Protein AF-0000000065981636 (afdb_homodimer)

pLDDT: mean 86.45, std 11.28, range [46.12, 98.5]

Foldseek 3Di:
DPDDDPVLVVLLVQQQVCCVVVVFGDFLVVSCVVVVHDSVVSVVSLVVCVVVPQWDADPPDRGRTGGGDPDPPDDGDDDFDKAFEFEDQDPPDASPDPVRTDDIDGDDVVLVPDPFHKHWYQDADCQAPQVPDDHRKIFIWGFDFDDDAQFWFFKDDNRDTDTFGWDDDDQWIWGHTNDPVDDIDTGRDITTGGTGDDIDDDD/DPDDDPVLVVLLVQQQVCCVVVVFGDFLVVSCVVVVHDSVVSVVSLVVCVVVPQWDADPPDRGRTGGGDPDPPDDGDDDFDKAFEFEDQDPPDASPDPVRTDDIDGDDVVLVPDPFHKHWYQDADCQAPQVPDDHRKIFIWGFDFDDDAQFWFFKDDNRDTDTFGWDDDDQWIWGHTNDPVDDIDTGRDITTGGTGDDIDDDD

Organism: Leptospira interrogans serogroup Icterohaemorrhagiae serovar copenhageni (strain Fiocruz L1-130) (NCBI:txid267671)

InterPro domains:
  IPR006197 Peptidase S24, LexA-like [PR00726] (119-129)
  IPR006197 Peptidase S24, LexA-like [PR00726] (130-141)
  IPR006197 Peptidase S24, LexA-like [PR00726] (158-170)
  IPR006199 LexA repressor, DNA-binding domain [PF01726] (1-64)
  IPR006200 Transcription regulator LexA [MF_00015] (3-203)
  IPR006200 Transcription regulator LexA [TIGR00498] (1-201)
  IPR015927 Peptidase S24/S26A/S26B/S26C [PF00717] (84-197)
  IPR036286 LexA/Signal peptidase-like superfamily [SSF51306] (81-201)
  IPR036388 Winged helix-like DNA-binding domain superfamily [G3DSA:1.10.10.10] (1-68)
  IPR036390 Winged helix DNA-binding domain superfamily [SSF46785] (3-69)
  IPR039418 LexA-like [cd06529] (119-186)
  IPR050077 LexA repressor [PTHR33516] (1-203)

Sequence (406 aa):
MKDLTDKQQAVLAFITAIIKERGFPPTIREIGDEFGITAKGAYDHLKAIEKKGYLKTAKNQSRAIELIRQSPMESLPVQATSIPVIGQVAAGLPIFAEENIESYIPVPDEMAKGNVPMYALRVQGDSMIEVGINDGDIAIIEKRDIARNGEIVVALIEDEATLKVYYKEQDQIRLEARNPKYKPIKTKKATVMGKLIGLYRIYMKDLTDKQQAVLAFITAIIKERGFPPTIREIGDEFGITAKGAYDHLKAIEKKGYLKTAKNQSRAIELIRQSPMESLPVQATSIPVIGQVAAGLPIFAEENIESYIPVPDEMAKGNVPMYALRVQGDSMIEVGINDGDIAIIEKRDIARNGEIVVALIEDEATLKVYYKEQDQIRLEARNPKYKPIKTKKATVMGKLIGLYRIY

GO terms:
  GO:0045892 negative regulation of DNA-templated transcription (P, EXP)
  GO:0009432 SOS response (P, EXP)

Structure (mmCIF, N/CA/C/O backbone):
data_AF-0000000065981636-model_v1
#
loop_
_entity.id
_entity.type
_entity.pdbx_description
1 polymer 'LexA repressor'
#
loop_
_atom_site.group_PDB
_atom_site.id
_atom_site.type_symbol
_atom_site.label_atom_id
_atom_site.label_alt_id
_atom_site.label_comp_id
_atom_site.label_asym_id
_atom_site.label_entity_id
_atom_site.label_seq_id
_atom_site.pdbx_PDB_ins_code
_atom_site.Cartn_x
_atom_site.Cartn_y
_atom_site.Cartn_z
_atom_site.occupancy
_atom_site.B_iso_or_equiv
_atom_site.auth_seq_id
_atom_site.auth_comp_id
_atom_site.auth_asym_id
_atom_site.auth_atom_id
_atom_site.pdbx_PDB_model_num
ATOM 1 N N . MET A 1 1 ? -22.328 7.379 19.312 1 46.12 1 MET A N 1
ATOM 2 C CA . MET A 1 1 ? -21.672 8.633 18.969 1 46.12 1 MET A CA 1
ATOM 3 C C . MET A 1 1 ? -22.688 9.75 18.766 1 46.12 1 MET A C 1
ATOM 5 O O . MET A 1 1 ? -23.766 9.523 18.203 1 46.12 1 MET A O 1
ATOM 9 N N . LYS A 1 2 ? -22.688 10.641 19.578 1 59.34 2 LYS A N 1
ATOM 10 C CA . LYS A 1 2 ? -23.703 11.688 19.516 1 59.34 2 LYS A CA 1
ATOM 11 C C . LYS A 1 2 ? -23.688 12.391 18.172 1 59.34 2 LYS A C 1
ATOM 13 O O . LYS A 1 2 ? -22.625 12.531 17.547 1 59.34 2 LYS A O 1
ATOM 18 N N . ASP A 1 3 ? -24.734 12.617 17.547 1 76.38 3 ASP A N 1
ATOM 19 C CA . ASP A 1 3 ? -24.984 13.141 16.203 1 76.38 3 ASP A CA 1
ATOM 20 C C . ASP A 1 3 ? -24.391 14.531 16.031 1 76.38 3 ASP A C 1
ATOM 22 O O . ASP A 1 3 ? -24.5 15.375 16.938 1 76.38 3 ASP A O 1
ATOM 26 N N . LEU A 1 4 ? -23.469 14.664 15.164 1 82.62 4 LEU A N 1
ATOM 27 C CA . LEU A 1 4 ? -22.938 15.977 14.812 1 82.62 4 LEU A CA 1
ATOM 28 C C . LEU A 1 4 ? -24.031 16.891 14.289 1 82.62 4 LEU A C 1
ATOM 30 O O . LEU A 1 4 ? -24.969 16.438 13.625 1 82.62 4 LEU A O 1
ATOM 34 N N . THR A 1 5 ? -24.031 18.141 14.836 1 88.44 5 THR A N 1
ATOM 35 C CA . THR A 1 5 ? -24.906 19.125 14.211 1 88.44 5 THR A CA 1
ATOM 36 C C . THR A 1 5 ? -24.531 19.328 12.75 1 88.44 5 THR A C 1
ATOM 38 O O . THR A 1 5 ? -23.469 18.875 12.305 1 88.44 5 THR A O 1
ATOM 41 N N . ASP A 1 6 ? -25.328 20 12.062 1 90.25 6 ASP A N 1
ATOM 42 C CA . ASP A 1 6 ? -25.047 20.281 10.656 1 90.25 6 ASP A CA 1
ATOM 43 C C . ASP A 1 6 ? -23.734 21.062 10.508 1 90.25 6 ASP A C 1
ATOM 45 O O . ASP A 1 6 ? -22.938 20.766 9.625 1 90.25 6 ASP A O 1
ATOM 49 N N . LYS A 1 7 ? -23.625 22 11.352 1 90.19 7 LYS A N 1
ATOM 50 C CA . LYS A 1 7 ? -22.422 22.828 11.281 1 90.19 7 LYS A CA 1
ATOM 51 C C . LYS A 1 7 ? -21.188 22.031 11.633 1 90.19 7 LYS A C 1
ATOM 53 O O . LYS A 1 7 ? -20.141 22.172 10.984 1 90.19 7 LYS A O 1
ATOM 58 N N . GLN A 1 8 ? -21.281 21.188 12.602 1 89.94 8 GLN A N 1
ATOM 59 C CA . GLN A 1 8 ? -20.156 20.344 13.008 1 89.94 8 GLN A CA 1
ATOM 60 C C . GLN A 1 8 ? -19.781 19.359 11.898 1 89.94 8 GLN A C 1
ATOM 62 O O . GLN A 1 8 ? -18.594 19.125 11.648 1 89.94 8 GLN A O 1
ATOM 67 N N . GLN A 1 9 ? -20.797 18.938 11.305 1 90.75 9 GLN A N 1
ATOM 68 C CA . GLN A 1 9 ? -20.562 18.016 10.188 1 90.75 9 GLN A CA 1
ATOM 69 C C . GLN A 1 9 ? -19.828 18.734 9.047 1 90.75 9 GLN A C 1
ATOM 71 O O . GLN A 1 9 ? -18.938 18.156 8.422 1 90.75 9 GLN A O 1
ATOM 76 N N . ALA A 1 10 ? -20.281 19.891 8.852 1 92.12 10 ALA A N 1
ATOM 77 C CA . ALA A 1 10 ? -19.641 20.672 7.797 1 92.12 10 ALA A CA 1
ATOM 78 C C . ALA A 1 10 ? -18.172 20.953 8.125 1 92.12 10 ALA A C 1
ATOM 80 O O . ALA A 1 10 ? -17.312 20.859 7.25 1 92.12 10 ALA A O 1
ATOM 81 N N . VAL A 1 11 ? -17.938 21.234 9.359 1 91.12 11 VAL A N 1
ATOM 82 C CA . VAL A 1 11 ? -16.578 21.516 9.797 1 91.12 11 VAL A CA 1
ATOM 83 C C . VAL A 1 11 ? -15.727 20.25 9.641 1 91.12 11 VAL A C 1
ATOM 85 O O . VAL A 1 11 ? -14.617 20.312 9.102 1 91.12 11 VAL A O 1
ATOM 88 N N . LEU A 1 12 ? -16.25 19.188 10.023 1 88.75 12 LEU A N 1
ATOM 89 C CA . LEU A 1 12 ? -15.547 17.922 9.922 1 88.75 12 LEU A CA 1
ATOM 90 C C . LEU A 1 12 ? -15.25 17.578 8.469 1 88.75 12 LEU A C 1
ATOM 92 O O . LEU A 1 12 ? -14.141 17.125 8.141 1 88.75 12 LEU A O 1
ATOM 96 N N . ALA A 1 13 ? -16.219 17.797 7.66 1 87.06 13 ALA A N 1
ATOM 97 C CA . ALA A 1 13 ? -16.047 17.547 6.23 1 87.06 13 ALA A CA 1
ATOM 98 C C . ALA A 1 13 ? -14.945 18.422 5.645 1 87.06 13 ALA A C 1
ATOM 100 O O . ALA A 1 13 ? -14.148 17.969 4.816 1 87.06 13 ALA A O 1
ATOM 101 N N . PHE A 1 14 ? -14.961 19.625 6.105 1 88.12 14 PHE A N 1
ATOM 102 C CA . PHE A 1 14 ? -13.938 20.562 5.645 1 88.12 14 PHE A CA 1
ATOM 103 C C . PHE A 1 14 ? -12.547 20.094 6.059 1 88.12 14 PHE A C 1
ATOM 105 O O . PHE A 1 14 ? -11.633 20.047 5.234 1 88.12 14 PHE A O 1
ATOM 112 N N . ILE A 1 15 ? -12.391 19.656 7.293 1 85.38 15 ILE A N 1
ATOM 113 C CA . ILE A 1 15 ? -11.117 19.188 7.82 1 85.38 15 ILE A CA 1
ATOM 114 C C . ILE A 1 15 ? -10.656 17.953 7.031 1 85.38 15 ILE A C 1
ATOM 116 O O . ILE A 1 15 ? -9.5 17.891 6.605 1 85.38 15 ILE A O 1
ATOM 120 N N . THR A 1 16 ? -11.586 17.109 6.77 1 81.62 16 THR A N 1
ATOM 121 C CA . THR A 1 16 ? -11.289 15.883 6.043 1 81.62 16 THR A CA 1
ATOM 122 C C . THR A 1 16 ? -10.828 16.188 4.625 1 81.62 16 THR A C 1
ATOM 124 O O . THR A 1 16 ? -9.852 15.609 4.145 1 81.62 16 THR A O 1
ATOM 127 N N . ALA A 1 17 ? -11.5 17.094 4.035 1 81.81 17 ALA A N 1
ATOM 128 C CA . ALA A 1 17 ? -11.164 17.469 2.666 1 81.81 17 ALA A CA 1
ATOM 129 C C . ALA A 1 17 ? -9.773 18.094 2.592 1 81.81 17 ALA A C 1
ATOM 131 O O . ALA A 1 17 ? -9.016 17.812 1.665 1 81.81 17 ALA A O 1
ATOM 132 N N . ILE A 1 18 ? -9.484 18.953 3.529 1 78.38 18 ILE A N 1
ATOM 133 C CA . ILE A 1 18 ? -8.195 19.641 3.555 1 78.38 18 ILE A CA 1
ATOM 134 C C . ILE A 1 18 ? -7.074 18.625 3.758 1 78.38 18 ILE A C 1
ATOM 136 O O . ILE A 1 18 ? -6.051 18.672 3.07 1 78.38 18 ILE A O 1
ATOM 140 N N . ILE A 1 19 ? -7.266 17.719 4.672 1 76.12 19 ILE A N 1
ATOM 141 C CA . ILE A 1 19 ? -6.258 16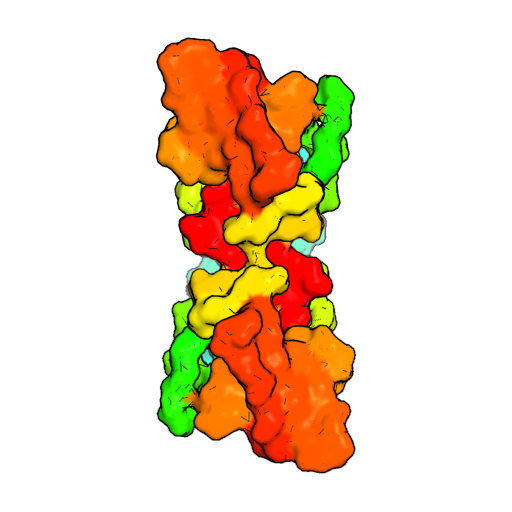.703 4.941 1 76.12 19 ILE A CA 1
ATOM 142 C C . ILE A 1 19 ? -6.02 15.867 3.688 1 76.12 19 ILE A C 1
ATOM 144 O O . ILE A 1 19 ? -4.875 15.562 3.35 1 76.12 19 ILE A O 1
ATOM 148 N N . LYS A 1 20 ? -7.062 15.547 3.033 1 72.75 20 LYS A N 1
ATOM 149 C CA . LYS A 1 20 ? -6.953 14.75 1.813 1 72.75 20 LYS A CA 1
ATOM 150 C C . LYS A 1 20 ? -6.203 15.516 0.725 1 72.75 20 LYS A C 1
ATOM 152 O O . LYS A 1 20 ? -5.398 14.93 -0.007 1 72.75 20 LYS A O 1
ATOM 157 N N . GLU A 1 21 ? -6.539 16.75 0.702 1 71.25 21 GLU A N 1
ATOM 158 C CA . GLU A 1 21 ? -5.992 17.578 -0.367 1 71.25 21 GLU A CA 1
ATOM 159 C C . GLU A 1 21 ? -4.543 17.953 -0.083 1 71.25 21 GLU A C 1
ATOM 161 O O . GLU A 1 21 ? -3.68 17.828 -0.955 1 71.25 21 GLU A O 1
ATOM 166 N N . ARG A 1 22 ? -4.402 18.359 1.178 1 66.06 22 ARG A N 1
ATOM 167 C CA . ARG A 1 22 ? -3.115 18.969 1.49 1 66.06 22 ARG A CA 1
ATOM 168 C C . ARG A 1 22 ? -2.213 18 2.234 1 66.06 22 ARG A C 1
ATOM 170 O O . ARG A 1 22 ? -0.999 18.188 2.307 1 66.06 22 ARG A O 1
ATOM 177 N N . GLY A 1 23 ? -2.881 17 2.801 1 66.94 23 GLY A N 1
ATOM 178 C CA . GLY A 1 23 ? -2.117 16.047 3.59 1 66.94 23 GLY A CA 1
ATOM 179 C C . GLY A 1 23 ? -1.969 16.453 5.043 1 66.94 23 GLY A C 1
ATOM 180 O O . GLY A 1 23 ? -1.303 15.766 5.82 1 66.94 23 GLY A O 1
ATOM 181 N N . PHE A 1 24 ? -2.533 17.672 5.297 1 68.81 24 PHE A N 1
ATOM 182 C CA . PHE A 1 24 ? -2.492 18.125 6.688 1 68.81 24 PHE A CA 1
ATOM 183 C C . PHE A 1 24 ? -3.752 18.906 7.043 1 68.81 24 PHE A C 1
ATOM 185 O O . PHE A 1 24 ? -4.434 19.438 6.164 1 68.81 24 PHE A O 1
ATOM 192 N N . PRO A 1 25 ? -3.965 18.844 8.328 1 77.06 25 PRO A N 1
ATOM 193 C CA . PRO A 1 25 ? -5.211 19.484 8.742 1 77.06 25 PRO A CA 1
ATOM 194 C C . PRO A 1 25 ? -5.148 21.016 8.641 1 77.06 25 PRO A C 1
ATOM 196 O O . PRO A 1 25 ? -4.059 21.594 8.648 1 77.06 25 PRO A O 1
ATOM 199 N N . PRO A 1 26 ? -6.309 21.656 8.508 1 79.38 26 PRO A N 1
ATOM 200 C CA . PRO A 1 26 ? -6.375 23.109 8.547 1 79.38 26 PRO A CA 1
ATOM 201 C C . PRO A 1 26 ? -6.109 23.672 9.945 1 79.38 26 PRO A C 1
ATOM 203 O O . PRO A 1 26 ? -6.223 22.953 10.938 1 79.38 26 PRO A O 1
ATOM 206 N N . THR A 1 27 ? -5.672 24.953 9.961 1 76 27 THR A N 1
ATOM 207 C CA . THR A 1 27 ? -5.555 25.656 11.234 1 76 27 THR A CA 1
ATOM 208 C C . THR A 1 27 ? -6.93 26.094 11.727 1 76 27 THR A C 1
ATOM 210 O O . THR A 1 27 ? -7.902 26.094 10.977 1 76 27 THR A O 1
ATOM 213 N N . ILE A 1 28 ? -6.895 26.438 13.023 1 81.5 28 ILE A N 1
ATOM 214 C CA . ILE A 1 28 ? -8.125 26.953 13.602 1 81.5 28 ILE A CA 1
ATOM 215 C C . ILE A 1 28 ? -8.562 28.219 12.852 1 81.5 28 ILE A C 1
ATOM 217 O O . ILE A 1 28 ? -9.758 28.406 12.586 1 81.5 28 ILE A O 1
ATOM 221 N N . ARG A 1 29 ? -7.602 28.984 12.469 1 79.88 29 ARG A N 1
ATOM 222 C CA . ARG A 1 29 ? -7.887 30.219 11.75 1 79.88 29 ARG A CA 1
ATOM 223 C C . ARG A 1 29 ? -8.5 29.938 10.383 1 79.88 29 ARG A C 1
ATOM 225 O O . ARG A 1 29 ? -9.453 30.594 9.977 1 79.88 29 ARG A O 1
ATOM 232 N N . GLU A 1 30 ? -7.992 28.953 9.672 1 84.44 30 GLU A N 1
ATOM 233 C CA . GLU A 1 30 ? -8.523 28.578 8.367 1 84.44 30 GLU A CA 1
ATOM 234 C C . GLU A 1 30 ? -9.969 28.094 8.477 1 84.44 30 GLU A C 1
ATOM 236 O O . GLU A 1 30 ? -10.789 28.375 7.602 1 84.44 30 GLU A O 1
ATOM 241 N N . ILE A 1 31 ? -10.148 27.344 9.508 1 88.56 31 ILE A N 1
ATOM 242 C CA . ILE A 1 31 ? -11.508 26.859 9.742 1 88.56 31 ILE A CA 1
ATOM 243 C C . ILE A 1 31 ? -12.438 28.047 9.977 1 88.56 31 ILE A C 1
ATOM 245 O O . ILE A 1 31 ? -13.523 28.109 9.391 1 88.56 31 ILE A O 1
ATOM 249 N N . GLY A 1 32 ? -12.031 28.953 10.812 1 90.5 32 GLY A N 1
ATOM 250 C CA . GLY A 1 32 ? -12.82 30.141 11.047 1 90.5 32 GLY A CA 1
ATOM 251 C C . GLY A 1 32 ? -13.117 30.922 9.781 1 90.5 32 GLY A C 1
ATOM 252 O O . GLY A 1 32 ? -14.258 31.328 9.547 1 90.5 32 GLY A O 1
ATOM 253 N N . ASP A 1 33 ? -12.133 31.094 8.922 1 91 33 ASP A N 1
ATOM 254 C CA . ASP A 1 33 ? -12.273 31.828 7.668 1 91 33 ASP A CA 1
ATOM 255 C C . ASP A 1 33 ? -13.266 31.141 6.734 1 91 33 ASP A C 1
ATOM 257 O O . ASP A 1 33 ? -14.094 31.797 6.105 1 91 33 ASP A O 1
ATOM 261 N N . GLU A 1 34 ? -13.188 29.859 6.672 1 91.5 34 GLU A N 1
ATOM 262 C CA . GLU A 1 34 ? -14.031 29.078 5.762 1 91.5 34 GLU A CA 1
ATOM 263 C C . GLU A 1 34 ? -15.508 29.219 6.125 1 91.5 34 GLU A C 1
ATOM 265 O O . GLU A 1 34 ? -16.359 29.328 5.242 1 91.5 34 GLU A O 1
ATOM 270 N N . PHE A 1 35 ? -15.781 29.312 7.336 1 93.44 35 PHE A N 1
ATOM 271 C CA . PHE A 1 35 ? -17.172 29.266 7.758 1 93.44 35 PHE A CA 1
ATOM 272 C C . PHE A 1 35 ? -17.641 30.625 8.273 1 93.44 35 PHE A C 1
ATOM 274 O O . PHE A 1 35 ? -18.766 30.766 8.734 1 93.44 35 PHE A O 1
ATOM 281 N N . GLY A 1 36 ? -16.781 31.594 8.219 1 93.31 36 GLY A N 1
ATOM 282 C CA . GLY A 1 36 ? -17.141 32.938 8.617 1 93.31 36 GLY A CA 1
ATOM 283 C C . GLY A 1 36 ? -17.359 33.094 10.109 1 93.31 36 GLY A C 1
ATOM 284 O O . GLY A 1 36 ? -18.297 33.781 10.539 1 93.31 36 GLY A O 1
ATOM 285 N N . ILE A 1 37 ? -16.625 32.344 10.891 1 92.31 37 ILE A N 1
ATOM 286 C CA . ILE A 1 37 ? -16.719 32.406 12.344 1 92.31 37 ILE A CA 1
ATOM 287 C C . ILE A 1 37 ? -15.367 32.781 12.938 1 92.31 37 ILE A C 1
ATOM 289 O O . ILE A 1 37 ? -14.352 32.75 12.242 1 92.31 37 ILE A O 1
ATOM 293 N N . THR A 1 38 ? -15.352 33.219 14.211 1 89.94 38 THR A N 1
ATOM 294 C CA . THR A 1 38 ? -14.125 33.594 14.906 1 89.94 38 THR A CA 1
ATOM 295 C C . THR A 1 38 ? -13.273 32.375 15.195 1 89.94 38 THR A C 1
ATOM 297 O O . THR A 1 38 ? -13.758 31.234 15.125 1 89.94 38 THR A O 1
ATOM 300 N N . ALA A 1 39 ? -11.977 32.594 15.523 1 86.88 39 ALA A N 1
ATOM 301 C CA . ALA A 1 39 ? -11.086 31.5 15.922 1 86.88 39 ALA A CA 1
ATOM 302 C C . ALA A 1 39 ? -11.641 30.75 17.125 1 86.88 39 ALA A C 1
ATOM 304 O O . ALA A 1 39 ? -11.531 29.531 17.219 1 86.88 39 ALA A O 1
ATOM 305 N N . LYS A 1 40 ? -12.133 31.562 18 1 87.94 40 LYS A N 1
ATOM 306 C CA . LYS A 1 40 ? -12.742 30.938 19.188 1 87.94 40 LYS A CA 1
ATOM 307 C C . LYS A 1 40 ? -13.914 30.047 18.797 1 87.94 40 LYS A C 1
ATOM 309 O O . LYS A 1 40 ? -14.055 28.938 19.328 1 87.94 40 LYS A O 1
ATOM 314 N N . GLY A 1 41 ? -14.766 30.531 17.969 1 91 41 GLY A N 1
ATOM 315 C CA . GLY A 1 41 ? -15.875 29.734 17.469 1 91 41 GLY A CA 1
ATOM 316 C C . GLY A 1 41 ? -15.43 28.438 16.812 1 91 41 GLY A C 1
ATOM 317 O O . GLY A 1 41 ? -16.016 27.375 17.062 1 91 41 GLY A O 1
ATOM 318 N N . ALA A 1 42 ? -14.477 28.531 15.961 1 91 42 ALA A N 1
ATOM 319 C CA . ALA A 1 42 ? -13.914 27.344 15.297 1 91 42 ALA A CA 1
ATOM 320 C C . ALA A 1 42 ? -13.375 26.359 16.328 1 91 42 ALA A C 1
ATOM 322 O O . ALA A 1 42 ? -13.609 25.141 16.203 1 91 42 ALA A O 1
ATOM 323 N N . TYR A 1 43 ? -12.656 26.906 17.234 1 87.19 43 TYR A N 1
ATOM 324 C CA . TYR A 1 43 ? -12.109 26.078 18.297 1 87.19 43 TYR A CA 1
ATOM 325 C C . TYR A 1 43 ? -13.219 25.344 19.047 1 87.19 43 TYR A C 1
ATOM 327 O O . TYR A 1 43 ? -13.102 24.141 19.328 1 87.19 43 TYR A O 1
ATOM 335 N N . ASP A 1 44 ? -14.25 26.016 19.359 1 90.56 44 ASP A N 1
ATOM 336 C CA . ASP A 1 44 ? -15.383 25.422 20.047 1 90.56 44 ASP A CA 1
ATOM 337 C C . ASP A 1 44 ? -15.984 24.266 19.25 1 90.56 44 ASP A C 1
ATOM 339 O O . ASP A 1 44 ? -16.344 23.234 19.812 1 90.56 44 ASP A O 1
ATOM 343 N N . HIS A 1 45 ? -16.125 24.484 18.016 1 91.38 45 HIS A N 1
ATOM 344 C CA . HIS A 1 45 ? -16.625 23.406 17.156 1 91.38 45 HIS A CA 1
ATOM 345 C C . HIS A 1 45 ? -15.688 22.203 17.188 1 91.38 45 HIS A C 1
ATOM 347 O O . HIS A 1 45 ? -16.141 21.062 17.266 1 91.38 45 HIS A O 1
ATOM 353 N N . LEU A 1 46 ? -14.438 22.469 17.094 1 88.69 46 LEU A N 1
ATOM 354 C CA . LEU A 1 46 ? -13.445 21.391 17.125 1 88.69 46 LEU A CA 1
ATOM 355 C C . LEU A 1 46 ? -13.547 20.594 18.422 1 88.69 46 LEU A C 1
ATOM 357 O O . LEU A 1 46 ? -13.523 19.375 18.406 1 88.69 46 LEU A O 1
ATOM 361 N N . LYS A 1 47 ? -13.641 21.297 19.5 1 88.44 47 LYS A N 1
ATOM 362 C CA . LYS A 1 47 ? -13.734 20.641 20.797 1 88.44 47 LYS A CA 1
ATOM 363 C C . LYS A 1 47 ? -15.023 19.828 20.906 1 88.44 47 LYS A C 1
ATOM 365 O O . LYS A 1 47 ? -15.031 18.734 21.484 1 88.44 47 LYS A O 1
ATOM 370 N N . ALA A 1 48 ? -16.062 20.359 20.391 1 89.94 48 ALA A N 1
ATOM 371 C CA . ALA A 1 48 ? -17.328 19.625 20.375 1 89.94 48 ALA A CA 1
ATOM 372 C C . ALA A 1 48 ? -17.234 18.344 19.562 1 89.94 48 ALA A C 1
ATOM 374 O O . ALA A 1 48 ? -17.703 17.297 19.984 1 89.94 48 ALA A O 1
ATOM 375 N N . ILE A 1 49 ? -16.625 18.5 18.422 1 89.44 49 ILE A N 1
ATOM 376 C CA . ILE A 1 49 ? -16.438 17.344 17.531 1 89.44 49 ILE A CA 1
ATOM 377 C C . ILE A 1 49 ? -15.531 16.312 18.188 1 89.44 49 ILE A C 1
ATOM 379 O O . ILE A 1 49 ? -15.773 15.109 18.094 1 89.44 49 ILE A O 1
ATOM 383 N N . GLU A 1 50 ? -14.539 16.797 18.844 1 87.56 50 GLU A N 1
ATOM 384 C CA . GLU A 1 50 ? -13.633 15.93 19.578 1 87.56 50 GLU A CA 1
ATOM 385 C C . GLU A 1 50 ? -14.359 15.188 20.703 1 87.56 50 GLU A C 1
ATOM 387 O O . GLU A 1 50 ? -14.18 13.984 20.875 1 87.56 50 GLU A O 1
ATOM 392 N N . LYS A 1 51 ? -15.125 15.914 21.391 1 86.56 51 LYS A N 1
ATOM 393 C CA . LYS A 1 51 ? -15.898 15.32 22.469 1 86.56 51 LYS A CA 1
ATOM 394 C C . LYS A 1 51 ? -16.812 14.219 21.953 1 86.56 51 LYS A C 1
ATOM 396 O O . LYS A 1 51 ? -17.062 13.227 22.641 1 86.56 51 LYS A O 1
ATOM 401 N N . LYS A 1 52 ? -17.188 14.438 20.766 1 86.81 52 LYS A N 1
ATOM 402 C CA . LYS A 1 52 ? -18.094 13.461 20.156 1 86.81 52 LYS A CA 1
ATOM 403 C C . LYS A 1 52 ? -17.312 12.328 19.5 1 86.81 52 LYS A C 1
ATOM 405 O O . LYS A 1 52 ? -17.906 11.414 18.922 1 86.81 52 LYS A O 1
ATOM 410 N N . GLY A 1 53 ? -15.969 12.469 19.406 1 81.44 53 GLY A N 1
ATOM 411 C CA . GLY A 1 53 ? -15.117 11.336 19.078 1 81.44 53 GLY A CA 1
ATOM 412 C C . GLY A 1 53 ? -14.711 11.289 17.625 1 81.44 53 GLY A C 1
ATOM 413 O O . GLY A 1 53 ? -14.266 10.258 17.125 1 81.44 53 GLY A O 1
ATOM 414 N N . TYR A 1 54 ? -14.906 12.367 16.891 1 80.62 54 TYR A N 1
ATOM 415 C CA . TYR A 1 54 ? -14.641 12.344 15.461 1 80.62 54 TYR A CA 1
ATOM 416 C C . TYR A 1 54 ? -13.219 12.797 15.156 1 80.62 54 TYR A C 1
ATOM 418 O O . TYR A 1 54 ? -12.695 12.531 14.07 1 80.62 54 TYR A O 1
ATOM 426 N N . LEU A 1 55 ? -12.648 13.555 16.062 1 82.69 55 LEU A N 1
ATOM 427 C CA . LEU A 1 55 ? -11.273 14.008 15.867 1 82.69 55 LEU A CA 1
ATOM 428 C C . LEU A 1 55 ? -10.594 14.273 17.203 1 82.69 55 LEU A C 1
ATOM 430 O O . LEU A 1 55 ? -11.25 14.273 18.25 1 82.69 55 LEU A O 1
ATOM 434 N N . LYS A 1 56 ? -9.328 14.227 17.188 1 80.69 56 LYS A N 1
ATOM 435 C CA . LYS A 1 56 ? -8.516 14.57 18.359 1 80.69 56 LYS A CA 1
ATOM 436 C C . LYS A 1 56 ? -7.652 15.797 18.078 1 80.69 56 LYS A C 1
ATOM 438 O O . LYS A 1 56 ? -7.098 15.938 16.984 1 80.69 56 LYS A O 1
ATOM 443 N N . THR A 1 57 ? -7.832 16.703 18.969 1 75.75 57 THR A N 1
ATOM 444 C CA . THR A 1 57 ? -7.012 17.906 18.844 1 75.75 57 THR A CA 1
ATOM 445 C C . THR A 1 57 ? -5.91 17.922 19.906 1 75.75 57 THR A C 1
ATOM 447 O O . THR A 1 57 ? -6.09 17.375 21 1 75.75 57 THR A O 1
ATOM 450 N N . ALA A 1 58 ? -4.676 17.891 19.547 1 61.53 58 ALA A N 1
ATOM 451 C CA . ALA A 1 58 ? -3.607 18.031 20.531 1 61.53 58 ALA A CA 1
ATOM 452 C C . ALA A 1 58 ? -3.506 19.469 21.031 1 61.53 58 ALA A C 1
ATOM 454 O O . ALA A 1 58 ? -3.697 20.406 20.25 1 61.53 58 ALA A O 1
ATOM 455 N N . LYS A 1 59 ? -3.551 19.562 22.344 1 57.53 59 LYS A N 1
ATOM 456 C CA . LYS A 1 59 ? -3.408 20.859 23 1 57.53 59 LYS A CA 1
ATOM 457 C C . LYS A 1 59 ? -2.135 21.562 22.531 1 57.53 59 LYS A C 1
ATOM 459 O O . LYS A 1 59 ? -1.077 20.938 22.422 1 57.53 59 LYS A O 1
ATOM 464 N N . ASN A 1 60 ? -2.266 22.859 22.109 1 51.53 60 ASN A N 1
ATOM 465 C CA . ASN A 1 60 ? -1.147 23.766 21.875 1 51.53 60 ASN A CA 1
ATOM 466 C C . ASN A 1 60 ? -0.468 23.469 20.531 1 51.53 60 ASN A C 1
ATOM 468 O O . ASN A 1 60 ? 0.653 23.922 20.297 1 51.53 60 ASN A O 1
ATOM 472 N N . GLN A 1 61 ? -1.16 22.578 19.734 1 49.25 61 GLN A N 1
ATOM 473 C CA . GLN A 1 61 ? -0.566 22.391 18.422 1 49.25 61 GLN A CA 1
ATOM 474 C C . GLN A 1 61 ? -1.579 22.672 17.312 1 49.25 61 GLN A C 1
ATOM 476 O O . GLN A 1 61 ? -2.652 22.062 17.281 1 49.25 61 GLN A O 1
ATOM 481 N N . SER A 1 62 ? -1.622 23.828 16.75 1 46.97 62 SER A N 1
ATOM 482 C CA . SER A 1 62 ? -2.545 24.328 15.742 1 46.97 62 SER A CA 1
ATOM 483 C C . SER A 1 62 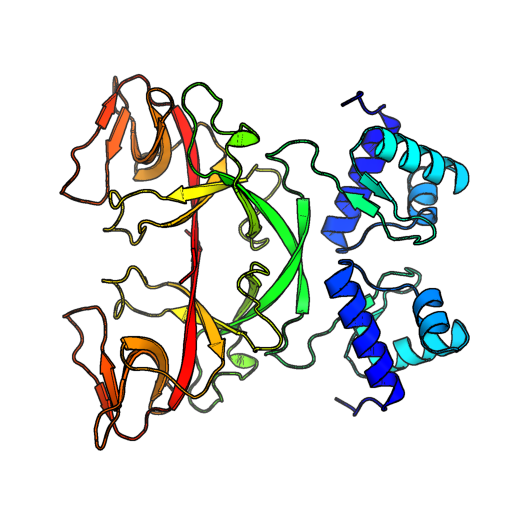? -2.918 23.234 14.742 1 46.97 62 SER A C 1
ATOM 485 O O . SER A 1 62 ? -4.055 23.188 14.273 1 46.97 62 SER A O 1
ATOM 487 N N . ARG A 1 63 ? -2.057 22.344 14.297 1 52.09 63 ARG A N 1
ATOM 488 C CA . ARG A 1 63 ? -2.322 21.391 13.227 1 52.09 63 ARG A CA 1
ATOM 489 C C . ARG A 1 63 ? -2.402 19.969 13.781 1 52.09 63 ARG A C 1
ATOM 491 O O . ARG A 1 63 ? -2.16 19 13.055 1 52.09 63 ARG A O 1
ATOM 498 N N . ALA A 1 64 ? -2.881 20.062 14.945 1 63.28 64 ALA A N 1
ATOM 499 C CA . ALA A 1 64 ? -2.85 18.734 15.555 1 63.28 64 ALA A CA 1
ATOM 500 C C . ALA A 1 64 ? -4.23 18.094 15.531 1 63.28 64 ALA A C 1
ATOM 502 O O . ALA A 1 64 ? -4.773 17.734 16.578 1 63.28 64 ALA A O 1
ATOM 503 N N . ILE A 1 65 ? -4.898 18.281 14.312 1 69.12 65 ILE A N 1
ATOM 504 C CA . ILE A 1 65 ? -6.184 17.609 14.234 1 69.12 65 ILE A CA 1
ATOM 505 C C . ILE A 1 65 ? -5.996 16.219 13.641 1 69.12 65 ILE A C 1
ATOM 507 O O . ILE A 1 65 ? -5.422 16.062 12.555 1 69.12 65 ILE A O 1
ATOM 511 N N . GLU A 1 66 ? -6.285 15.289 14.375 1 73.19 66 GLU A N 1
ATOM 512 C CA . GLU A 1 66 ? -6.289 13.906 13.898 1 73.19 66 GLU A CA 1
ATOM 513 C C . GLU A 1 66 ? -7.715 13.375 13.758 1 73.19 66 GLU A C 1
ATOM 515 O O . GLU A 1 66 ? -8.516 13.469 14.688 1 73.19 66 GLU A O 1
ATOM 520 N N . LEU A 1 67 ? -7.996 12.938 12.617 1 75 67 LEU A N 1
ATOM 521 C CA . LEU A 1 67 ? -9.32 12.367 12.414 1 75 67 LEU A CA 1
ATOM 522 C C . LEU A 1 67 ? -9.445 11.016 13.109 1 75 67 LEU A C 1
ATOM 524 O O . LEU A 1 67 ? -8.508 10.219 13.094 1 75 67 LEU A O 1
ATOM 528 N N . ILE A 1 68 ? -10.578 10.938 13.781 1 72.56 68 ILE A N 1
ATOM 529 C CA . ILE A 1 68 ? -10.867 9.656 14.406 1 72.56 68 ILE A CA 1
ATOM 530 C C . ILE A 1 68 ? -11.906 8.898 13.57 1 72.56 68 ILE A C 1
ATOM 532 O O . ILE A 1 68 ? -12.922 9.469 13.172 1 72.56 68 ILE A O 1
ATOM 536 N N . ARG A 1 69 ? -11.633 7.668 13.398 1 69.12 69 ARG A N 1
ATOM 537 C CA . ARG A 1 69 ? -12.523 6.828 12.602 1 69.12 69 ARG A CA 1
ATOM 538 C C . ARG A 1 69 ? -13.875 6.676 13.289 1 69.12 69 ARG A C 1
ATOM 540 O O . ARG A 1 69 ? -13.945 6.367 14.477 1 69.12 69 ARG A O 1
ATOM 547 N N . GLN A 1 70 ? -14.977 7.055 12.539 1 69.69 70 GLN A N 1
ATOM 548 C CA . GLN A 1 70 ? -16.328 6.961 13.078 1 69.69 70 GLN A CA 1
ATOM 549 C C . GLN A 1 70 ? -16.922 5.574 12.852 1 69.69 70 GLN A C 1
ATOM 551 O O . GLN A 1 70 ? -17.844 5.164 13.547 1 69.69 70 GLN A O 1
ATOM 556 N N . SER A 1 71 ? -16.438 5.012 11.859 1 75.5 71 SER A N 1
ATOM 557 C CA . SER A 1 71 ? -16.844 3.648 11.523 1 75.5 71 SER A CA 1
ATOM 558 C C . SER A 1 71 ? -15.648 2.809 11.086 1 75.5 71 SER A C 1
ATOM 560 O O . SER A 1 71 ? -14.695 3.33 10.508 1 75.5 71 SER A O 1
ATOM 562 N N . PRO A 1 72 ? -15.75 1.601 11.406 1 74.5 72 PRO A N 1
ATOM 563 C CA . PRO A 1 72 ? -14.625 0.733 11.039 1 74.5 72 PRO A CA 1
ATOM 564 C C . PRO A 1 72 ? -14.352 0.736 9.539 1 74.5 72 PRO A C 1
ATOM 566 O O . PRO A 1 72 ? -13.211 0.501 9.117 1 74.5 72 PRO A O 1
ATOM 569 N N . MET A 1 73 ? -15.297 1.085 8.812 1 77.44 73 MET A N 1
ATOM 570 C CA . MET A 1 73 ? -15.156 0.989 7.367 1 77.44 73 MET A CA 1
ATOM 571 C C . MET A 1 73 ? -14.766 2.334 6.766 1 77.44 73 MET A C 1
ATOM 573 O O . MET A 1 73 ? -14.57 2.445 5.555 1 77.44 73 MET A O 1
ATOM 577 N N . GLU A 1 74 ? -14.609 3.262 7.645 1 76.5 74 GLU A N 1
ATOM 578 C CA . GLU A 1 74 ? -14.289 4.59 7.141 1 76.5 74 GLU A CA 1
ATOM 579 C C . GLU A 1 74 ? -12.836 4.656 6.66 1 76.5 74 GLU A C 1
ATOM 581 O O . GLU A 1 74 ? -11.922 4.223 7.363 1 76.5 74 GLU A O 1
ATOM 586 N N . SER A 1 75 ? -12.695 5.137 5.441 1 75.19 75 SER A N 1
ATOM 587 C CA . SER A 1 75 ? -11.352 5.402 4.922 1 75.19 75 SER A CA 1
ATOM 588 C C . SER A 1 75 ? -10.828 6.75 5.402 1 75.19 75 SER A C 1
ATOM 590 O O . SER A 1 75 ? -11.508 7.77 5.27 1 75.19 75 SER A O 1
ATOM 592 N N . LEU A 1 76 ? -9.734 6.746 6.105 1 75.31 76 LEU A N 1
ATOM 593 C CA . LEU A 1 76 ? -9.141 7.988 6.594 1 75.31 76 LEU A CA 1
ATOM 594 C C . LEU A 1 76 ? -7.793 8.242 5.934 1 75.31 76 LEU A C 1
ATOM 596 O O . LEU A 1 76 ? -7.066 7.293 5.613 1 75.31 76 LEU A O 1
ATOM 600 N N . PRO A 1 77 ? -7.551 9.484 5.734 1 73.62 77 PRO A N 1
ATOM 601 C CA . PRO A 1 77 ? -6.188 9.805 5.305 1 73.62 77 PRO A CA 1
ATOM 602 C C . PRO A 1 77 ? -5.148 9.531 6.387 1 73.62 77 PRO A C 1
ATOM 604 O O . PRO A 1 77 ? -5.375 9.844 7.559 1 73.62 77 PRO A O 1
ATOM 607 N N . VAL A 1 78 ? -4.098 8.789 5.957 1 74.12 78 VAL A N 1
ATOM 608 C CA . VAL A 1 78 ? -3.021 8.492 6.895 1 74.12 78 VAL A CA 1
ATOM 609 C C . VAL A 1 78 ? -1.674 8.828 6.258 1 74.12 78 VAL A C 1
ATOM 611 O O . VAL A 1 78 ? -1.562 8.914 5.035 1 74.12 78 VAL A O 1
ATOM 614 N N . GLN A 1 79 ? -0.754 9.055 7.184 1 73 79 GLN A N 1
ATOM 615 C CA . GLN A 1 79 ? 0.615 9.188 6.699 1 73 79 GLN A CA 1
ATOM 616 C C . GLN A 1 79 ? 1.235 7.824 6.41 1 73 79 GLN A C 1
ATOM 618 O O . GLN A 1 79 ? 1.045 6.875 7.172 1 73 79 GLN A O 1
ATOM 623 N N . ALA A 1 80 ? 1.79 7.77 5.195 1 80.06 80 ALA A N 1
ATOM 624 C CA . ALA A 1 80 ? 2.5 6.555 4.809 1 80.06 80 ALA A CA 1
ATOM 625 C C . ALA A 1 80 ? 3.828 6.887 4.133 1 80.06 80 ALA A C 1
ATOM 627 O O . ALA A 1 80 ? 4.059 8.031 3.736 1 80.06 80 ALA A O 1
ATOM 628 N N . THR A 1 81 ? 4.684 5.867 4.164 1 82.25 81 THR A N 1
ATOM 629 C CA . THR A 1 81 ? 5.949 6.023 3.453 1 82.25 81 THR A CA 1
ATOM 630 C C . THR A 1 81 ? 5.781 5.703 1.971 1 82.25 81 THR A C 1
ATOM 632 O O . THR A 1 81 ? 5.152 4.707 1.613 1 82.25 81 THR A O 1
ATOM 635 N N . SER A 1 82 ? 6.258 6.613 1.153 1 87.44 82 SER A N 1
ATOM 636 C CA . SER A 1 82 ? 6.184 6.387 -0.287 1 87.44 82 SER A CA 1
ATOM 637 C C . SER A 1 82 ? 7.527 5.93 -0.846 1 87.44 82 SER A C 1
ATOM 639 O O . SER A 1 82 ? 8.57 6.469 -0.48 1 87.44 82 SER A O 1
ATOM 641 N N . ILE A 1 83 ? 7.461 4.926 -1.74 1 90.06 83 ILE A N 1
ATOM 642 C CA . ILE A 1 83 ? 8.688 4.414 -2.342 1 90.06 83 ILE A CA 1
ATOM 643 C C . ILE A 1 83 ? 8.578 4.477 -3.863 1 90.06 83 ILE A C 1
ATOM 645 O O . ILE A 1 83 ? 7.48 4.418 -4.418 1 90.06 83 ILE A O 1
ATOM 649 N N . PRO A 1 84 ? 9.711 4.602 -4.512 1 91.75 84 PRO A N 1
ATOM 650 C CA . PRO A 1 84 ? 9.688 4.66 -5.973 1 91.75 84 PRO A CA 1
ATOM 651 C C . PRO A 1 84 ? 9.461 3.297 -6.617 1 91.75 84 PRO A C 1
ATOM 653 O O . PRO A 1 84 ? 9.953 2.283 -6.117 1 91.75 84 PRO A O 1
ATOM 656 N N . VAL A 1 85 ? 8.727 3.295 -7.684 1 92.94 85 VAL A N 1
ATOM 657 C CA . VAL A 1 85 ? 8.531 2.111 -8.516 1 92.94 85 VAL A CA 1
ATOM 658 C C . VAL A 1 85 ? 9.398 2.211 -9.766 1 92.94 85 VAL A C 1
ATOM 660 O O . VAL A 1 85 ? 9.211 3.104 -10.594 1 92.94 85 VAL A O 1
ATOM 663 N N . ILE A 1 86 ? 10.305 1.303 -9.766 1 92.69 86 ILE A N 1
ATOM 664 C CA . ILE A 1 86 ? 11.18 1.244 -10.938 1 92.69 86 ILE A CA 1
ATOM 665 C C . ILE A 1 86 ? 10.531 0.388 -12.023 1 92.69 86 ILE A C 1
ATOM 667 O O . ILE A 1 86 ? 10.164 -0.761 -11.773 1 92.69 86 ILE A O 1
ATOM 671 N N . GLY A 1 87 ? 10.375 0.892 -13.125 1 88.19 87 GLY A N 1
ATOM 672 C CA . GLY A 1 87 ? 9.828 0.166 -14.266 1 88.19 87 GLY A CA 1
ATOM 673 C C . GLY A 1 87 ? 10.898 -0.46 -15.141 1 88.19 87 GLY A C 1
ATOM 674 O O . GLY A 1 87 ? 11.766 -1.188 -14.648 1 88.19 87 GLY A O 1
ATOM 675 N N . GLN A 1 88 ? 10.797 -0.165 -16.422 1 79.31 88 GLN A N 1
ATOM 676 C CA . GLN A 1 88 ? 11.773 -0.683 -17.375 1 79.31 88 GLN A CA 1
ATOM 677 C C . GLN A 1 88 ? 13.141 -0.032 -17.172 1 79.31 88 GLN A C 1
ATOM 679 O O . GLN A 1 88 ? 13.25 1.195 -17.156 1 79.31 88 GLN A O 1
ATOM 684 N N . VAL A 1 89 ? 14.062 -0.876 -16.875 1 77.81 89 VAL A N 1
ATOM 685 C CA . VAL A 1 89 ? 15.422 -0.382 -16.672 1 77.81 89 VAL A CA 1
ATOM 686 C C . VAL A 1 89 ? 16.094 -0.164 -18.031 1 77.81 89 VAL A C 1
ATOM 688 O O . VAL A 1 89 ? 16.266 -1.107 -18.797 1 77.81 89 VAL A O 1
ATOM 691 N N . ALA A 1 90 ? 16.328 1.059 -18.344 1 71.38 90 ALA A N 1
ATOM 692 C CA . ALA A 1 90 ? 17.016 1.41 -19.594 1 71.38 90 ALA A CA 1
ATOM 693 C C . ALA A 1 90 ? 18.484 1.004 -19.547 1 71.38 90 ALA A C 1
ATOM 695 O O . ALA A 1 90 ? 19.141 1.127 -18.516 1 71.38 90 ALA A O 1
ATOM 696 N N . ALA A 1 91 ? 18.875 0.391 -20.703 1 75.44 91 ALA A N 1
ATOM 697 C CA . ALA A 1 91 ? 20.281 -0.007 -20.797 1 75.44 91 ALA A CA 1
ATOM 698 C C . ALA A 1 91 ? 21.203 1.194 -20.641 1 75.44 91 ALA A C 1
ATOM 700 O O . ALA A 1 91 ? 20.906 2.285 -21.125 1 75.44 91 ALA A O 1
ATOM 701 N N . GLY A 1 92 ? 22.188 0.995 -19.859 1 77 92 GLY A N 1
ATOM 702 C CA . GLY A 1 92 ? 23.219 2.006 -19.75 1 77 92 GLY A CA 1
ATOM 703 C C . GLY A 1 92 ? 23.016 2.947 -18.578 1 77 92 GLY A C 1
ATOM 704 O O . GLY A 1 92 ? 23.875 3.771 -18.281 1 77 92 GLY A O 1
ATOM 705 N N . LEU A 1 93 ? 21.891 2.867 -18.016 1 80.19 93 LEU A N 1
ATOM 706 C CA . LEU A 1 93 ? 21.641 3.717 -16.859 1 80.19 93 LEU A CA 1
ATOM 707 C C . LEU A 1 93 ? 21.609 2.893 -15.578 1 80.19 93 LEU A C 1
ATOM 709 O O . LEU A 1 93 ? 21.234 1.718 -15.602 1 80.19 93 LEU A O 1
ATOM 713 N N . PRO A 1 94 ? 21.984 3.576 -14.547 1 85.75 94 PRO A N 1
ATOM 714 C CA . PRO A 1 94 ? 21.844 2.881 -13.266 1 85.75 94 PRO A CA 1
ATOM 715 C C . PRO A 1 94 ? 20.406 2.508 -12.953 1 85.75 94 PRO A C 1
ATOM 717 O O . PRO A 1 94 ? 19.484 3.221 -13.352 1 85.75 94 PRO A O 1
ATOM 720 N N . ILE A 1 95 ? 20.188 1.479 -12.336 1 86.69 95 ILE A N 1
ATOM 721 C CA . ILE A 1 95 ? 18.844 0.954 -12.055 1 86.69 95 ILE A CA 1
ATOM 722 C C . ILE A 1 95 ? 18.031 1.998 -11.289 1 86.69 95 ILE A C 1
ATOM 724 O O . ILE A 1 95 ? 16.812 2.094 -11.469 1 86.69 95 ILE A O 1
ATOM 728 N N . PHE A 1 96 ? 18.719 2.832 -10.492 1 88 96 PHE A N 1
ATOM 729 C CA . PHE A 1 96 ? 18 3.771 -9.641 1 88 96 PHE A CA 1
ATOM 730 C C . PHE A 1 96 ? 17.969 5.156 -10.273 1 88 96 PHE A C 1
ATOM 732 O O . PHE A 1 96 ? 17.688 6.148 -9.594 1 88 96 PHE A O 1
ATOM 739 N N . ALA A 1 97 ? 18.266 5.195 -11.516 1 86.5 97 ALA A N 1
ATOM 740 C CA . ALA A 1 97 ? 18.156 6.461 -12.234 1 86.5 97 ALA A CA 1
ATOM 741 C C . ALA A 1 97 ? 16.719 6.977 -12.242 1 86.5 97 ALA A C 1
ATOM 743 O O . ALA A 1 97 ? 15.781 6.191 -12.336 1 86.5 97 ALA A O 1
ATOM 744 N N . GLU A 1 98 ? 16.547 8.266 -12.227 1 85.69 98 GLU A N 1
ATOM 745 C CA . GLU A 1 98 ? 15.227 8.906 -12.219 1 85.69 98 GLU A CA 1
ATOM 746 C C . GLU A 1 98 ? 14.414 8.5 -13.445 1 85.69 98 GLU A C 1
ATOM 748 O O . GLU A 1 98 ? 13.188 8.359 -13.359 1 85.69 98 GLU A O 1
ATOM 753 N N . GLU A 1 99 ? 15.109 8.312 -14.5 1 84.94 99 GLU A N 1
ATOM 754 C CA . GLU A 1 99 ? 14.453 7.965 -15.75 1 84.94 99 GLU A CA 1
ATOM 755 C C . GLU A 1 99 ? 13.734 6.621 -15.648 1 84.94 99 GLU A C 1
ATOM 757 O O . GLU A 1 99 ? 12.789 6.359 -16.391 1 84.94 99 GLU A O 1
ATOM 762 N N . ASN A 1 100 ? 14.18 5.801 -14.695 1 88.94 100 ASN A N 1
ATOM 763 C CA . ASN A 1 100 ? 13.617 4.461 -14.562 1 88.94 100 ASN A CA 1
ATOM 764 C C . ASN A 1 100 ? 12.43 4.441 -13.602 1 88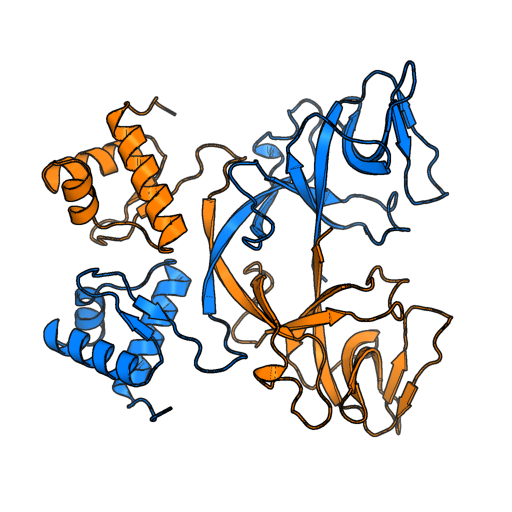.94 100 ASN A C 1
ATOM 766 O O . ASN A 1 100 ? 11.75 3.426 -13.461 1 88.94 100 ASN A O 1
ATOM 770 N N . ILE A 1 101 ? 12.148 5.582 -12.93 1 88.44 101 ILE A N 1
ATOM 771 C CA . ILE A 1 101 ? 11.078 5.633 -11.938 1 88.44 101 ILE A CA 1
ATOM 772 C C . ILE A 1 101 ? 9.75 5.922 -12.633 1 88.44 101 ILE A C 1
ATOM 774 O O . ILE A 1 101 ? 9.602 6.934 -13.32 1 88.44 101 ILE A O 1
ATOM 778 N N . GLU A 1 102 ? 8.781 5.078 -12.414 1 88.38 102 GLU A N 1
ATOM 779 C CA . GLU A 1 102 ? 7.48 5.211 -13.07 1 88.38 102 GLU A CA 1
ATOM 780 C C . GLU A 1 102 ? 6.465 5.887 -12.148 1 88.38 102 GLU A C 1
ATOM 782 O O . GLU A 1 102 ? 5.562 6.582 -12.617 1 88.38 102 GLU A O 1
ATOM 787 N N . SER A 1 103 ? 6.551 5.617 -10.891 1 86.75 103 SER A N 1
ATOM 788 C CA . SER A 1 103 ? 5.598 6.133 -9.914 1 86.75 103 SER A CA 1
ATOM 789 C C . SER A 1 103 ? 6.109 5.945 -8.492 1 86.75 103 SER A C 1
ATOM 791 O O . SER A 1 103 ? 7.25 5.523 -8.289 1 86.75 103 SER A O 1
ATOM 793 N N . TYR A 1 104 ? 5.34 6.465 -7.586 1 88.06 104 TYR A N 1
ATOM 794 C CA . TYR A 1 104 ? 5.57 6.223 -6.164 1 88.06 104 TYR A CA 1
ATOM 795 C C . TYR A 1 104 ? 4.348 5.59 -5.512 1 88.06 104 TYR A C 1
ATOM 797 O O . TYR A 1 104 ? 3.211 5.918 -5.863 1 88.06 104 TYR A O 1
ATOM 805 N N . ILE A 1 105 ? 4.598 4.672 -4.586 1 88.69 105 ILE A N 1
ATOM 806 C CA . ILE A 1 105 ? 3.469 4.027 -3.93 1 88.69 105 ILE A CA 1
ATOM 807 C C . ILE A 1 105 ? 3.67 4.055 -2.416 1 88.69 105 ILE A C 1
ATOM 809 O O . ILE A 1 105 ? 4.801 3.969 -1.932 1 88.69 105 ILE A O 1
ATOM 813 N N . PRO A 1 106 ? 2.547 4.16 -1.695 1 88 106 PRO A N 1
ATOM 814 C CA . PRO A 1 106 ? 2.646 4.07 -0.237 1 88 106 PRO A CA 1
ATOM 815 C C . PRO A 1 106 ? 2.787 2.631 0.256 1 88 106 PRO A C 1
ATOM 817 O O . PRO A 1 106 ? 2.203 1.715 -0.329 1 88 106 PRO A O 1
ATOM 820 N N . VAL A 1 107 ? 3.525 2.48 1.285 1 88.75 107 VAL A N 1
ATOM 821 C CA . VAL A 1 107 ? 3.664 1.168 1.905 1 88.75 107 VAL A CA 1
ATOM 822 C C . VAL A 1 107 ? 3.35 1.265 3.396 1 88.75 107 VAL A C 1
ATOM 824 O O . VAL A 1 107 ? 3.537 2.318 4.008 1 88.75 107 VAL A O 1
ATOM 827 N N . PRO A 1 108 ? 2.811 0.1 3.916 1 80.5 108 PRO A N 1
ATOM 828 C CA . PRO A 1 108 ? 2.576 0.108 5.363 1 80.5 108 PRO A CA 1
ATOM 829 C C . PRO A 1 108 ? 3.852 0.346 6.164 1 80.5 108 PRO A C 1
ATOM 831 O O . PRO A 1 108 ? 4.934 -0.087 5.758 1 80.5 108 PRO A O 1
ATOM 834 N N . ASP A 1 109 ? 3.664 0.969 7.273 1 72.81 109 ASP A N 1
ATOM 835 C CA . ASP A 1 109 ? 4.793 1.285 8.148 1 72.81 109 ASP A CA 1
ATOM 836 C C . ASP A 1 109 ? 5.492 0.014 8.617 1 72.81 109 ASP A C 1
ATOM 838 O O . ASP A 1 109 ? 6.699 0.023 8.875 1 72.81 109 ASP A O 1
ATOM 842 N N . GLU A 1 110 ? 4.699 -1.011 8.68 1 73.75 110 GLU A N 1
ATOM 843 C CA . GLU A 1 110 ? 5.262 -2.273 9.141 1 73.75 110 GLU A CA 1
ATOM 844 C C . GLU A 1 110 ? 6.336 -2.785 8.188 1 73.75 110 GLU A C 1
ATOM 846 O O . GLU A 1 110 ? 7.227 -3.535 8.594 1 73.75 110 GLU A O 1
ATOM 851 N N . MET A 1 111 ? 6.215 -2.406 7.016 1 77 111 MET A N 1
ATOM 852 C CA . MET A 1 111 ? 7.203 -2.822 6.023 1 77 111 MET A CA 1
ATOM 853 C C . MET A 1 111 ? 8.422 -1.899 6.047 1 77 111 MET A C 1
ATOM 855 O O . MET A 1 111 ? 9.539 -2.338 5.793 1 77 111 MET A O 1
ATOM 859 N N . ALA A 1 112 ? 8.102 -0.647 6.281 1 70.38 112 ALA A N 1
ATOM 860 C CA . ALA A 1 112 ? 9.156 0.359 6.277 1 70.38 112 ALA A CA 1
ATOM 861 C C . ALA A 1 112 ? 9.938 0.342 7.59 1 70.38 112 ALA A C 1
ATOM 863 O O . ALA A 1 112 ? 9.57 1.025 8.547 1 70.38 112 ALA A O 1
ATOM 864 N N . LYS A 1 113 ? 10.625 -0.779 7.844 1 62.59 113 LYS A N 1
ATOM 865 C CA . LYS A 1 113 ? 11.398 -0.921 9.078 1 62.59 113 LYS A CA 1
ATOM 866 C C . LYS A 1 113 ? 12.664 -0.075 9.031 1 62.59 113 LYS A C 1
ATOM 868 O O . LYS A 1 113 ? 13.578 -0.354 8.25 1 62.59 113 LYS A O 1
ATOM 873 N N . GLY A 1 114 ? 12.594 0.916 9.922 1 61.25 114 GLY A N 1
ATOM 874 C CA . GLY A 1 114 ? 13.836 1.639 10.148 1 61.25 114 GLY A CA 1
ATOM 875 C C . GLY A 1 114 ? 14.211 2.562 9 1 61.25 114 GLY A C 1
ATOM 876 O O . GLY A 1 114 ? 13.328 3.162 8.375 1 61.25 114 GLY A O 1
ATOM 877 N N . ASN A 1 115 ? 15.539 2.803 8.766 1 66.5 115 ASN A N 1
ATOM 878 C CA . ASN A 1 115 ? 16.156 3.689 7.781 1 66.5 115 ASN A CA 1
ATOM 879 C C . ASN A 1 115 ? 16.688 2.91 6.582 1 66.5 115 ASN A C 1
ATOM 881 O O . ASN A 1 115 ? 17.609 3.363 5.906 1 66.5 115 ASN A O 1
ATOM 885 N N . VAL A 1 116 ? 16.047 1.658 6.398 1 78.69 116 VAL A N 1
ATOM 886 C CA . VAL A 1 116 ? 16.531 0.908 5.246 1 78.69 116 VAL A CA 1
ATOM 887 C C . VAL A 1 116 ? 15.805 1.354 3.984 1 78.69 116 VAL A C 1
ATOM 889 O O . VAL A 1 116 ? 14.57 1.353 3.939 1 78.69 116 VAL A O 1
ATOM 892 N N . PRO A 1 117 ? 16.562 1.729 3.016 1 87.44 117 PRO A N 1
ATOM 893 C CA . PRO A 1 117 ? 15.93 2.174 1.775 1 87.44 117 PRO A CA 1
ATOM 894 C C . PRO A 1 117 ? 15.141 1.062 1.088 1 87.44 117 PRO A C 1
ATOM 896 O O . PRO A 1 117 ? 15.562 -0.098 1.101 1 87.44 117 PRO A O 1
ATOM 899 N N . MET A 1 118 ? 14.016 1.473 0.591 1 92.06 118 MET A N 1
ATOM 900 C CA . MET A 1 118 ? 13.133 0.55 -0.126 1 92.06 118 MET A CA 1
ATOM 901 C C . MET A 1 118 ? 12.773 1.103 -1.501 1 92.06 118 MET A C 1
ATOM 903 O O . MET A 1 118 ? 12.789 2.316 -1.71 1 92.06 118 MET A O 1
ATOM 907 N N . TYR A 1 119 ? 12.562 0.234 -2.379 1 93.94 119 TYR A N 1
ATOM 908 C CA . TYR A 1 119 ? 12.008 0.564 -3.688 1 93.94 119 TYR A CA 1
ATOM 909 C C . TYR A 1 119 ? 11.148 -0.574 -4.219 1 93.94 119 TYR A C 1
ATOM 911 O O . TYR A 1 119 ? 11.031 -1.624 -3.584 1 93.94 119 TYR A O 1
ATOM 919 N N . ALA A 1 120 ? 10.453 -0.282 -5.266 1 95.44 120 ALA A N 1
ATOM 920 C CA . ALA A 1 120 ? 9.633 -1.316 -5.891 1 95.44 120 ALA A CA 1
ATOM 921 C C . ALA A 1 120 ? 10.008 -1.499 -7.359 1 95.44 120 ALA A C 1
ATOM 923 O O . ALA A 1 120 ? 10.578 -0.595 -7.977 1 95.44 120 ALA A O 1
ATOM 924 N N . LEU A 1 121 ? 9.781 -2.682 -7.816 1 95.56 121 LEU A N 1
ATOM 925 C CA . LEU A 1 121 ? 10.055 -3.021 -9.211 1 95.56 121 LEU A CA 1
ATOM 926 C C . LEU A 1 121 ? 8.797 -3.557 -9.891 1 95.56 121 LEU A C 1
ATOM 928 O O . LEU A 1 121 ? 8.086 -4.391 -9.328 1 95.56 121 LEU A O 1
ATOM 932 N N . ARG A 1 122 ? 8.539 -3.016 -11.031 1 95 122 ARG A N 1
ATOM 933 C CA . ARG A 1 122 ? 7.5 -3.627 -11.852 1 95 122 ARG A CA 1
ATOM 934 C C . ARG A 1 122 ? 7.98 -4.941 -12.453 1 95 122 ARG A C 1
ATOM 936 O O . ARG A 1 122 ? 8.93 -4.957 -13.25 1 95 122 ARG A O 1
ATOM 943 N N . VAL A 1 123 ? 7.324 -5.996 -12.133 1 95.75 123 VAL A N 1
ATOM 944 C CA . VAL A 1 123 ? 7.719 -7.324 -12.586 1 95.75 123 VAL A CA 1
ATOM 945 C C . VAL A 1 123 ? 7.375 -7.488 -14.07 1 95.75 123 VAL A C 1
ATOM 947 O O . VAL A 1 123 ? 6.293 -7.094 -14.508 1 95.75 123 VAL A O 1
ATOM 950 N N . GLN A 1 124 ? 8.305 -8.016 -14.734 1 93.62 124 GLN A N 1
ATOM 951 C CA . GLN A 1 124 ? 8.094 -8.344 -16.141 1 93.62 124 GLN A CA 1
ATOM 952 C C . GLN A 1 124 ? 8.328 -9.836 -16.391 1 93.62 124 GLN A C 1
ATOM 954 O O . GLN A 1 124 ? 9.375 -10.367 -16.047 1 93.62 124 GLN A O 1
ATOM 959 N N . GLY A 1 125 ? 7.238 -10.461 -16.906 1 94.44 125 GLY A N 1
ATOM 960 C CA . GLY A 1 125 ? 7.379 -11.867 -17.266 1 94.44 125 GLY A CA 1
ATOM 961 C C . GLY A 1 125 ? 6.773 -12.805 -16.219 1 94.44 125 GLY A C 1
ATOM 962 O O . GLY A 1 125 ? 6.121 -12.352 -15.281 1 94.44 125 GLY A O 1
ATOM 963 N N . ASP A 1 126 ? 7.066 -14.18 -16.469 1 96.06 126 ASP A N 1
ATOM 964 C CA . ASP A 1 126 ? 6.395 -15.172 -15.633 1 96.06 126 ASP A CA 1
ATOM 965 C C . ASP A 1 126 ? 7.41 -16.094 -14.953 1 96.06 126 ASP A C 1
ATOM 967 O O . ASP A 1 126 ? 7.074 -17.203 -14.555 1 96.06 126 ASP A O 1
ATOM 971 N N . SER A 1 127 ? 8.609 -15.562 -14.82 1 96.81 127 SER A N 1
ATOM 972 C CA . SER A 1 127 ? 9.672 -16.438 -14.328 1 96.81 127 SER A CA 1
ATOM 973 C C . SER A 1 127 ? 9.406 -16.875 -12.891 1 96.81 127 SER A C 1
ATOM 975 O O . SER A 1 127 ? 9.891 -17.906 -12.453 1 96.81 127 SER A O 1
ATOM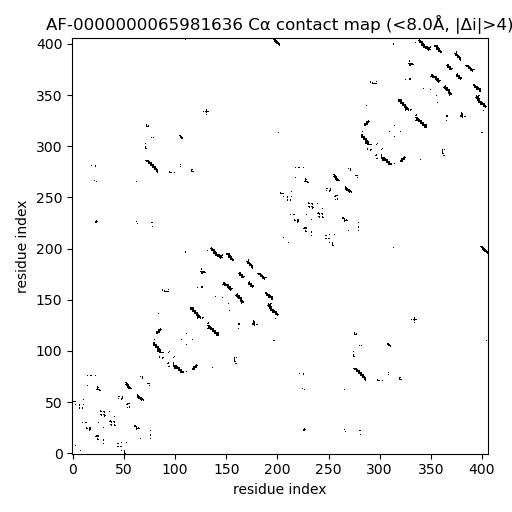 977 N N . MET A 1 128 ? 8.617 -16.141 -12.195 1 97.31 128 MET A N 1
ATOM 978 C CA . MET A 1 128 ? 8.422 -16.422 -10.773 1 97.31 128 MET A CA 1
ATOM 979 C C . MET A 1 128 ? 6.977 -16.797 -10.484 1 97.31 128 MET A C 1
ATOM 981 O O . MET A 1 128 ? 6.527 -16.734 -9.344 1 97.31 128 MET A O 1
ATOM 985 N N . ILE A 1 129 ? 6.227 -17.359 -11.406 1 95.94 129 ILE A N 1
ATOM 986 C CA . ILE A 1 129 ? 4.781 -17.547 -11.367 1 95.94 129 ILE A CA 1
ATOM 987 C C . ILE A 1 129 ? 4.426 -18.594 -10.312 1 95.94 129 ILE A C 1
ATOM 989 O O . ILE A 1 129 ? 3.363 -18.531 -9.695 1 95.94 129 ILE A O 1
ATOM 993 N N . GLU A 1 130 ? 5.262 -19.547 -10.039 1 94.94 130 GLU A N 1
ATOM 994 C CA . GLU A 1 130 ? 4.938 -20.641 -9.125 1 94.94 130 GLU A CA 1
ATOM 995 C C . GLU A 1 130 ? 4.879 -20.156 -7.684 1 94.94 130 GLU A C 1
ATOM 997 O O . GLU A 1 130 ? 4.328 -20.844 -6.812 1 94.94 130 GLU A O 1
ATOM 1002 N N . VAL A 1 131 ? 5.457 -19 -7.43 1 94.12 131 VAL A N 1
ATOM 1003 C CA . VAL A 1 131 ? 5.395 -18.469 -6.074 1 94.12 131 VAL A CA 1
ATOM 1004 C C . VAL A 1 131 ? 4.422 -17.281 -6.031 1 94.12 131 VAL A C 1
ATOM 1006 O O . VAL A 1 131 ? 4.461 -16.469 -5.105 1 94.12 131 VAL A O 1
ATOM 1009 N N . GLY A 1 132 ? 3.635 -17.125 -7.059 1 94.31 132 GLY A N 1
ATOM 1010 C CA . GLY A 1 132 ? 2.539 -16.156 -7.051 1 94.31 132 GLY A CA 1
ATOM 1011 C C . GLY A 1 132 ? 2.951 -14.773 -7.512 1 94.31 132 GLY A C 1
ATOM 1012 O O . GLY A 1 132 ? 2.252 -13.797 -7.25 1 94.31 132 GLY A O 1
ATOM 1013 N N . ILE A 1 133 ? 4.102 -14.633 -8.086 1 96.56 133 ILE A N 1
ATOM 1014 C CA . ILE A 1 133 ? 4.543 -13.359 -8.648 1 96.56 133 ILE A CA 1
ATOM 1015 C C . ILE A 1 133 ? 4.25 -13.336 -10.148 1 96.56 133 ILE A C 1
ATOM 1017 O O . ILE A 1 133 ? 4.832 -14.109 -10.914 1 96.56 133 ILE A O 1
ATOM 1021 N N . ASN A 1 134 ? 3.348 -12.453 -10.57 1 95.81 134 ASN A N 1
ATOM 1022 C CA . ASN A 1 134 ? 2.848 -12.422 -11.938 1 95.81 134 ASN A CA 1
ATOM 1023 C C . ASN A 1 134 ? 3.385 -11.211 -12.703 1 95.81 134 ASN A C 1
ATOM 1025 O O . ASN A 1 134 ? 3.895 -10.266 -12.094 1 95.81 134 ASN A O 1
ATOM 1029 N N . ASP A 1 135 ? 3.26 -11.336 -13.984 1 96 135 ASP A N 1
ATOM 1030 C CA . ASP A 1 135 ? 3.592 -10.203 -14.836 1 96 135 ASP A CA 1
ATOM 1031 C C . ASP A 1 135 ? 2.771 -8.969 -14.453 1 96 135 ASP A C 1
ATOM 1033 O O . ASP A 1 135 ? 1.56 -9.062 -14.25 1 96 135 ASP A O 1
ATOM 1037 N N . GLY A 1 136 ? 3.479 -7.809 -14.273 1 94.19 136 GLY A N 1
ATOM 1038 C CA . GLY A 1 136 ? 2.787 -6.566 -13.961 1 94.19 136 GLY A CA 1
ATOM 1039 C C . GLY A 1 136 ? 2.715 -6.281 -12.469 1 94.19 136 GLY A C 1
ATOM 1040 O O . GLY A 1 136 ? 2.396 -5.16 -12.062 1 94.19 136 GLY A O 1
ATOM 1041 N N . ASP A 1 137 ? 3.061 -7.305 -11.664 1 96 137 ASP A N 1
ATOM 1042 C CA . ASP A 1 137 ? 3.09 -7.094 -10.219 1 96 137 ASP A CA 1
ATOM 1043 C C . ASP A 1 137 ? 4.113 -6.027 -9.836 1 96 137 ASP A C 1
ATOM 1045 O O . ASP A 1 137 ? 5.008 -5.711 -10.625 1 96 137 ASP A O 1
ATOM 1049 N N . ILE A 1 138 ? 3.881 -5.457 -8.703 1 95.44 138 ILE A N 1
ATOM 1050 C CA . ILE A 1 138 ? 4.852 -4.547 -8.109 1 95.44 138 ILE A CA 1
ATOM 1051 C C . ILE A 1 138 ? 5.555 -5.238 -6.938 1 95.44 138 ILE A C 1
ATOM 1053 O O . ILE A 1 138 ? 4.93 -5.52 -5.91 1 95.44 138 ILE A O 1
ATOM 1057 N N . ALA A 1 139 ? 6.793 -5.543 -7.082 1 97.06 139 ALA A N 1
ATOM 1058 C CA . ALA A 1 139 ? 7.59 -6.184 -6.039 1 97.06 139 ALA A CA 1
ATOM 1059 C C . ALA A 1 139 ? 8.227 -5.145 -5.125 1 97.06 139 ALA A C 1
ATOM 1061 O O . ALA A 1 139 ? 8.953 -4.262 -5.586 1 97.06 139 ALA A O 1
ATOM 1062 N N . ILE A 1 140 ? 7.961 -5.199 -3.895 1 95.25 140 ILE A N 1
ATOM 1063 C CA . ILE A 1 140 ? 8.547 -4.289 -2.912 1 95.25 140 ILE A CA 1
ATOM 1064 C C . ILE A 1 140 ? 9.867 -4.863 -2.398 1 95.25 140 ILE A C 1
ATOM 1066 O O . ILE A 1 140 ? 9.914 -5.992 -1.911 1 95.25 140 ILE A O 1
ATOM 1070 N N . ILE A 1 141 ? 10.898 -4.031 -2.445 1 96.38 141 ILE A N 1
ATOM 1071 C CA . ILE A 1 141 ? 12.258 -4.527 -2.25 1 96.38 141 ILE A CA 1
ATOM 1072 C C . ILE A 1 141 ? 12.938 -3.742 -1.129 1 96.38 141 ILE A C 1
ATOM 1074 O O . ILE A 1 141 ? 12.883 -2.51 -1.102 1 96.38 141 ILE A O 1
ATOM 1078 N N . GLU A 1 142 ? 13.477 -4.469 -0.254 1 94.38 142 GLU A N 1
ATOM 1079 C CA . GLU A 1 142 ? 14.438 -3.887 0.679 1 94.38 142 GLU A CA 1
ATOM 1080 C C . GLU A 1 142 ? 15.828 -3.797 0.055 1 94.38 142 GLU A C 1
ATOM 1082 O O . GLU A 1 142 ? 16.406 -4.816 -0.325 1 94.38 142 GLU A O 1
ATOM 1087 N N . LYS A 1 143 ? 16.297 -2.588 -0.064 1 94.06 143 LYS A N 1
ATOM 1088 C CA . LYS A 1 143 ? 17.594 -2.41 -0.704 1 94.06 143 LYS A CA 1
ATOM 1089 C C . LYS A 1 143 ? 18.719 -2.971 0.166 1 94.06 143 LYS A C 1
ATOM 1091 O O . LYS A 1 143 ? 18.859 -2.588 1.329 1 94.06 143 LYS A O 1
ATOM 1096 N N . ARG A 1 144 ? 19.469 -3.855 -0.444 1 93.5 144 ARG A N 1
ATOM 1097 C CA . ARG A 1 144 ? 20.656 -4.43 0.184 1 93.5 144 ARG A CA 1
ATOM 1098 C C . ARG A 1 144 ? 21.547 -5.094 -0.853 1 93.5 144 ARG A C 1
ATOM 1100 O O . ARG A 1 144 ? 21.125 -5.363 -1.976 1 93.5 144 ARG A O 1
ATOM 1107 N N . ASP A 1 145 ? 22.812 -5.395 -0.389 1 94.69 145 ASP A N 1
ATOM 1108 C CA . ASP A 1 145 ? 23.766 -5.938 -1.349 1 94.69 145 ASP A CA 1
ATOM 1109 C C . ASP A 1 145 ? 24.172 -7.363 -0.976 1 94.69 145 ASP A C 1
ATOM 1111 O O . ASP A 1 145 ? 25.062 -7.949 -1.597 1 94.69 145 ASP A O 1
ATOM 1115 N N . ILE A 1 146 ? 23.469 -7.91 0.045 1 94.75 146 ILE A N 1
ATOM 1116 C CA . ILE A 1 146 ? 23.734 -9.281 0.464 1 94.75 146 ILE A CA 1
ATOM 1117 C C . ILE A 1 146 ? 22.422 -10.078 0.496 1 94.75 146 ILE A C 1
ATOM 1119 O O . ILE A 1 146 ? 21.344 -9.5 0.639 1 94.75 146 ILE A O 1
ATOM 1123 N N . ALA A 1 147 ? 22.562 -11.367 0.294 1 96.69 147 ALA A N 1
ATOM 1124 C CA . ALA A 1 147 ? 21.406 -12.25 0.346 1 96.69 147 ALA A CA 1
ATOM 1125 C C . ALA A 1 147 ? 21.781 -13.625 0.885 1 96.69 147 ALA A C 1
ATOM 1127 O O . ALA A 1 147 ? 22.953 -14.023 0.817 1 96.69 147 ALA A O 1
ATOM 1128 N N . ARG A 1 148 ? 20.906 -14.281 1.453 1 96.69 148 ARG A N 1
ATOM 1129 C CA . ARG A 1 148 ? 21.047 -15.656 1.905 1 96.69 148 ARG A CA 1
ATOM 1130 C C . ARG A 1 148 ? 20.484 -16.641 0.881 1 96.69 148 ARG A C 1
ATOM 1132 O O . ARG A 1 148 ? 19.578 -16.297 0.12 1 96.69 148 ARG A O 1
ATOM 1139 N N . ASN A 1 149 ? 20.953 -17.828 0.971 1 97.94 149 ASN A N 1
ATOM 1140 C CA . ASN A 1 149 ? 20.438 -18.875 0.078 1 97.94 149 ASN A CA 1
ATOM 1141 C C . ASN A 1 149 ? 18.953 -19.094 0.277 1 97.94 149 ASN A C 1
ATOM 1143 O O . ASN A 1 149 ? 18.484 -19.203 1.411 1 97.94 149 ASN A O 1
ATOM 1147 N N . GLY A 1 150 ? 18.234 -19.031 -0.846 1 97.56 150 GLY A N 1
ATOM 1148 C CA . GLY A 1 150 ? 16.797 -19.312 -0.773 1 97.56 150 GLY A CA 1
ATOM 1149 C C . GLY A 1 150 ? 15.953 -18.047 -0.789 1 97.56 150 GLY A C 1
ATOM 1150 O O . GLY A 1 150 ? 14.734 -18.109 -0.96 1 97.56 150 GLY A O 1
ATOM 1151 N N . GLU A 1 151 ? 16.562 -16.906 -0.629 1 98 151 GLU A N 1
ATOM 1152 C CA . GLU A 1 151 ? 15.812 -15.648 -0.644 1 98 151 GLU A CA 1
ATOM 1153 C C . GLU A 1 151 ? 15.492 -15.211 -2.07 1 98 151 GLU A C 1
ATOM 1155 O O . GLU A 1 151 ? 16.266 -15.469 -2.992 1 98 151 GLU A O 1
ATOM 1160 N N . ILE A 1 152 ? 14.367 -14.656 -2.225 1 98.19 152 ILE A N 1
ATOM 1161 C CA . ILE A 1 152 ? 14.039 -14.039 -3.506 1 98.19 152 ILE A CA 1
ATOM 1162 C C . ILE A 1 152 ? 14.633 -12.633 -3.568 1 98.19 152 ILE A C 1
ATOM 1164 O O . ILE A 1 152 ? 14.344 -11.797 -2.713 1 98.19 152 ILE A O 1
ATOM 1168 N N . VAL A 1 153 ? 15.438 -12.359 -4.637 1 98.31 153 VAL A N 1
ATOM 1169 C CA . VAL A 1 153 ? 16.188 -11.102 -4.688 1 98.31 153 VAL A CA 1
ATOM 1170 C C . VAL A 1 153 ? 16.031 -10.469 -6.07 1 98.31 153 VAL A C 1
ATOM 1172 O O . VAL A 1 153 ? 15.648 -11.141 -7.027 1 98.31 153 VAL A O 1
ATOM 1175 N N . VAL A 1 154 ? 16.234 -9.172 -6.094 1 97 154 VAL A N 1
ATOM 1176 C CA . VAL A 1 154 ? 16.562 -8.492 -7.344 1 97 154 VAL A CA 1
ATOM 1177 C C . VAL A 1 154 ? 18.062 -8.586 -7.617 1 97 154 VAL A C 1
ATOM 1179 O O . VAL A 1 154 ? 18.875 -8.148 -6.801 1 97 154 VAL A O 1
ATOM 1182 N N . ALA A 1 155 ? 18.391 -9.164 -8.711 1 95.56 155 ALA A N 1
ATOM 1183 C CA . ALA A 1 155 ? 19.781 -9.281 -9.133 1 95.56 155 ALA A CA 1
ATOM 1184 C C . ALA A 1 155 ? 20.016 -8.531 -10.445 1 95.56 155 ALA A C 1
ATOM 1186 O O . ALA A 1 155 ? 19.172 -8.57 -11.352 1 95.56 155 ALA A O 1
ATOM 1187 N N . LEU A 1 156 ? 21.078 -7.859 -10.461 1 93.06 156 LEU A N 1
ATOM 1188 C CA . LEU A 1 156 ? 21.516 -7.191 -11.68 1 93.06 156 LEU A CA 1
ATOM 1189 C C . LEU A 1 156 ? 22.531 -8.039 -12.438 1 93.06 156 LEU A C 1
ATOM 1191 O O . LEU A 1 156 ? 23.578 -8.414 -11.875 1 93.06 156 LEU A O 1
ATOM 1195 N N . ILE A 1 157 ? 22.109 -8.398 -13.664 1 90.19 157 ILE A N 1
ATOM 1196 C CA . ILE A 1 157 ? 23 -9.117 -14.57 1 90.19 157 ILE A CA 1
ATOM 1197 C C . ILE A 1 157 ? 23.203 -8.32 -15.859 1 90.19 157 ILE A C 1
ATOM 1199 O O . ILE A 1 157 ? 22.234 -8.047 -16.578 1 90.19 157 ILE A O 1
ATOM 1203 N N . GLU A 1 158 ? 24.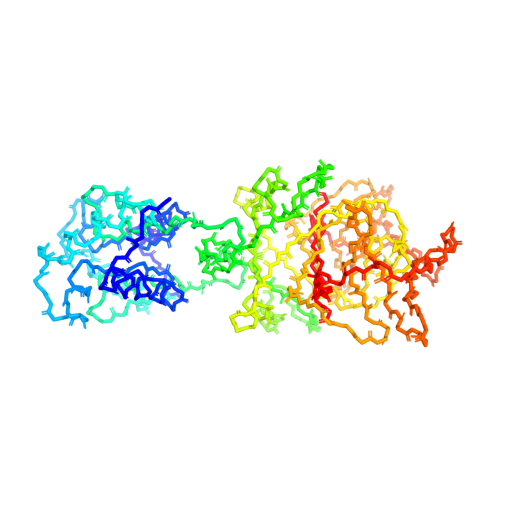375 -8.07 -16.219 1 82.75 158 GLU A N 1
ATOM 1204 C CA . GLU A 1 158 ? 24.672 -7.312 -17.422 1 82.75 158 GLU A CA 1
ATOM 1205 C C . GLU A 1 158 ? 23.719 -6.125 -17.578 1 82.75 158 GLU A C 1
ATOM 1207 O O . GLU A 1 158 ? 23.094 -5.949 -18.609 1 82.75 158 GLU A O 1
ATOM 1212 N N . ASP A 1 159 ? 23.266 -5.406 -16.656 1 79.94 159 ASP A N 1
ATOM 1213 C CA . ASP A 1 159 ? 22.5 -4.168 -16.609 1 79.94 159 ASP A CA 1
ATOM 1214 C C . ASP A 1 159 ? 21 -4.449 -16.609 1 79.94 159 ASP A C 1
ATOM 1216 O O . ASP A 1 159 ? 20.188 -3.564 -16.891 1 79.94 159 ASP A O 1
ATOM 1220 N N . GLU A 1 160 ? 20.703 -5.715 -16.484 1 85.19 160 GLU A N 1
ATOM 1221 C CA . GLU A 1 160 ? 19.281 -6.062 -16.406 1 85.19 160 GLU A CA 1
ATOM 1222 C C . GLU A 1 160 ? 18.922 -6.574 -15.016 1 85.19 160 GLU A C 1
ATOM 1224 O O . GLU A 1 160 ? 19.625 -7.406 -14.445 1 85.19 160 GLU A O 1
ATOM 1229 N N . ALA A 1 161 ? 17.844 -6.059 -14.531 1 92.06 161 ALA A N 1
ATOM 1230 C CA . ALA A 1 161 ? 17.359 -6.496 -13.227 1 92.06 161 ALA A CA 1
ATOM 1231 C C . ALA A 1 161 ? 16.391 -7.668 -13.367 1 92.06 161 ALA A C 1
ATOM 1233 O O . ALA A 1 161 ? 15.562 -7.691 -14.273 1 92.06 161 ALA A O 1
ATOM 1234 N N . THR A 1 162 ? 16.594 -8.672 -12.508 1 93.44 162 THR A N 1
ATOM 1235 C CA . THR A 1 162 ? 15.711 -9.828 -12.531 1 93.44 162 THR A CA 1
ATOM 1236 C C . THR A 1 162 ? 15.383 -10.289 -11.117 1 93.44 162 THR A C 1
ATOM 1238 O O . THR A 1 162 ? 16.172 -10.102 -10.195 1 93.44 162 THR A O 1
ATOM 1241 N N . LEU A 1 163 ? 14.227 -10.781 -10.977 1 96.94 163 LEU A N 1
ATOM 1242 C CA . LEU A 1 163 ? 13.797 -11.391 -9.727 1 96.94 163 LEU A CA 1
ATOM 1243 C C . LEU A 1 163 ? 14 -12.898 -9.75 1 96.94 163 LEU A C 1
ATOM 1245 O O . LEU A 1 163 ? 13.492 -13.586 -10.641 1 96.94 163 LEU A O 1
ATOM 1249 N N . LYS A 1 164 ? 14.805 -13.383 -8.812 1 98.12 164 LYS A N 1
ATOM 1250 C CA . LYS A 1 164 ? 15.133 -14.805 -8.766 1 98.12 164 LYS A CA 1
ATOM 1251 C C . LYS A 1 164 ? 15.414 -15.258 -7.332 1 98.12 164 LYS A C 1
ATOM 1253 O O . LYS A 1 164 ? 15.586 -14.422 -6.438 1 98.12 164 LYS A O 1
ATOM 1258 N N . VAL A 1 165 ? 15.469 -16.516 -7.18 1 98.44 165 VAL A N 1
ATOM 1259 C CA . VAL A 1 165 ? 15.953 -17.094 -5.926 1 98.44 165 VAL A CA 1
ATOM 1260 C C . VAL A 1 165 ? 17.484 -17.172 -5.957 1 98.44 165 VAL A C 1
ATOM 1262 O O . VAL A 1 165 ? 18.062 -17.656 -6.926 1 98.44 165 VAL A O 1
ATOM 1265 N N . TYR A 1 166 ? 18.094 -16.719 -4.883 1 98.38 166 TYR A N 1
ATOM 1266 C CA . TYR A 1 166 ? 19.547 -16.547 -4.812 1 98.38 166 TYR A CA 1
ATOM 1267 C C . TYR A 1 166 ? 20.203 -17.75 -4.137 1 98.38 166 TYR A C 1
ATOM 1269 O O . TYR A 1 166 ? 19.75 -18.188 -3.072 1 98.38 166 TYR A O 1
ATOM 1277 N N . TYR A 1 167 ? 21.219 -18.25 -4.789 1 98.19 167 TYR A N 1
ATOM 1278 C CA . TYR A 1 167 ? 22.094 -19.25 -4.184 1 98.19 167 TYR A CA 1
ATOM 1279 C C . TYR A 1 167 ? 23.562 -18.906 -4.438 1 98.19 167 TYR A C 1
ATOM 1281 O O . TYR A 1 167 ? 23.984 -18.781 -5.586 1 98.19 167 TYR A O 1
ATOM 1289 N N . LYS A 1 168 ? 24.266 -18.75 -3.383 1 96.56 168 LYS A N 1
ATOM 1290 C CA . LYS A 1 168 ? 25.719 -18.594 -3.512 1 96.56 168 LYS A CA 1
ATOM 1291 C C . LYS A 1 168 ? 26.406 -19.969 -3.545 1 96.56 168 LYS A C 1
ATOM 1293 O O . LYS A 1 168 ? 26.25 -20.766 -2.625 1 96.56 168 LYS A O 1
ATOM 1298 N N . GLU A 1 169 ? 27.031 -20.219 -4.555 1 95.62 169 GLU A N 1
ATOM 1299 C CA . GLU A 1 169 ? 27.828 -21.422 -4.691 1 95.62 169 GLU A CA 1
ATOM 1300 C C . GLU A 1 169 ? 29.312 -21.109 -4.562 1 95.62 169 GLU A C 1
ATOM 1302 O O . GLU A 1 169 ? 29.703 -19.984 -4.25 1 95.62 169 GLU A O 1
ATOM 1307 N N . GLN A 1 170 ? 30.172 -22.062 -4.602 1 92.06 170 GLN A N 1
ATOM 1308 C CA . GLN A 1 170 ? 31.594 -21.922 -4.328 1 92.06 170 GLN A CA 1
ATOM 1309 C C . GLN A 1 170 ? 32.219 -20.859 -5.215 1 92.06 170 GLN A C 1
ATOM 1311 O O . GLN A 1 170 ? 32.906 -19.953 -4.723 1 92.06 170 GLN A O 1
ATOM 1316 N N . ASP A 1 171 ? 31.969 -20.891 -6.543 1 93.31 171 ASP A N 1
ATOM 1317 C CA . ASP A 1 171 ? 32.688 -19.984 -7.434 1 93.31 171 ASP A CA 1
ATOM 1318 C C . ASP A 1 171 ? 31.734 -19.141 -8.258 1 93.31 171 ASP A C 1
ATOM 1320 O O . ASP A 1 171 ? 32.156 -18.453 -9.195 1 93.31 171 ASP A O 1
ATOM 1324 N N . GLN A 1 172 ? 30.438 -19.297 -7.82 1 96.75 172 GLN A N 1
ATOM 1325 C CA . GLN A 1 172 ? 29.469 -18.562 -8.648 1 96.75 172 GLN A CA 1
ATOM 1326 C C . GLN A 1 172 ? 28.172 -18.344 -7.898 1 96.75 172 GLN A C 1
ATOM 1328 O O . GLN A 1 172 ? 27.984 -18.844 -6.785 1 96.75 172 GLN A O 1
ATOM 1333 N N . ILE A 1 173 ? 27.375 -17.578 -8.523 1 96.94 173 ILE A N 1
ATOM 1334 C CA . ILE A 1 173 ? 26.016 -17.344 -8.055 1 96.94 173 ILE A CA 1
ATOM 1335 C C . ILE A 1 173 ? 25.016 -18.062 -8.961 1 96.94 173 ILE A C 1
ATOM 1337 O O . ILE A 1 173 ? 25.156 -18.031 -10.188 1 96.94 173 ILE A O 1
ATOM 1341 N N . ARG A 1 174 ? 24.141 -18.766 -8.367 1 98.12 174 ARG A N 1
ATOM 1342 C CA . ARG A 1 174 ? 23.047 -19.406 -9.086 1 98.12 174 ARG A CA 1
ATOM 1343 C C . ARG A 1 174 ? 21.719 -18.703 -8.789 1 98.12 174 ARG A C 1
ATOM 1345 O O . ARG A 1 174 ? 21.344 -18.547 -7.629 1 98.12 174 ARG A O 1
ATOM 1352 N N . LEU A 1 175 ? 21.062 -18.266 -9.836 1 98 175 LEU A N 1
ATOM 1353 C CA . LEU A 1 175 ? 19.75 -17.641 -9.758 1 98 175 LEU A CA 1
ATOM 1354 C C . LEU A 1 175 ? 18.672 -18.547 -10.344 1 98 175 LEU A C 1
ATOM 1356 O O . LEU A 1 175 ? 18.75 -18.938 -11.516 1 98 175 LEU A O 1
ATOM 1360 N N . GLU A 1 176 ? 17.672 -18.797 -9.531 1 98.38 176 GLU A N 1
ATOM 1361 C CA . GLU A 1 176 ? 16.656 -19.766 -9.945 1 98.38 176 GLU A CA 1
ATOM 1362 C C . GLU A 1 176 ? 15.297 -19.094 -10.094 1 98.38 176 GLU A C 1
ATOM 1364 O O . GLU A 1 176 ? 14.867 -18.344 -9.211 1 98.38 176 GLU A O 1
ATOM 1369 N N . ALA A 1 177 ? 14.672 -19.391 -11.195 1 97.94 177 ALA A N 1
ATOM 1370 C CA . ALA A 1 177 ? 13.273 -19 -11.359 1 97.94 177 ALA A CA 1
ATOM 1371 C C . ALA A 1 177 ? 12.352 -19.969 -10.617 1 97.94 177 ALA A C 1
ATOM 1373 O O . ALA A 1 177 ? 12.797 -21.016 -10.133 1 97.94 177 ALA A O 1
ATOM 1374 N N . ARG A 1 178 ? 11.18 -19.547 -10.367 1 97 178 ARG A N 1
ATOM 1375 C CA . ARG A 1 178 ? 10.125 -20.438 -9.906 1 97 178 ARG A CA 1
ATOM 1376 C C . ARG A 1 178 ? 9.102 -20.688 -11.016 1 97 178 ARG A C 1
ATOM 1378 O O . ARG A 1 178 ? 7.918 -20.391 -10.852 1 97 178 ARG A O 1
ATOM 1385 N N . ASN A 1 179 ? 9.586 -21.188 -12.078 1 96.94 179 ASN A N 1
ATOM 1386 C CA . ASN A 1 179 ? 8.938 -21.594 -13.312 1 96.94 179 ASN A CA 1
ATOM 1387 C C . ASN A 1 179 ? 9.805 -22.578 -14.102 1 96.94 179 ASN A C 1
ATOM 1389 O O . ASN A 1 179 ? 10.93 -22.25 -14.484 1 96.94 179 ASN A O 1
ATOM 1393 N N . PRO A 1 180 ? 9.352 -23.719 -14.305 1 96.06 180 PRO A N 1
ATOM 1394 C CA . PRO A 1 180 ? 10.164 -24.75 -14.953 1 96.06 180 PRO A CA 1
ATOM 1395 C C . PRO A 1 180 ? 10.562 -24.375 -16.375 1 96.06 180 PRO A C 1
ATOM 1397 O O . PRO A 1 180 ? 11.492 -24.953 -16.938 1 96.06 180 PRO A O 1
ATOM 1400 N N . LYS A 1 181 ? 9.883 -23.453 -16.906 1 96.81 181 LYS A N 1
ATOM 1401 C CA . LYS A 1 181 ? 10.188 -23.016 -18.266 1 96.81 181 LYS A CA 1
ATOM 1402 C C . LYS A 1 181 ? 11.539 -22.312 -18.312 1 96.81 181 LYS A C 1
ATOM 1404 O O . LYS A 1 181 ? 12.094 -22.094 -19.391 1 96.81 181 LYS A O 1
ATOM 1409 N N . TYR A 1 182 ? 12.086 -21.906 -17.203 1 97.19 182 TYR A N 1
ATOM 1410 C CA . TYR A 1 182 ? 13.32 -21.125 -17.156 1 97.19 182 TYR A CA 1
ATOM 1411 C C . TYR A 1 182 ? 14.438 -21.922 -16.484 1 97.19 182 TYR A C 1
ATOM 1413 O O . TYR A 1 182 ? 14.289 -22.406 -15.367 1 97.19 182 TYR A O 1
ATOM 1421 N N . LYS A 1 183 ? 15.531 -21.969 -17.109 1 96.94 183 LYS A N 1
ATOM 1422 C CA . LYS A 1 183 ? 16.703 -22.609 -16.531 1 96.94 183 LYS A CA 1
ATOM 1423 C C . LYS A 1 183 ? 17.422 -21.672 -15.57 1 96.94 183 LYS A C 1
ATOM 1425 O O . LYS A 1 183 ? 17.375 -20.453 -15.734 1 96.94 183 LYS A O 1
ATOM 1430 N N . PRO A 1 184 ? 18.078 -22.297 -14.648 1 97.31 184 PRO A N 1
ATOM 1431 C CA . PRO A 1 184 ? 18.859 -21.453 -13.734 1 97.31 184 PRO A CA 1
ATOM 1432 C C . PRO A 1 184 ? 19.969 -20.688 -14.453 1 97.31 184 PRO A C 1
ATOM 1434 O O . PRO A 1 184 ? 20.516 -21.156 -15.453 1 97.31 184 PRO A O 1
ATOM 1437 N N . ILE A 1 185 ? 20.219 -19.484 -13.953 1 96.12 185 ILE A N 1
ATOM 1438 C CA . ILE A 1 185 ? 21.328 -18.672 -14.43 1 96.12 185 ILE A CA 1
ATOM 1439 C C . ILE A 1 185 ? 22.531 -18.844 -13.508 1 96.12 185 ILE A C 1
ATOM 1441 O O . ILE A 1 185 ? 22.438 -18.609 -12.297 1 96.12 185 ILE A O 1
ATOM 1445 N N . LYS A 1 186 ? 23.625 -19.266 -14.031 1 96.56 186 LYS A N 1
ATOM 1446 C CA . LYS A 1 186 ? 24.875 -19.359 -13.297 1 96.56 186 LYS A CA 1
ATOM 1447 C C . LYS A 1 186 ? 25.875 -18.312 -13.781 1 96.56 186 LYS A C 1
ATOM 1449 O O . LYS A 1 186 ? 26.172 -18.234 -14.977 1 96.56 186 LYS A O 1
ATOM 1454 N N . THR A 1 187 ? 26.297 -17.5 -12.852 1 96.44 187 THR A N 1
ATOM 1455 C CA . THR A 1 187 ? 27.156 -16.406 -13.266 1 96.44 187 THR A CA 1
ATOM 1456 C C . THR A 1 187 ? 28.047 -15.953 -12.102 1 96.44 187 THR A C 1
ATOM 1458 O O . THR A 1 187 ? 27.703 -16.172 -10.938 1 96.44 187 THR A O 1
ATOM 1461 N N . LYS A 1 188 ? 29.156 -15.328 -12.406 1 95 188 LYS A N 1
ATOM 1462 C CA . LYS A 1 188 ? 30.031 -14.719 -11.414 1 95 188 LYS A CA 1
ATOM 1463 C C . LYS A 1 188 ? 29.844 -13.211 -11.352 1 95 188 LYS A C 1
ATOM 1465 O O . LYS A 1 188 ? 30.469 -12.531 -10.531 1 95 188 LYS A O 1
ATOM 1470 N N . LYS A 1 189 ? 28.891 -12.688 -12.078 1 93.5 189 LYS A N 1
ATOM 1471 C CA . LYS A 1 189 ? 28.797 -11.242 -12.273 1 93.5 189 LYS A CA 1
ATOM 1472 C C . LYS A 1 189 ? 27.469 -10.695 -11.766 1 93.5 189 LYS A C 1
ATOM 1474 O O . LYS A 1 189 ? 27.156 -9.523 -11.969 1 93.5 189 LYS A O 1
ATOM 1479 N N . ALA A 1 190 ? 26.75 -11.43 -11.102 1 94.12 190 ALA A N 1
ATOM 1480 C CA . ALA A 1 190 ? 25.469 -10.93 -10.602 1 94.12 190 ALA A CA 1
ATOM 1481 C C . ALA A 1 190 ? 25.656 -10.109 -9.328 1 94.12 190 ALA A C 1
ATOM 1483 O O . ALA A 1 190 ? 26.469 -10.477 -8.461 1 94.12 190 ALA A O 1
ATOM 1484 N N . THR A 1 191 ? 24.953 -8.992 -9.266 1 94.19 191 THR A N 1
ATOM 1485 C CA . THR A 1 191 ? 24.953 -8.164 -8.07 1 94.19 191 THR A CA 1
ATOM 1486 C C . THR A 1 191 ? 23.578 -8.133 -7.43 1 94.19 191 THR A C 1
ATOM 1488 O O . THR A 1 191 ? 22.562 -7.902 -8.109 1 94.19 191 THR A O 1
ATOM 1491 N N . VAL A 1 192 ? 23.531 -8.383 -6.148 1 96.56 192 VAL A N 1
ATOM 1492 C CA . VAL A 1 192 ? 22.281 -8.312 -5.41 1 96.56 192 VAL A CA 1
ATOM 1493 C C . VAL A 1 192 ? 21.891 -6.855 -5.16 1 96.56 192 VAL A C 1
ATOM 1495 O O . VAL A 1 192 ? 22.703 -6.082 -4.633 1 96.56 192 VAL A O 1
ATOM 1498 N N . MET A 1 193 ? 20.656 -6.531 -5.508 1 95.12 193 MET A N 1
ATOM 1499 C CA . MET A 1 193 ? 20.219 -5.148 -5.371 1 95.12 193 MET A CA 1
ATOM 1500 C C . MET A 1 193 ? 19.172 -5.023 -4.262 1 95.12 193 MET A C 1
ATOM 1502 O O . MET A 1 193 ? 18.766 -3.916 -3.9 1 95.12 193 MET A O 1
ATOM 1506 N N . GLY A 1 194 ? 18.703 -6.125 -3.717 1 96.88 194 GLY A N 1
ATOM 1507 C CA . GLY A 1 194 ? 17.719 -6.082 -2.639 1 96.88 194 GLY A CA 1
ATOM 1508 C C . GLY A 1 194 ? 16.969 -7.383 -2.471 1 96.88 194 GLY A C 1
ATOM 1509 O O . GLY A 1 194 ? 17.094 -8.289 -3.295 1 96.88 194 GLY A O 1
ATOM 1510 N N . LYS A 1 195 ? 16.203 -7.43 -1.42 1 97.19 195 LYS A N 1
ATOM 1511 C CA . LYS A 1 195 ? 15.398 -8.594 -1.077 1 97.19 195 LYS A CA 1
ATOM 1512 C C . LYS A 1 195 ? 13.914 -8.289 -1.194 1 97.19 195 LYS A C 1
ATOM 1514 O O . LYS A 1 195 ? 13.461 -7.215 -0.777 1 97.19 195 LYS A O 1
ATOM 1519 N N . LEU A 1 196 ? 13.227 -9.234 -1.768 1 97.62 196 LEU A N 1
ATOM 1520 C CA . LEU A 1 196 ? 11.773 -9.102 -1.843 1 97.62 196 LEU A CA 1
ATOM 1521 C C . LEU A 1 196 ? 11.148 -9.141 -0.45 1 97.62 196 LEU A C 1
ATOM 1523 O O . LEU A 1 196 ? 11.391 -10.078 0.315 1 97.62 196 LEU A O 1
ATOM 1527 N N . ILE A 1 197 ? 10.32 -8.102 -0.121 1 95.38 197 ILE A N 1
ATOM 1528 C CA . ILE A 1 197 ? 9.719 -8.102 1.206 1 95.38 197 ILE A CA 1
ATOM 1529 C C . ILE A 1 197 ? 8.203 -7.934 1.082 1 95.38 197 ILE A C 1
ATOM 1531 O O . ILE A 1 197 ? 7.477 -8.055 2.07 1 95.38 197 ILE A O 1
ATOM 1535 N N . GLY A 1 198 ? 7.742 -7.676 -0.148 1 95.06 198 GLY A N 1
ATOM 1536 C CA . GLY A 1 198 ? 6.309 -7.527 -0.346 1 95.06 198 GLY A CA 1
ATOM 1537 C C . GLY A 1 198 ? 5.906 -7.504 -1.81 1 95.06 198 GLY A C 1
ATOM 1538 O O . GLY A 1 198 ? 6.766 -7.477 -2.693 1 95.06 198 GLY A O 1
ATOM 1539 N N . LEU A 1 199 ? 4.676 -7.57 -2.072 1 95.31 199 LEU A N 1
ATOM 1540 C CA . LEU A 1 199 ? 4.117 -7.582 -3.42 1 95.31 199 LEU A CA 1
ATOM 1541 C C . LEU A 1 199 ? 2.785 -6.844 -3.461 1 95.31 199 LEU A C 1
ATOM 1543 O O . LEU A 1 199 ? 1.956 -7 -2.562 1 95.31 199 LEU A O 1
ATOM 1547 N N . TYR A 1 200 ? 2.74 -6.027 -4.398 1 93.81 200 TYR A N 1
ATOM 1548 C CA . TYR A 1 200 ? 1.504 -5.305 -4.676 1 93.81 200 TYR A CA 1
ATOM 1549 C C . TYR A 1 200 ? 0.987 -5.633 -6.074 1 93.81 200 TYR A C 1
ATOM 1551 O O . TYR A 1 200 ? 1.756 -5.656 -7.035 1 93.81 200 TYR A O 1
ATOM 1559 N N . ARG A 1 201 ? -0.269 -6.043 -6.223 1 94.69 201 ARG A N 1
ATOM 1560 C CA . ARG A 1 201 ? -0.912 -6.312 -7.504 1 94.69 201 ARG A CA 1
ATOM 1561 C C . ARG A 1 201 ? -2.164 -5.461 -7.68 1 94.69 201 ARG A C 1
ATOM 1563 O O . ARG A 1 201 ? -2.994 -5.375 -6.773 1 94.69 201 ARG A O 1
ATOM 1570 N N . ILE A 1 202 ? -2.246 -4.785 -8.773 1 89.06 202 ILE A N 1
ATOM 1571 C CA . ILE A 1 202 ? -3.426 -4.004 -9.125 1 89.06 202 ILE A CA 1
ATOM 1572 C C . ILE A 1 202 ? -4.176 -4.684 -10.266 1 89.06 202 ILE A C 1
ATOM 1574 O O . ILE A 1 202 ? -3.594 -4.973 -11.312 1 89.06 202 ILE A O 1
ATOM 1578 N N . TYR A 1 203 ? -5.398 -4.957 -10 1 88.12 203 TYR A N 1
ATOM 1579 C CA . TYR A 1 203 ? -6.199 -5.652 -11 1 88.12 203 TYR A CA 1
ATOM 1580 C C . TYR A 1 203 ? -6.898 -4.664 -11.922 1 88.12 203 TYR A C 1
ATOM 1582 O O . TYR A 1 203 ? -7.254 -3.559 -11.508 1 88.12 203 TYR A O 1
ATOM 1590 N N . MET B 1 1 ? 21.891 20.297 -6.84 1 46.41 1 MET B N 1
ATOM 1591 C CA . MET B 1 1 ? 21.203 20.797 -5.648 1 46.41 1 MET B CA 1
ATOM 1592 C C . MET B 1 1 ? 22.219 21.391 -4.668 1 46.41 1 MET B C 1
ATOM 1594 O O . MET B 1 1 ? 23.297 20.859 -4.48 1 46.41 1 MET B O 1
ATOM 1598 N N . LYS B 1 2 ? 22.156 22.609 -4.523 1 59.72 2 LYS B N 1
ATOM 1599 C CA . LYS B 1 2 ? 23.156 23.266 -3.684 1 59.72 2 LYS B CA 1
ATOM 1600 C C . LYS B 1 2 ? 23.156 22.688 -2.27 1 59.72 2 LYS B C 1
ATOM 1602 O O . LYS B 1 2 ? 22.109 22.281 -1.763 1 59.72 2 LYS B O 1
ATOM 1607 N N . ASP B 1 3 ? 24.234 22.422 -1.702 1 76.69 3 ASP B N 1
ATOM 1608 C CA . ASP B 1 3 ? 24.5 21.766 -0.428 1 76.69 3 ASP B CA 1
ATOM 1609 C C . ASP B 1 3 ? 23.859 22.516 0.729 1 76.69 3 ASP B C 1
ATOM 1611 O O . ASP B 1 3 ? 23.922 23.75 0.784 1 76.69 3 ASP B O 1
ATOM 1615 N N . LEU B 1 4 ? 22.953 21.922 1.375 1 82.62 4 LEU B N 1
ATOM 1616 C CA . LEU B 1 4 ? 22.391 22.5 2.596 1 82.62 4 LEU B CA 1
ATOM 1617 C C . LEU B 1 4 ? 23.469 22.734 3.635 1 82.62 4 LEU B C 1
ATOM 1619 O O . LEU B 1 4 ? 24.438 21.969 3.73 1 82.62 4 LEU B O 1
ATOM 1623 N N . THR B 1 5 ? 23.422 23.969 4.219 1 88.38 5 THR B N 1
ATOM 1624 C CA . THR B 1 5 ? 24.281 24.156 5.379 1 88.38 5 THR B CA 1
ATOM 1625 C C . THR B 1 5 ? 23.922 23.188 6.492 1 88.38 5 THR B C 1
ATOM 1627 O O . THR B 1 5 ? 22.891 22.516 6.434 1 88.38 5 THR B O 1
ATOM 1630 N N . ASP B 1 6 ? 24.719 23.125 7.453 1 90.25 6 ASP B N 1
ATOM 1631 C CA . ASP B 1 6 ? 24.453 22.25 8.578 1 90.25 6 ASP B CA 1
ATOM 1632 C C . ASP B 1 6 ? 23.141 22.594 9.258 1 90.25 6 ASP B C 1
ATOM 1634 O O . ASP B 1 6 ? 22.344 21.719 9.602 1 90.25 6 ASP B O 1
ATOM 1638 N N . LYS B 1 7 ? 22.984 23.844 9.43 1 90.12 7 LYS B N 1
ATOM 1639 C CA . LYS B 1 7 ? 21.75 24.297 10.086 1 90.12 7 LYS B CA 1
ATOM 1640 C C . LYS B 1 7 ? 20.531 24 9.234 1 90.12 7 LYS B C 1
ATOM 1642 O O . LYS B 1 7 ? 19.5 23.562 9.75 1 90.12 7 LYS B O 1
ATOM 1647 N N . GLN B 1 8 ? 20.625 24.188 7.957 1 89.94 8 GLN B N 1
ATOM 1648 C CA . GLN B 1 8 ? 19.531 23.891 7.039 1 89.94 8 GLN B CA 1
ATOM 1649 C C . GLN B 1 8 ? 19.188 22.406 7.023 1 89.94 8 GLN B C 1
ATOM 1651 O O . GLN B 1 8 ? 18.016 22.031 6.996 1 89.94 8 GLN B O 1
ATOM 1656 N N . GLN B 1 9 ? 20.234 21.703 7.098 1 90.62 9 GLN B N 1
ATOM 1657 C CA . GLN B 1 9 ? 20.047 20.266 7.141 1 90.62 9 GLN B CA 1
ATOM 1658 C C . GLN B 1 9 ? 19.312 19.844 8.414 1 90.62 9 GLN B C 1
ATOM 1660 O O . GLN B 1 9 ? 18.438 18.969 8.375 1 90.62 9 GLN B O 1
ATOM 1665 N N . ALA B 1 10 ? 19.734 20.453 9.422 1 92.06 10 ALA B N 1
ATOM 1666 C CA . ALA B 1 10 ? 19.094 20.156 10.703 1 92.06 10 ALA B CA 1
ATOM 1667 C C . ALA B 1 10 ? 17.609 20.547 10.68 1 92.06 10 ALA B C 1
ATOM 1669 O O . ALA B 1 10 ? 16.766 19.797 11.172 1 92.06 10 ALA B O 1
ATOM 1670 N N . VAL B 1 11 ? 17.344 21.641 10.086 1 91.06 11 VAL B N 1
ATOM 1671 C CA . VAL B 1 11 ? 15.961 22.109 9.984 1 91.06 11 VAL B CA 1
ATOM 1672 C C . VAL B 1 11 ? 15.148 21.141 9.125 1 91.06 11 VAL B C 1
ATOM 1674 O O . VAL B 1 11 ? 14.047 20.75 9.508 1 91.06 11 VAL B O 1
ATOM 1677 N N . LEU B 1 12 ? 15.695 20.766 8.07 1 88.56 12 LEU B N 1
ATOM 1678 C CA . LEU B 1 12 ? 15.031 19.828 7.168 1 88.56 12 LEU B CA 1
ATOM 1679 C C . LEU B 1 12 ? 14.766 18.5 7.859 1 88.56 12 LEU B C 1
ATOM 1681 O O . LEU B 1 12 ? 13.68 17.922 7.727 1 88.56 12 LEU B O 1
ATOM 1685 N N . ALA B 1 13 ? 15.75 18.062 8.57 1 86.94 13 ALA B N 1
ATOM 1686 C CA . ALA B 1 13 ? 15.609 16.812 9.305 1 86.94 13 ALA B CA 1
ATOM 1687 C C . ALA B 1 13 ? 14.484 16.906 10.336 1 86.94 13 ALA B C 1
ATOM 1689 O O . ALA B 1 13 ? 13.719 15.953 10.523 1 86.94 13 ALA B O 1
ATOM 1690 N N . PHE B 1 14 ? 14.453 18.031 10.953 1 87.88 14 PHE B N 1
ATOM 1691 C CA . PHE B 1 14 ? 13.414 18.266 11.953 1 87.88 14 PHE B CA 1
ATOM 1692 C C . PHE B 1 14 ? 12.031 18.219 11.312 1 87.88 14 PHE B C 1
ATOM 1694 O O . PHE B 1 14 ? 11.125 17.547 11.805 1 87.88 14 PHE B O 1
ATOM 1701 N N . ILE B 1 15 ? 11.859 18.859 10.164 1 85.31 15 ILE B N 1
ATOM 1702 C CA . ILE B 1 15 ? 10.594 18.922 9.445 1 85.31 15 ILE B CA 1
ATOM 1703 C C . ILE B 1 15 ? 10.18 17.5 9.031 1 85.31 15 ILE B C 1
ATOM 1705 O O . ILE B 1 15 ? 9.039 17.094 9.234 1 85.31 15 ILE B O 1
ATOM 1709 N N . THR B 1 16 ? 11.148 16.797 8.57 1 81.44 16 THR B N 1
ATOM 1710 C CA . THR B 1 16 ? 10.898 15.43 8.109 1 81.44 16 THR B CA 1
ATOM 1711 C C . THR B 1 16 ? 10.445 14.539 9.266 1 81.44 16 THR B C 1
ATOM 1713 O O . THR B 1 16 ? 9.5 13.766 9.125 1 81.44 16 THR B O 1
ATOM 1716 N N . ALA B 1 17 ? 11.102 14.695 10.336 1 81.69 17 ALA B N 1
ATOM 1717 C CA . ALA B 1 17 ? 10.789 13.898 11.516 1 81.69 17 ALA B CA 1
ATOM 1718 C C . ALA B 1 17 ? 9.383 14.203 12.023 1 81.69 17 ALA B C 1
ATOM 1720 O O . ALA B 1 17 ? 8.641 13.289 12.406 1 81.69 17 ALA B O 1
ATOM 1721 N N . ILE B 1 18 ? 9.047 15.453 12.055 1 78.25 18 ILE B N 1
ATOM 1722 C CA . ILE B 1 18 ? 7.738 15.883 12.547 1 78.25 18 ILE B CA 1
ATOM 1723 C C . ILE B 1 18 ? 6.641 15.336 11.633 1 78.25 18 ILE B C 1
ATOM 1725 O O . ILE B 1 18 ? 5.629 14.82 12.109 1 78.25 18 ILE B O 1
ATOM 1729 N N . ILE B 1 19 ? 6.844 15.461 10.359 1 75.88 19 ILE B N 1
ATOM 1730 C CA . ILE B 1 19 ? 5.863 14.969 9.398 1 75.88 19 ILE B CA 1
ATOM 1731 C C . ILE B 1 19 ? 5.668 13.469 9.586 1 75.88 19 ILE B C 1
ATOM 1733 O O . ILE B 1 19 ? 4.535 12.977 9.555 1 75.88 19 ILE B O 1
ATOM 1737 N N . LYS B 1 20 ? 6.734 12.789 9.773 1 72.56 20 LYS B N 1
ATOM 1738 C CA . LYS B 1 20 ? 6.668 11.344 9.961 1 72.56 20 LYS B CA 1
ATOM 1739 C C . LYS B 1 20 ? 5.914 10.992 11.234 1 72.56 20 LYS B C 1
ATOM 1741 O O . LYS B 1 20 ? 5.141 10.031 11.266 1 72.56 20 LYS B O 1
ATOM 1746 N N . GLU B 1 21 ? 6.215 11.789 12.188 1 71.31 21 GLU B N 1
ATOM 1747 C CA . GLU B 1 21 ? 5.66 11.5 13.508 1 71.31 21 GLU B CA 1
ATOM 1748 C C . GLU B 1 21 ? 4.195 11.914 13.594 1 71.31 21 GLU B C 1
ATOM 1750 O O . GLU B 1 21 ? 3.352 11.148 14.062 1 71.31 21 GLU B O 1
ATOM 1755 N N . ARG B 1 22 ? 4.031 13.141 13.078 1 65.75 22 ARG B N 1
ATOM 1756 C CA . ARG B 1 22 ? 2.719 13.734 13.32 1 65.75 22 ARG B CA 1
ATOM 1757 C C . ARG B 1 22 ? 1.835 13.633 12.078 1 65.75 22 ARG B C 1
ATOM 1759 O O . ARG B 1 22 ? 0.613 13.766 12.172 1 65.75 22 ARG B O 1
ATOM 1766 N N . GLY B 1 23 ? 2.523 13.438 10.961 1 66.69 23 GLY B N 1
ATOM 1767 C CA . GLY B 1 23 ? 1.777 13.391 9.711 1 66.69 23 GLY B CA 1
ATOM 1768 C C . GLY B 1 23 ? 1.594 14.75 9.07 1 66.69 23 GLY B C 1
ATOM 1769 O O . GLY B 1 23 ? 0.95 14.875 8.031 1 66.69 23 GLY B O 1
ATOM 1770 N N . PHE B 1 24 ? 2.109 15.766 9.852 1 68.75 24 PHE B N 1
ATOM 1771 C CA . PHE B 1 24 ? 2.029 17.109 9.289 1 68.75 24 PHE B CA 1
ATOM 1772 C C . PHE B 1 24 ? 3.264 17.922 9.656 1 68.75 24 PHE B C 1
ATOM 1774 O O . PHE B 1 24 ? 3.941 17.625 10.641 1 68.75 24 PHE B O 1
ATOM 1781 N N . PRO B 1 25 ? 3.459 18.859 8.773 1 76.94 25 PRO B N 1
ATOM 1782 C CA . PRO B 1 25 ? 4.676 19.641 9.008 1 76.94 25 PRO B CA 1
ATOM 1783 C C . PRO B 1 25 ? 4.57 20.562 10.227 1 76.94 25 PRO B C 1
ATOM 1785 O O . PRO B 1 25 ? 3.463 20.906 10.648 1 76.94 25 PRO B O 1
ATOM 1788 N N . PRO B 1 26 ? 5.715 20.922 10.812 1 79.25 26 PRO B N 1
ATOM 1789 C CA . PRO B 1 26 ? 5.734 21.906 11.898 1 79.25 26 PRO B CA 1
ATOM 1790 C C . PRO B 1 26 ? 5.43 23.312 11.406 1 79.25 26 PRO B C 1
ATOM 1792 O O . PRO B 1 26 ? 5.551 23.609 10.219 1 79.25 26 PRO B O 1
ATOM 1795 N N . THR B 1 27 ? 4.953 24.156 12.375 1 75.88 27 THR B N 1
ATOM 1796 C CA . THR B 1 27 ? 4.797 25.562 12.078 1 75.88 27 THR B CA 1
ATOM 1797 C C . THR B 1 27 ? 6.148 26.281 12.102 1 75.88 27 THR B C 1
ATOM 1799 O O . THR B 1 27 ? 7.133 25.734 12.602 1 75.88 27 THR B O 1
ATOM 1802 N N . ILE B 1 28 ? 6.078 27.469 11.5 1 81.5 28 ILE B N 1
ATOM 1803 C CA . ILE B 1 28 ? 7.285 28.281 11.531 1 81.5 28 ILE B CA 1
ATOM 1804 C C . ILE B 1 28 ? 7.695 28.547 12.977 1 81.5 28 ILE B C 1
ATOM 1806 O O . ILE B 1 28 ? 8.883 28.516 13.312 1 81.5 28 ILE B O 1
ATOM 1810 N N . ARG B 1 29 ? 6.719 28.719 13.805 1 80 29 ARG B N 1
ATOM 1811 C CA . ARG B 1 29 ? 6.98 28.984 15.219 1 80 29 ARG B CA 1
ATOM 1812 C C . ARG B 1 29 ? 7.629 27.781 15.898 1 80 29 ARG B C 1
ATOM 1814 O O . ARG B 1 29 ? 8.57 27.938 16.672 1 80 29 ARG B O 1
ATOM 1821 N N . GLU B 1 30 ? 7.164 26.609 15.617 1 84.44 30 GLU B N 1
ATOM 1822 C CA . GLU B 1 30 ? 7.73 25.391 16.188 1 84.44 30 GLU B CA 1
ATOM 1823 C C . GLU B 1 30 ? 9.188 25.203 15.766 1 84.44 30 GLU B C 1
ATOM 1825 O O . GLU B 1 30 ? 10.016 24.75 16.562 1 84.44 30 GLU B O 1
ATOM 1830 N N . ILE B 1 31 ? 9.367 25.5 14.516 1 88.69 31 ILE B N 1
ATOM 1831 C CA . ILE B 1 31 ? 10.734 25.406 14.008 1 88.69 31 ILE B CA 1
ATOM 1832 C C . ILE B 1 31 ? 11.625 26.391 14.766 1 88.69 31 ILE B C 1
ATOM 1834 O O . ILE B 1 31 ? 12.711 26.031 15.219 1 88.69 31 ILE B O 1
ATOM 1838 N N . GLY B 1 32 ? 11.18 27.594 14.914 1 90.5 32 GLY B N 1
ATOM 1839 C CA . GLY B 1 32 ? 11.93 28.578 15.68 1 90.5 32 GLY B CA 1
ATOM 1840 C C . GLY B 1 32 ? 12.227 28.141 17.094 1 90.5 32 GLY B C 1
ATOM 1841 O O . GLY B 1 32 ? 13.352 28.281 17.578 1 90.5 32 GLY B O 1
ATOM 1842 N N . ASP B 1 33 ? 11.242 27.562 17.766 1 91 33 ASP B N 1
ATOM 1843 C CA . ASP B 1 33 ? 11.383 27.094 19.141 1 91 33 ASP B CA 1
ATOM 1844 C C . ASP B 1 33 ? 12.414 25.969 19.25 1 91 33 ASP B C 1
ATOM 1846 O O . ASP B 1 33 ? 13.227 25.953 20.172 1 91 33 ASP B O 1
ATOM 1850 N N . GLU B 1 34 ? 12.391 25.109 18.312 1 91.56 34 GLU B N 1
ATOM 1851 C CA . GLU B 1 34 ? 13.266 23.938 18.328 1 91.56 34 GLU B CA 1
ATOM 1852 C C . GLU B 1 34 ? 14.734 24.344 18.203 1 91.56 34 GLU B C 1
ATOM 1854 O O . GLU B 1 34 ? 15.602 23.766 18.875 1 91.56 34 GLU B O 1
ATOM 1859 N N . PHE B 1 35 ? 14.984 25.328 17.484 1 93.44 35 PHE B N 1
ATOM 1860 C CA . PHE B 1 35 ? 16.375 25.656 17.188 1 93.44 35 PHE B CA 1
ATOM 1861 C C . PHE B 1 35 ? 16.781 26.938 17.875 1 93.44 35 PHE B C 1
ATOM 1863 O O . PHE B 1 35 ? 17.906 27.422 17.703 1 93.44 35 PHE B O 1
ATOM 1870 N N . GLY B 1 36 ? 15.891 27.516 18.641 1 93.38 36 GLY B N 1
ATOM 1871 C CA . GLY B 1 36 ? 16.203 28.719 19.406 1 93.38 36 GLY B CA 1
ATOM 1872 C C . GLY B 1 36 ? 16.406 29.938 18.547 1 93.38 36 GLY B C 1
ATOM 1873 O O . GLY B 1 36 ? 17.312 30.75 18.797 1 93.38 36 GLY B O 1
ATOM 1874 N N . ILE B 1 37 ? 15.68 30.031 17.469 1 92.38 37 ILE B N 1
ATOM 1875 C CA . ILE B 1 37 ? 15.75 31.172 16.562 1 92.38 37 ILE B CA 1
ATOM 1876 C C . ILE B 1 37 ? 14.375 31.828 16.438 1 92.38 37 ILE B C 1
ATOM 1878 O O . ILE B 1 37 ? 13.367 31.25 16.859 1 92.38 37 ILE B O 1
ATOM 1882 N N . THR B 1 38 ? 14.32 33.062 15.953 1 90 38 THR B N 1
ATOM 1883 C CA . THR B 1 38 ? 13.07 33.812 15.766 1 90 38 THR B CA 1
ATOM 1884 C C . THR B 1 38 ? 12.25 33.188 14.641 1 90 38 THR B C 1
ATOM 1886 O O . THR B 1 38 ? 12.773 32.406 13.836 1 90 38 THR B O 1
ATOM 1889 N N . ALA B 1 39 ? 10.938 33.531 14.57 1 86.75 39 ALA B N 1
ATOM 1890 C CA . ALA B 1 39 ? 10.078 33.094 13.477 1 86.75 39 ALA B CA 1
ATOM 1891 C C . ALA B 1 39 ? 10.625 33.531 12.125 1 86.75 39 ALA B C 1
ATOM 1893 O O . ALA B 1 39 ? 10.555 32.812 11.141 1 86.75 39 ALA B O 1
ATOM 1894 N N . LYS B 1 40 ? 11.086 34.75 12.164 1 87.81 40 LYS B N 1
ATOM 1895 C CA . LYS B 1 40 ? 11.688 35.25 10.938 1 87.81 40 LYS B CA 1
ATOM 1896 C C . LYS B 1 40 ? 12.891 34.406 10.523 1 87.81 40 LYS B C 1
ATOM 1898 O O . LYS B 1 40 ? 13.062 34.094 9.352 1 87.81 40 LYS B O 1
ATOM 1903 N N . GLY B 1 41 ? 13.742 34.125 11.453 1 91 41 GLY B N 1
ATOM 1904 C CA . GLY B 1 41 ? 14.891 33.281 11.18 1 91 41 GLY B CA 1
ATOM 1905 C C . GLY B 1 41 ? 14.492 31.922 10.625 1 91 41 GLY B C 1
ATOM 1906 O O . GLY B 1 41 ? 15.109 31.422 9.68 1 91 41 GLY B O 1
ATOM 1907 N N . ALA B 1 42 ? 13.547 31.297 11.242 1 90.88 42 ALA B N 1
ATOM 1908 C CA . ALA B 1 42 ? 13.039 30.016 10.773 1 90.88 42 ALA B CA 1
ATOM 1909 C C . ALA B 1 42 ? 12.516 30.125 9.344 1 90.88 42 ALA B C 1
ATOM 1911 O O . ALA B 1 42 ? 12.781 29.25 8.508 1 90.88 42 ALA B O 1
ATOM 1912 N N . TYR B 1 43 ? 11.766 31.156 9.164 1 87.12 43 TYR B N 1
ATOM 1913 C CA . TYR B 1 43 ? 11.219 31.391 7.828 1 87.12 43 TYR B CA 1
ATOM 1914 C C . TYR B 1 43 ? 12.336 31.516 6.797 1 87.12 43 TYR B C 1
ATOM 1916 O O . TYR B 1 43 ? 12.25 30.953 5.707 1 87.12 43 TYR B O 1
ATOM 1924 N N . ASP B 1 44 ? 13.344 32.219 7.133 1 90.56 44 ASP B N 1
ATOM 1925 C CA . ASP B 1 44 ? 14.484 32.406 6.234 1 90.56 44 ASP B CA 1
ATOM 1926 C C . ASP B 1 44 ? 15.133 31.062 5.898 1 90.56 44 ASP B C 1
ATOM 1928 O O . ASP B 1 44 ? 15.508 30.812 4.75 1 90.56 44 ASP B O 1
ATOM 1932 N N . HIS B 1 45 ? 15.281 30.266 6.859 1 91.31 45 HIS B N 1
ATOM 1933 C CA . HIS B 1 45 ? 15.82 28.938 6.609 1 91.31 45 HIS B CA 1
ATOM 1934 C C . HIS B 1 45 ? 14.922 28.141 5.672 1 91.31 45 HIS B C 1
ATOM 1936 O O . HIS B 1 45 ? 15.406 27.469 4.758 1 91.31 45 HIS B O 1
ATOM 1942 N N . LEU B 1 46 ? 13.672 28.203 5.91 1 88.69 46 LEU B N 1
ATOM 1943 C CA . LEU B 1 46 ? 12.719 27.5 5.07 1 88.69 46 LEU B CA 1
ATOM 1944 C C . LEU B 1 46 ? 12.82 27.969 3.621 1 88.69 46 LEU B C 1
ATOM 1946 O O . LEU B 1 46 ? 12.836 27.141 2.701 1 88.69 46 LEU B O 1
ATOM 1950 N N . LYS B 1 47 ? 12.867 29.234 3.447 1 88.31 47 LYS B N 1
ATOM 1951 C CA . LYS B 1 47 ? 12.961 29.781 2.102 1 88.31 47 LYS B CA 1
ATOM 1952 C C . LYS B 1 47 ? 14.273 29.375 1.431 1 88.31 47 LYS B C 1
ATOM 1954 O O . LYS B 1 47 ? 14.297 29.094 0.229 1 88.31 47 LYS B O 1
ATOM 1959 N N . ALA B 1 48 ? 15.305 29.344 2.189 1 89.81 48 ALA B N 1
ATOM 1960 C CA . ALA B 1 48 ? 16.594 28.906 1.661 1 89.81 48 ALA B CA 1
ATOM 1961 C C . ALA B 1 48 ? 16.547 27.453 1.221 1 89.81 48 ALA B C 1
ATOM 1963 O O . ALA B 1 48 ? 17.047 27.094 0.151 1 89.81 48 ALA B O 1
ATOM 1964 N N . ILE B 1 49 ? 15.953 26.672 2.07 1 89.44 49 ILE B N 1
ATOM 1965 C CA . ILE B 1 49 ? 15.82 25.25 1.781 1 89.44 49 ILE B CA 1
ATOM 1966 C C . ILE B 1 49 ? 14.93 25.047 0.558 1 89.44 49 ILE B C 1
ATOM 1968 O O . ILE B 1 49 ? 15.203 24.188 -0.285 1 89.44 49 ILE B O 1
ATOM 1972 N N . GLU B 1 50 ? 13.922 25.828 0.487 1 87.25 50 GLU B N 1
ATOM 1973 C CA . GLU B 1 50 ? 13.023 25.781 -0.665 1 87.25 50 GLU B CA 1
ATOM 1974 C C . GLU B 1 50 ? 13.75 26.172 -1.947 1 87.25 50 GLU B C 1
ATOM 1976 O O . GLU B 1 50 ? 13.602 25.5 -2.977 1 87.25 50 GLU B O 1
ATOM 1981 N N . LYS B 1 51 ? 14.469 27.203 -1.835 1 86.5 51 LYS B N 1
ATOM 1982 C CA . LYS B 1 51 ? 15.234 27.656 -2.988 1 86.5 51 LYS B CA 1
ATOM 1983 C C . LYS B 1 51 ? 16.203 26.578 -3.471 1 86.5 51 LYS B C 1
ATOM 1985 O O . LYS B 1 51 ? 16.469 26.453 -4.672 1 86.5 51 LYS B O 1
ATOM 1990 N N . LYS B 1 52 ? 16.594 25.828 -2.525 1 86.56 52 LYS B N 1
ATOM 1991 C CA . LYS B 1 52 ? 17.531 24.766 -2.857 1 86.56 52 LYS B CA 1
ATOM 1992 C C . LYS B 1 52 ? 16.797 23.5 -3.297 1 86.56 52 LYS B C 1
ATOM 1994 O O . LYS B 1 52 ? 17.438 22.484 -3.605 1 86.56 52 LYS B O 1
ATOM 1999 N N . GLY B 1 53 ? 15.453 23.469 -3.143 1 81.19 53 GLY B N 1
ATOM 2000 C CA . GLY B 1 53 ? 14.641 22.453 -3.801 1 81.19 53 GLY B CA 1
ATOM 2001 C C . GLY B 1 53 ? 14.258 21.312 -2.883 1 81.19 53 GLY B C 1
ATOM 2002 O O . GLY B 1 53 ? 13.852 20.25 -3.348 1 81.19 53 GLY B O 1
ATOM 2003 N N . TYR B 1 54 ? 14.445 21.453 -1.585 1 80.44 54 TYR B N 1
ATOM 2004 C CA . TYR B 1 54 ? 14.195 20.344 -0.672 1 80.44 54 TYR B CA 1
ATOM 2005 C C . TYR B 1 54 ? 12.766 20.375 -0.152 1 80.44 54 TYR B C 1
ATOM 2007 O O . TYR B 1 54 ? 12.266 19.359 0.344 1 80.44 54 TYR B O 1
ATOM 2015 N N . LEU B 1 55 ? 12.164 21.531 -0.172 1 82.31 55 LEU B N 1
ATOM 2016 C CA . LEU B 1 55 ? 10.789 21.641 0.281 1 82.31 55 LEU B CA 1
ATOM 2017 C C . LEU B 1 55 ? 10.078 22.812 -0.403 1 82.31 55 LEU B C 1
ATOM 2019 O O . LEU B 1 55 ? 10.719 23.625 -1.07 1 82.31 55 LEU B O 1
ATOM 2023 N N . LYS B 1 56 ? 8.812 22.719 -0.458 1 80.25 56 LYS B N 1
ATOM 2024 C CA . LYS B 1 56 ? 7.973 23.797 -0.968 1 80.25 56 LYS B CA 1
ATOM 2025 C C . LYS B 1 56 ? 7.074 24.359 0.129 1 80.25 56 LYS B C 1
ATOM 2027 O O . LYS B 1 56 ? 6.531 23.609 0.939 1 80.25 56 LYS B O 1
ATOM 2032 N N . THR B 1 57 ? 7.207 25.641 0.226 1 75.69 57 THR B N 1
ATOM 2033 C CA . THR B 1 57 ? 6.348 26.297 1.2 1 75.69 57 THR B CA 1
ATOM 2034 C C . THR B 1 57 ? 5.234 27.078 0.502 1 75.69 57 THR B C 1
ATOM 2036 O O . THR B 1 57 ? 5.406 27.547 -0.624 1 75.69 57 THR B O 1
ATOM 2039 N N . ALA B 1 58 ? 3.996 26.75 0.672 1 61.25 58 ALA B N 1
ATOM 2040 C CA . ALA B 1 58 ? 2.91 27.547 0.109 1 61.25 58 ALA B CA 1
ATOM 2041 C C . ALA B 1 58 ? 2.75 28.859 0.86 1 61.25 58 ALA B C 1
ATOM 2043 O O . ALA B 1 58 ? 2.928 28.906 2.08 1 61.25 58 ALA B O 1
ATOM 2044 N N . LYS B 1 59 ? 2.779 29.938 0.061 1 57.5 59 LYS B N 1
ATOM 2045 C CA . LYS B 1 59 ? 2.57 31.281 0.603 1 57.5 59 LYS B CA 1
ATOM 2046 C C . LYS B 1 59 ? 1.28 31.344 1.414 1 57.5 59 LYS B C 1
ATOM 2048 O O . LYS B 1 59 ? 0.25 30.812 1.001 1 57.5 59 LYS B O 1
ATOM 2053 N N . ASN B 1 60 ? 1.373 31.875 2.68 1 51.53 60 ASN B N 1
ATOM 2054 C CA . ASN B 1 60 ? 0.226 32.25 3.504 1 51.53 60 ASN B CA 1
ATOM 2055 C C . ASN B 1 60 ? -0.418 31.016 4.148 1 51.53 60 ASN B C 1
ATOM 2057 O O . ASN B 1 60 ? -1.542 31.094 4.648 1 51.53 60 ASN B O 1
ATOM 2061 N N . GLN B 1 61 ? 0.31 29.859 3.979 1 48.75 61 GLN B N 1
ATOM 2062 C CA . GLN B 1 61 ? -0.247 28.719 4.703 1 48.75 61 GLN B CA 1
ATOM 2063 C C . GLN B 1 61 ? 0.781 28.125 5.656 1 48.75 61 GLN B C 1
ATOM 2065 O O . GLN B 1 61 ? 1.875 27.734 5.234 1 48.75 61 GLN B O 1
ATOM 2070 N N . SER B 1 62 ? 0.825 28.5 6.879 1 46.5 62 SER B N 1
ATOM 2071 C CA . SER B 1 62 ? 1.754 28.109 7.93 1 46.5 62 SER B CA 1
ATOM 2072 C C . SER B 1 62 ? 2.188 26.656 7.766 1 46.5 62 SER B C 1
ATOM 2074 O O . SER B 1 62 ? 3.34 26.312 8.039 1 46.5 62 SER B O 1
ATOM 2076 N N . ARG B 1 63 ? 1.372 25.672 7.441 1 51.81 63 ARG B N 1
ATOM 2077 C CA . ARG B 1 63 ? 1.694 24.25 7.438 1 51.81 63 ARG B CA 1
ATOM 2078 C C . ARG B 1 63 ? 1.831 23.719 6.012 1 51.81 63 ARG B C 1
ATOM 2080 O O . ARG B 1 63 ? 1.687 22.531 5.773 1 51.81 63 ARG B O 1
ATOM 2087 N N . ALA B 1 64 ? 2.236 24.688 5.297 1 62.62 64 ALA B N 1
ATOM 2088 C CA . ALA B 1 64 ? 2.234 24.219 3.914 1 62.62 64 ALA B CA 1
ATOM 2089 C C . ALA B 1 64 ? 3.639 23.812 3.469 1 62.62 64 ALA B C 1
ATOM 2091 O O . ALA B 1 64 ? 4.18 24.391 2.518 1 62.62 64 ALA B O 1
ATOM 2092 N N . ILE B 1 65 ? 4.316 23.062 4.434 1 68.25 65 ILE B N 1
ATOM 2093 C CA . ILE B 1 65 ? 5.625 22.594 3.994 1 68.25 65 ILE B CA 1
ATOM 2094 C C . ILE B 1 65 ? 5.484 21.219 3.33 1 68.25 65 ILE B C 1
ATOM 2096 O O . ILE B 1 65 ? 4.922 20.297 3.92 1 68.25 65 ILE B O 1
ATOM 2100 N N . GLU B 1 66 ? 5.781 21.188 2.148 1 72.88 66 GLU B N 1
ATOM 2101 C CA . GLU B 1 66 ? 5.836 19.922 1.419 1 72.88 66 GLU B CA 1
ATOM 2102 C C . GLU B 1 66 ? 7.277 19.516 1.132 1 72.88 66 GLU B C 1
ATOM 2104 O O . GLU B 1 66 ? 8.055 20.297 0.596 1 72.88 66 GLU B O 1
ATOM 2109 N N . LEU B 1 67 ? 7.59 18.375 1.555 1 74.56 67 LEU B N 1
ATOM 2110 C CA . LEU B 1 67 ? 8.938 17.891 1.277 1 74.56 67 LEU B CA 1
ATOM 2111 C C . LEU B 1 67 ? 9.094 17.531 -0.198 1 74.56 67 LEU B C 1
ATOM 2113 O O . LEU B 1 67 ? 8.172 16.969 -0.806 1 74.56 67 LEU B O 1
ATOM 2117 N N . ILE B 1 68 ? 10.203 18.031 -0.674 1 71.94 68 ILE B N 1
ATOM 2118 C CA . ILE B 1 68 ? 10.523 17.672 -2.051 1 71.94 68 ILE B CA 1
ATOM 2119 C C . ILE B 1 68 ? 11.602 16.578 -2.059 1 71.94 68 ILE B C 1
ATOM 2121 O O . ILE B 1 68 ? 12.602 16.688 -1.355 1 71.94 68 ILE B O 1
ATOM 2125 N N . ARG B 1 69 ? 11.367 15.633 -2.887 1 68.88 69 ARG B N 1
ATOM 2126 C CA . ARG B 1 69 ? 12.297 14.516 -2.99 1 68.88 69 ARG B CA 1
ATOM 2127 C C . ARG B 1 69 ? 13.648 14.977 -3.533 1 68.88 69 ARG B C 1
ATOM 2129 O O . ARG B 1 69 ? 13.703 15.68 -4.543 1 68.88 69 ARG B O 1
ATOM 2136 N N . GLN B 1 70 ? 14.734 14.695 -2.736 1 69.44 70 GLN B N 1
ATOM 2137 C CA . GLN B 1 70 ? 16.078 15.086 -3.137 1 69.44 70 GLN B CA 1
ATOM 2138 C C . GLN B 1 70 ? 16.719 14.031 -4.031 1 69.44 70 GLN B C 1
ATOM 2140 O O . GLN B 1 70 ? 17.641 14.328 -4.785 1 69.44 70 GLN B O 1
ATOM 2145 N N . SER B 1 71 ? 16.281 12.898 -3.807 1 75.56 71 SER B N 1
ATOM 2146 C CA . SER B 1 71 ? 16.734 11.773 -4.609 1 75.56 71 SER B CA 1
ATOM 2147 C C . SER B 1 71 ? 15.586 10.844 -4.977 1 75.56 71 SER B C 1
ATOM 2149 O O . SER B 1 71 ? 14.625 10.711 -4.219 1 75.56 71 SER B O 1
ATOM 2151 N N . PRO B 1 72 ? 15.727 10.289 -6.094 1 74.62 72 PRO B N 1
ATOM 2152 C CA . PRO B 1 72 ? 14.641 9.406 -6.527 1 74.62 72 PRO B CA 1
ATOM 2153 C C . PRO B 1 72 ? 14.391 8.266 -5.547 1 74.62 72 PRO B 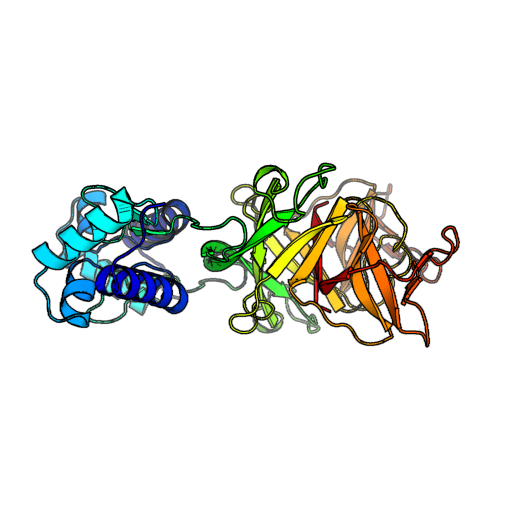C 1
ATOM 2155 O O . PRO B 1 72 ? 13.266 7.754 -5.465 1 74.62 72 PRO B O 1
ATOM 2158 N N . MET B 1 73 ? 15.336 7.977 -4.797 1 78 73 MET B N 1
ATOM 2159 C CA . MET B 1 73 ? 15.227 6.816 -3.918 1 78 73 MET B CA 1
ATOM 2160 C C . MET B 1 73 ? 14.789 7.23 -2.516 1 78 73 MET B C 1
ATOM 2162 O O . MET B 1 73 ? 14.609 6.383 -1.64 1 78 73 MET B O 1
ATOM 2166 N N . GLU B 1 74 ? 14.594 8.492 -2.4 1 76.56 74 GLU B N 1
ATOM 2167 C CA . GLU B 1 74 ? 14.227 8.969 -1.071 1 76.56 74 GLU B CA 1
ATOM 2168 C C . GLU B 1 74 ? 12.789 8.602 -0.73 1 76.56 74 GLU B C 1
ATOM 2170 O O . GLU B 1 74 ? 11.883 8.82 -1.532 1 76.56 74 GLU B O 1
ATOM 2175 N N . SER B 1 75 ? 12.641 7.984 0.427 1 75.44 75 SER B N 1
ATOM 2176 C CA . SER B 1 75 ? 11.305 7.719 0.945 1 75.44 75 SER B CA 1
ATOM 2177 C C . SER B 1 75 ? 10.727 8.945 1.644 1 75.44 75 SER B C 1
ATOM 2179 O O . SER B 1 75 ? 11.375 9.523 2.523 1 75.44 75 SER B O 1
ATOM 2181 N N . LEU B 1 76 ? 9.617 9.43 1.164 1 75.31 76 LEU B N 1
ATOM 2182 C CA . LEU B 1 76 ? 8.977 10.586 1.78 1 75.31 76 LEU B CA 1
ATOM 2183 C C . LEU B 1 76 ? 7.629 10.203 2.381 1 75.31 76 LEU B C 1
ATOM 2185 O O . LEU B 1 76 ? 6.945 9.32 1.868 1 75.31 76 LEU B O 1
ATOM 2189 N N . PRO B 1 77 ? 7.34 10.859 3.445 1 73.56 77 PRO B N 1
ATOM 2190 C CA . PRO B 1 77 ? 5.977 10.695 3.953 1 73.56 77 PRO B CA 1
ATOM 2191 C C . PRO B 1 77 ? 4.926 11.289 3.021 1 73.56 77 PRO B C 1
ATOM 2193 O O . PRO B 1 77 ? 5.117 12.391 2.496 1 73.56 77 PRO B O 1
ATOM 2196 N N . VAL B 1 78 ? 3.914 10.445 2.729 1 73.94 78 VAL B N 1
ATOM 2197 C CA . VAL B 1 78 ? 2.83 10.914 1.874 1 73.94 78 VAL B CA 1
ATOM 2198 C C . VAL B 1 78 ? 1.484 10.602 2.525 1 73.94 78 VAL B C 1
ATOM 2200 O O . VAL B 1 78 ? 1.395 9.734 3.393 1 73.94 78 VAL B O 1
ATOM 2203 N N . GLN B 1 79 ? 0.545 11.414 2.076 1 73 79 GLN B N 1
ATOM 2204 C CA . GLN B 1 79 ? -0.819 11.086 2.477 1 73 79 GLN B CA 1
ATOM 2205 C C . GLN B 1 79 ? -1.383 9.945 1.625 1 73 79 GLN B C 1
ATOM 2207 O O . GLN B 1 79 ? -1.172 9.914 0.411 1 73 79 GLN B O 1
ATOM 2212 N N . ALA B 1 80 ? -1.916 8.977 2.367 1 80.12 80 ALA B N 1
ATOM 2213 C CA . ALA B 1 80 ? -2.574 7.859 1.688 1 80.12 80 ALA B CA 1
ATOM 2214 C C . ALA B 1 80 ? -3.902 7.52 2.359 1 80.12 80 ALA B C 1
ATOM 2216 O O . ALA B 1 80 ? -4.168 7.957 3.48 1 80.12 80 ALA B O 1
ATOM 2217 N N . THR B 1 81 ? -4.715 6.844 1.556 1 82.12 81 THR B N 1
ATOM 2218 C CA . THR B 1 81 ? -5.977 6.363 2.113 1 82.12 81 THR B CA 1
ATOM 2219 C C . THR B 1 81 ? -5.773 5.039 2.846 1 82.12 81 THR B C 1
ATOM 2221 O O . THR B 1 81 ? -5.105 4.137 2.334 1 82.12 81 THR B O 1
ATOM 2224 N N . SER B 1 82 ? -6.277 5 4.059 1 87.38 82 SER B N 1
ATOM 2225 C CA . SER B 1 82 ? -6.168 3.768 4.836 1 87.38 82 SER B CA 1
ATOM 2226 C C . SER B 1 82 ? -7.484 2.998 4.836 1 87.38 82 SER B C 1
ATOM 2228 O O . SER B 1 82 ? -8.555 3.588 4.984 1 87.38 82 SER B O 1
ATOM 2230 N N . ILE B 1 83 ? -7.367 1.67 4.668 1 90 83 ILE B N 1
ATOM 2231 C CA . ILE B 1 83 ? -8.562 0.836 4.66 1 90 83 ILE B CA 1
ATOM 2232 C C . ILE B 1 83 ? -8.438 -0.266 5.707 1 90 83 ILE B C 1
ATOM 2234 O O . ILE B 1 83 ? -7.324 -0.684 6.043 1 90 83 ILE B O 1
ATOM 2238 N N . PRO B 1 84 ? -9.547 -0.72 6.207 1 91.75 84 PRO B N 1
ATOM 2239 C CA . PRO B 1 84 ? -9.508 -1.785 7.211 1 91.75 84 PRO B CA 1
ATOM 2240 C C . PRO B 1 84 ? -9.211 -3.156 6.605 1 91.75 84 PRO B C 1
ATOM 2242 O O . PRO B 1 84 ? -9.68 -3.461 5.504 1 91.75 84 PRO B O 1
ATOM 2245 N N . VAL B 1 85 ? -8.469 -3.934 7.309 1 92.94 85 VAL B N 1
ATOM 2246 C CA . VAL B 1 85 ? -8.219 -5.328 6.965 1 92.94 85 VAL B CA 1
ATOM 2247 C C . VAL B 1 85 ? -9.07 -6.238 7.844 1 92.94 85 VAL B C 1
ATOM 2249 O O . VAL B 1 85 ? -8.898 -6.273 9.062 1 92.94 85 VAL B O 1
ATOM 2252 N N . ILE B 1 86 ? -9.93 -6.871 7.152 1 92.69 86 ILE B N 1
ATOM 2253 C CA . ILE B 1 86 ? -10.781 -7.824 7.859 1 92.69 86 ILE B CA 1
ATOM 2254 C C . ILE B 1 86 ? -10.086 -9.18 7.938 1 92.69 86 ILE B C 1
ATOM 2256 O O . ILE B 1 86 ? -9.672 -9.727 6.918 1 92.69 86 ILE B O 1
ATOM 2260 N N . GLY B 1 87 ? -9.938 -9.672 9.039 1 88.25 87 GLY B N 1
ATOM 2261 C CA . GLY B 1 87 ? -9.344 -10.984 9.242 1 88.25 87 GLY B CA 1
ATOM 2262 C C . GLY B 1 87 ? -10.375 -12.102 9.328 1 88.25 87 GLY B C 1
ATOM 2263 O O . GLY B 1 87 ? -11.227 -12.227 8.445 1 88.25 87 GLY B O 1
ATOM 2264 N N . GLN B 1 88 ? -10.242 -12.891 10.375 1 79.25 88 GLN B N 1
ATOM 2265 C CA . GLN B 1 88 ? -11.188 -13.984 10.578 1 79.25 88 GLN B CA 1
ATOM 2266 C C . GLN B 1 88 ? -12.57 -13.453 10.922 1 79.25 88 GLN B C 1
ATOM 2268 O O . GLN B 1 88 ? -12.727 -12.656 11.852 1 79.25 88 GLN B O 1
ATOM 2273 N N . VAL B 1 89 ? -13.477 -13.805 10.094 1 77.69 89 VAL B N 1
ATOM 2274 C CA . VAL B 1 89 ? -14.859 -13.375 10.312 1 77.69 89 VAL B CA 1
ATOM 2275 C C . VAL B 1 89 ? -15.516 -14.281 11.344 1 77.69 89 VAL B C 1
ATOM 2277 O O . VAL B 1 89 ? -15.641 -15.484 11.133 1 77.69 89 VAL B O 1
ATOM 2280 N N . ALA B 1 90 ? -15.812 -13.727 12.492 1 71.19 90 ALA B N 1
ATOM 2281 C CA . ALA B 1 90 ? -16.484 -14.469 13.555 1 71.19 90 ALA B CA 1
ATOM 2282 C C . ALA B 1 90 ? -17.938 -14.75 13.195 1 71.19 90 ALA B C 1
ATOM 2284 O O . ALA B 1 90 ? -18.609 -13.906 12.602 1 71.19 90 ALA B O 1
ATOM 2285 N N . ALA B 1 91 ? -18.281 -16.047 13.477 1 74.81 91 ALA B N 1
ATOM 2286 C CA . ALA B 1 91 ? -19.672 -16.422 13.211 1 74.81 91 ALA B CA 1
ATOM 2287 C C . ALA B 1 91 ? -20.641 -15.547 14 1 74.81 91 ALA B C 1
ATOM 2289 O O . ALA B 1 91 ? -20.375 -15.195 15.148 1 74.81 91 ALA B O 1
ATOM 2290 N N . GLY B 1 92 ? -21.625 -15.125 13.32 1 76.25 92 GLY B N 1
ATOM 2291 C CA . GLY B 1 92 ? -22.703 -14.414 14 1 76.25 92 GLY B CA 1
ATOM 2292 C C . GLY B 1 92 ? -22.547 -12.906 13.945 1 76.25 92 GLY B C 1
ATOM 2293 O O . GLY B 1 92 ? -23.453 -12.164 14.344 1 76.25 92 GLY B O 1
ATOM 2294 N N . LEU B 1 93 ? -21.438 -12.492 13.539 1 80 93 LEU B N 1
ATOM 2295 C CA . LEU B 1 93 ? -21.234 -11.055 13.422 1 80 93 LEU B CA 1
ATOM 2296 C C . LEU B 1 93 ? -21.188 -10.625 11.961 1 80 93 LEU B C 1
ATOM 2298 O O . LEU B 1 93 ? -20.766 -11.391 11.094 1 80 93 LEU B O 1
ATOM 2302 N N . PRO B 1 94 ? -21.609 -9.414 11.797 1 85.69 94 PRO B N 1
ATOM 2303 C CA . PRO B 1 94 ? -21.453 -8.891 10.438 1 85.69 94 PRO B CA 1
ATOM 2304 C C . PRO B 1 94 ? -20 -8.844 9.977 1 85.69 94 PRO B C 1
ATOM 2306 O O . PRO B 1 94 ? -19.109 -8.648 10.789 1 85.69 94 PRO B O 1
ATOM 2309 N N . ILE B 1 95 ? -19.75 -9.055 8.805 1 86.5 95 ILE B N 1
ATOM 2310 C CA . ILE B 1 95 ? -18.406 -9.133 8.242 1 86.5 95 ILE B CA 1
ATOM 2311 C C . ILE B 1 95 ? -17.641 -7.844 8.547 1 86.5 95 ILE B C 1
ATOM 2313 O O . ILE B 1 95 ? -16.422 -7.871 8.758 1 86.5 95 ILE B O 1
ATOM 2317 N N . PHE B 1 96 ? -18.375 -6.723 8.648 1 87.94 96 PHE B N 1
ATOM 2318 C CA . PHE B 1 96 ? -17.703 -5.438 8.805 1 87.94 96 PHE B CA 1
ATOM 2319 C C . PHE B 1 96 ? -17.703 -5.004 10.266 1 87.94 96 PHE B C 1
ATOM 2321 O O . PHE B 1 96 ? -17.453 -3.836 10.578 1 87.94 96 PHE B O 1
ATOM 2328 N N . ALA B 1 97 ? -17.984 -5.93 11.094 1 86.44 97 ALA B N 1
ATOM 2329 C CA . ALA B 1 97 ? -17.922 -5.637 12.523 1 86.44 97 ALA B CA 1
ATOM 2330 C C . ALA B 1 97 ? -16.516 -5.254 12.945 1 86.44 97 ALA B C 1
ATOM 2332 O O . ALA B 1 97 ? -15.531 -5.801 12.43 1 86.44 97 ALA B O 1
ATOM 2333 N N . GLU B 1 98 ? -16.375 -4.398 13.922 1 85.75 98 GLU B N 1
ATOM 2334 C CA . GLU B 1 98 ? -15.086 -3.924 14.422 1 85.75 98 GLU B CA 1
ATOM 2335 C C . GLU B 1 98 ? -14.234 -5.082 14.93 1 85.75 98 GLU B C 1
ATOM 2337 O O . GLU B 1 98 ? -13.008 -5.066 14.789 1 85.75 98 GLU B O 1
ATOM 2342 N N . GLU B 1 99 ? -14.906 -6.027 15.469 1 85.19 99 GLU B N 1
ATOM 2343 C CA . GLU B 1 99 ? -14.211 -7.176 16.047 1 85.19 99 GLU B CA 1
ATOM 2344 C C . GLU B 1 99 ? -13.445 -7.949 14.969 1 85.19 99 GLU B C 1
ATOM 2346 O O . GLU B 1 99 ? -12.477 -8.648 15.273 1 85.19 99 GLU B O 1
ATOM 2351 N N . ASN B 1 100 ? -13.891 -7.789 13.719 1 89 100 ASN B N 1
ATOM 2352 C CA . ASN B 1 100 ? -13.281 -8.539 12.625 1 89 100 ASN B CA 1
ATOM 2353 C C . ASN B 1 100 ? -12.117 -7.781 11.992 1 89 100 ASN B C 1
ATOM 2355 O O . ASN B 1 100 ? -11.406 -8.32 11.148 1 89 100 ASN B O 1
ATOM 2359 N N . ILE B 1 101 ? -11.883 -6.52 12.422 1 88.44 101 ILE B N 1
ATOM 2360 C CA . ILE B 1 101 ? -10.828 -5.695 11.828 1 88.44 101 ILE B CA 1
ATOM 2361 C C . ILE B 1 101 ? -9.5 -5.98 12.523 1 88.44 101 ILE B C 1
ATOM 2363 O O . ILE B 1 101 ? -9.383 -5.824 13.734 1 88.44 101 ILE B O 1
ATOM 2367 N N . GLU B 1 102 ? -8.508 -6.344 11.758 1 88.5 102 GLU B N 1
ATOM 2368 C CA . GLU B 1 102 ? -7.203 -6.703 12.305 1 88.5 102 GLU B CA 1
ATOM 2369 C C . GLU B 1 102 ? -6.23 -5.527 12.227 1 88.5 102 GLU B C 1
ATOM 2371 O O . GLU B 1 102 ? -5.352 -5.387 13.086 1 88.5 102 GLU B O 1
ATOM 2376 N N . SER B 1 103 ? -6.324 -4.758 11.195 1 86.88 103 SER B N 1
ATOM 2377 C CA . SER B 1 103 ? -5.406 -3.648 10.961 1 86.88 103 SER B CA 1
ATOM 2378 C C . SER B 1 103 ? -5.934 -2.715 9.875 1 86.88 103 SER B C 1
ATOM 2380 O O . SER B 1 103 ? -7.059 -2.879 9.406 1 86.88 103 SER B O 1
ATOM 2382 N N . TYR B 1 104 ? -5.199 -1.66 9.695 1 88 104 TYR B N 1
ATOM 2383 C CA . TYR B 1 104 ? -5.445 -0.755 8.578 1 88 104 TYR B CA 1
ATOM 2384 C C . TYR B 1 104 ? -4.207 -0.629 7.695 1 88 104 TYR B C 1
ATOM 2386 O O . TYR B 1 104 ? -3.08 -0.637 8.195 1 88 104 TYR B O 1
ATOM 2394 N N . ILE B 1 105 ? -4.445 -0.55 6.391 1 88.69 105 ILE B N 1
ATOM 2395 C CA . ILE B 1 105 ? -3.301 -0.431 5.492 1 88.69 105 ILE B CA 1
ATOM 2396 C C . ILE B 1 105 ? -3.529 0.724 4.52 1 88.69 105 ILE B C 1
ATOM 2398 O O . ILE B 1 105 ? -4.664 0.99 4.117 1 88.69 105 ILE B O 1
ATOM 2402 N N . PRO B 1 106 ? -2.43 1.391 4.141 1 88 106 PRO B N 1
ATOM 2403 C CA . PRO B 1 106 ? -2.549 2.428 3.113 1 88 106 PRO B CA 1
ATOM 2404 C C . PRO B 1 106 ? -2.643 1.851 1.703 1 88 106 PRO B C 1
ATOM 2406 O O . PRO B 1 106 ? -2.02 0.829 1.406 1 88 106 PRO B O 1
ATOM 2409 N N . VAL B 1 107 ? -3.395 2.494 0.907 1 88.69 107 VAL B N 1
ATOM 2410 C CA . VAL B 1 107 ? -3.496 2.09 -0.491 1 88.69 107 VAL B CA 1
ATOM 2411 C C . VAL B 1 107 ? -3.209 3.285 -1.397 1 88.69 107 VAL B C 1
ATOM 2413 O O . VAL B 1 107 ? -3.449 4.434 -1.016 1 88.69 107 VAL B O 1
ATOM 2416 N N . PRO B 1 108 ? -2.631 2.932 -2.596 1 80.12 108 PRO B N 1
ATOM 2417 C CA . PRO B 1 108 ? -2.418 4.031 -3.541 1 80.12 108 PRO B CA 1
ATOM 2418 C C . PRO B 1 108 ? -3.715 4.742 -3.918 1 80.12 108 PRO B C 1
ATOM 2420 O O . PRO B 1 108 ? -4.773 4.109 -3.994 1 80.12 108 PRO B O 1
ATOM 2423 N N . ASP B 1 109 ? -3.57 6 -4.188 1 72.62 109 ASP B N 1
ATOM 2424 C CA . ASP B 1 109 ? -4.723 6.816 -4.551 1 72.62 109 ASP B CA 1
ATOM 2425 C C . ASP B 1 109 ? -5.379 6.305 -5.832 1 72.62 109 ASP B C 1
ATOM 2427 O O . ASP B 1 109 ? -6.59 6.453 -6.016 1 72.62 109 ASP B O 1
ATOM 2431 N N . GLU B 1 110 ? -4.547 5.695 -6.621 1 73.5 110 GLU B N 1
ATOM 2432 C CA . GLU B 1 110 ? -5.066 5.191 -7.887 1 73.5 110 GLU B CA 1
ATOM 2433 C C . GLU B 1 110 ? -6.109 4.102 -7.664 1 73.5 110 GLU B C 1
ATOM 2435 O O . GLU B 1 110 ? -6.973 3.873 -8.516 1 73.5 110 GLU B O 1
ATOM 2440 N N . MET B 1 111 ? -5.98 3.477 -6.594 1 76.75 111 MET B N 1
ATOM 2441 C CA . MET B 1 111 ? -6.941 2.424 -6.273 1 76.75 111 MET B CA 1
ATOM 2442 C C . MET B 1 111 ? -8.188 3.008 -5.617 1 76.75 111 MET B C 1
ATOM 2444 O O . MET B 1 111 ? -9.289 2.486 -5.797 1 76.75 111 MET B O 1
ATOM 2448 N N . ALA B 1 112 ? -7.926 4.023 -4.832 1 70.56 112 ALA B N 1
ATOM 2449 C CA . ALA B 1 112 ? -9.023 4.645 -4.094 1 70.56 112 ALA B CA 1
ATOM 2450 C C . ALA B 1 112 ? -9.82 5.586 -4.992 1 70.56 112 ALA B C 1
ATOM 2452 O O . ALA B 1 112 ? -9.484 6.766 -5.117 1 70.56 112 ALA B O 1
ATOM 2453 N N . LYS B 1 113 ? -10.469 5.012 -5.996 1 62.56 113 LYS B N 1
ATOM 2454 C CA . LYS B 1 113 ? -11.25 5.816 -6.926 1 62.56 113 LYS B CA 1
ATOM 2455 C C . LYS B 1 113 ? -12.547 6.297 -6.281 1 62.56 113 LYS B C 1
ATOM 2457 O O . LYS B 1 113 ? -13.438 5.492 -5.984 1 62.56 113 LYS B O 1
ATOM 2462 N N . GLY B 1 114 ? -12.547 7.617 -6.137 1 61.44 114 GLY B N 1
ATOM 2463 C CA . GLY B 1 114 ? -13.812 8.219 -5.754 1 61.44 114 GLY B CA 1
ATOM 2464 C C . GLY B 1 114 ? -14.188 7.941 -4.312 1 61.44 114 GLY B C 1
ATOM 2465 O O . GLY B 1 114 ? -13.32 7.875 -3.439 1 61.44 114 GLY B O 1
ATOM 2466 N N . ASN B 1 115 ? -15.531 7.902 -3.979 1 66.56 115 ASN B N 1
ATOM 2467 C CA . ASN B 1 115 ? -16.141 7.723 -2.67 1 66.56 115 ASN B CA 1
ATOM 2468 C C . ASN B 1 115 ? -16.641 6.293 -2.475 1 66.56 115 ASN B C 1
ATOM 2470 O O . ASN B 1 115 ? -17.562 6.051 -1.703 1 66.56 115 ASN B O 1
ATOM 2474 N N . VAL B 1 116 ? -15.945 5.348 -3.281 1 78.69 116 VAL B N 1
ATOM 2475 C CA . VAL B 1 116 ? -16.391 3.973 -3.098 1 78.69 116 VAL B CA 1
ATOM 2476 C C . VAL B 1 116 ? -15.656 3.34 -1.92 1 78.69 116 VAL B C 1
ATOM 2478 O O . VAL B 1 116 ? -14.43 3.352 -1.871 1 78.69 116 VAL B O 1
ATOM 2481 N N . PRO B 1 117 ? -16.422 2.828 -1.011 1 87.38 117 PRO B N 1
ATOM 2482 C CA . PRO B 1 117 ? -15.773 2.205 0.149 1 87.38 117 PRO B CA 1
ATOM 2483 C C . PRO B 1 117 ? -14.938 0.987 -0.225 1 87.38 117 PRO B C 1
ATOM 2485 O O . PRO B 1 117 ? -15.312 0.221 -1.114 1 87.38 117 PRO B O 1
ATOM 2488 N N . MET B 1 118 ? -13.82 0.929 0.423 1 92 118 MET B N 1
ATOM 2489 C CA . MET B 1 118 ? -12.898 -0.184 0.214 1 92 118 MET B CA 1
ATOM 2490 C C . MET B 1 118 ? -12.531 -0.846 1.539 1 92 118 MET B C 1
ATOM 2492 O O . MET B 1 118 ? -12.594 -0.209 2.592 1 92 118 MET B O 1
ATOM 2496 N N . TYR B 1 119 ? -12.273 -2.07 1.456 1 93.88 119 TYR B N 1
ATOM 2497 C CA . TYR B 1 119 ? -11.711 -2.822 2.574 1 93.88 119 TYR B CA 1
ATOM 2498 C C . TYR B 1 119 ? -10.805 -3.939 2.08 1 93.88 119 TYR B C 1
ATOM 2500 O O . TYR B 1 119 ? -10.664 -4.145 0.873 1 93.88 119 TY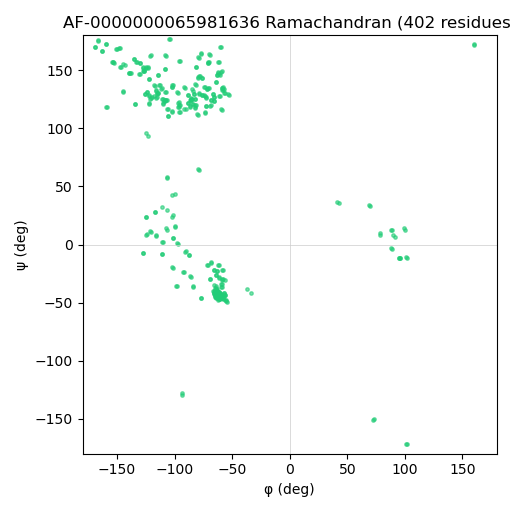R B O 1
ATOM 2508 N N . ALA B 1 120 ? -10.109 -4.508 2.998 1 95.44 120 ALA B N 1
ATOM 2509 C CA . ALA B 1 120 ? -9.242 -5.629 2.643 1 95.44 120 ALA B CA 1
ATOM 2510 C C . ALA B 1 120 ? -9.586 -6.871 3.461 1 95.44 120 ALA B C 1
ATOM 2512 O O . ALA B 1 120 ? -10.164 -6.766 4.547 1 95.44 120 ALA B O 1
ATOM 2513 N N . LEU B 1 121 ? -9.305 -7.984 2.875 1 95.5 121 LEU B N 1
ATOM 2514 C CA . LEU B 1 121 ? -9.539 -9.266 3.525 1 95.5 121 LEU B CA 1
ATOM 2515 C C . LEU B 1 121 ? -8.258 -10.086 3.592 1 95.5 121 LEU B C 1
ATOM 2517 O O . LEU B 1 121 ? -7.523 -10.18 2.605 1 95.5 121 LEU B O 1
ATOM 2521 N N . ARG B 1 122 ? -8 -10.586 4.75 1 95.06 122 ARG B N 1
ATOM 2522 C CA . ARG B 1 122 ? -6.926 -11.562 4.848 1 95.06 122 ARG B CA 1
ATOM 2523 C C . ARG B 1 122 ? -7.352 -12.898 4.242 1 95.06 122 ARG B C 1
ATOM 2525 O O . ARG B 1 122 ? -8.281 -13.547 4.738 1 95.06 122 ARG B O 1
ATOM 2532 N N . VAL B 1 123 ? -6.66 -13.328 3.244 1 95.81 123 VAL B N 1
ATOM 2533 C CA . VAL B 1 123 ? -7.004 -14.555 2.533 1 95.81 123 VAL B CA 1
ATOM 2534 C C . VAL B 1 123 ? -6.625 -15.766 3.383 1 95.81 123 VAL B C 1
ATOM 2536 O O . VAL B 1 123 ? -5.551 -15.797 3.986 1 95.81 123 VAL B O 1
ATOM 2539 N N . GLN B 1 124 ? -7.512 -16.656 3.412 1 93.62 124 GLN B N 1
ATOM 2540 C CA . GLN B 1 124 ? -7.266 -17.922 4.086 1 93.62 124 GLN B CA 1
ATOM 2541 C C . GLN B 1 124 ? -7.438 -19.094 3.129 1 93.62 124 GLN B C 1
ATOM 2543 O O . GLN B 1 124 ? -8.477 -19.234 2.479 1 93.62 124 GLN B O 1
ATOM 2548 N N . GLY B 1 125 ? -6.328 -19.859 3.01 1 94.38 125 GLY B N 1
ATOM 2549 C CA . GLY B 1 125 ? -6.402 -21.047 2.174 1 94.38 125 GLY B CA 1
ATOM 2550 C C . GLY B 1 125 ? -5.785 -20.859 0.801 1 94.38 125 GLY B C 1
ATOM 2551 O O . GLY B 1 125 ? -5.176 -19.812 0.53 1 94.38 125 GLY B O 1
ATOM 2552 N N . ASP B 1 126 ? -6.012 -21.953 -0.081 1 96.06 126 ASP B N 1
ATOM 2553 C CA . ASP B 1 126 ? -5.32 -21.953 -1.367 1 96.06 126 ASP B CA 1
ATOM 2554 C C . ASP B 1 126 ? -6.312 -22.078 -2.523 1 96.06 126 ASP B C 1
ATOM 2556 O O . ASP B 1 126 ? -5.941 -22.484 -3.623 1 96.06 126 ASP B O 1
ATOM 2560 N N . SER B 1 127 ? -7.527 -21.672 -2.244 1 96.81 127 SER B N 1
ATOM 2561 C CA . SER B 1 127 ? -8.57 -21.906 -3.242 1 96.81 127 SER B CA 1
ATOM 2562 C C . SER B 1 127 ? -8.305 -21.094 -4.508 1 96.81 127 SER B C 1
ATOM 2564 O O . SER B 1 127 ? -8.766 -21.469 -5.59 1 96.81 127 SER B O 1
ATOM 2566 N N . MET B 1 128 ? -7.551 -20.062 -4.391 1 97.31 128 MET B N 1
ATOM 2567 C CA . MET B 1 128 ? -7.371 -19.172 -5.535 1 97.31 128 MET B CA 1
ATOM 2568 C C . MET B 1 128 ? -5.914 -19.156 -5.988 1 97.31 128 MET B C 1
ATOM 2570 O O . MET B 1 128 ? -5.484 -18.234 -6.68 1 97.31 128 MET B O 1
ATOM 2574 N N . ILE B 1 129 ? -5.129 -20.188 -5.793 1 95.94 129 ILE B N 1
ATOM 2575 C CA . ILE B 1 129 ? -3.68 -20.234 -5.938 1 95.94 129 ILE B CA 1
ATOM 2576 C C . ILE B 1 129 ? -3.303 -20.109 -7.414 1 95.94 129 ILE B C 1
ATOM 2578 O O . ILE B 1 129 ? -2.256 -19.547 -7.75 1 95.94 129 ILE B O 1
ATOM 2582 N N . GLU B 1 130 ? -4.117 -20.547 -8.32 1 94.94 130 GLU B N 1
ATOM 2583 C CA . GLU B 1 130 ? -3.768 -20.562 -9.742 1 94.94 130 GLU B CA 1
ATOM 2584 C C . GLU B 1 130 ? -3.756 -19.156 -10.32 1 94.94 130 GLU B C 1
ATOM 2586 O O . GLU B 1 130 ? -3.199 -18.938 -11.398 1 94.94 130 GLU B O 1
ATOM 2591 N N . VAL B 1 131 ? -4.379 -18.234 -9.625 1 94.19 131 VAL B N 1
ATOM 2592 C CA . VAL B 1 131 ? -4.363 -16.844 -10.102 1 94.19 131 VAL B CA 1
ATOM 2593 C C . VAL B 1 131 ? -3.434 -16.016 -9.234 1 94.19 131 VAL B C 1
ATOM 2595 O O . VAL B 1 131 ? -3.518 -14.781 -9.234 1 94.19 131 VAL B O 1
ATOM 2598 N N . GLY B 1 132 ? -2.635 -16.656 -8.422 1 94.25 132 GLY B N 1
ATOM 2599 C CA . GLY B 1 132 ? -1.578 -15.977 -7.684 1 94.25 132 GLY B CA 1
ATOM 2600 C C . GLY B 1 132 ? -2.037 -15.438 -6.344 1 94.25 132 GLY B C 1
ATOM 2601 O O . GLY B 1 132 ? -1.383 -14.57 -5.762 1 94.25 132 GLY B O 1
ATOM 2602 N N . ILE B 1 133 ? -3.178 -15.812 -5.883 1 96.56 133 ILE B N 1
ATOM 2603 C CA . ILE B 1 133 ? -3.66 -15.43 -4.562 1 96.56 133 ILE B CA 1
ATOM 2604 C C . ILE B 1 133 ? -3.342 -16.531 -3.555 1 96.56 133 ILE B C 1
ATOM 2606 O O . ILE B 1 133 ? -3.877 -17.641 -3.645 1 96.56 133 ILE B O 1
ATOM 2610 N N . ASN B 1 134 ? -2.465 -16.234 -2.604 1 95.88 134 ASN B N 1
ATOM 2611 C CA . ASN B 1 134 ? -1.939 -17.219 -1.671 1 95.88 134 ASN B CA 1
ATOM 2612 C C . ASN B 1 134 ? -2.508 -17.031 -0.268 1 95.88 134 ASN B C 1
ATOM 2614 O O . ASN B 1 134 ? -3.062 -15.969 0.041 1 95.88 134 ASN B O 1
ATOM 2618 N N . ASP B 1 135 ? -2.369 -18.078 0.491 1 96 135 ASP B N 1
ATOM 2619 C CA . ASP B 1 135 ? -2.727 -17.984 1.902 1 96 135 ASP B CA 1
ATOM 2620 C C . ASP B 1 135 ? -1.959 -16.859 2.594 1 96 135 ASP B C 1
ATOM 2622 O O . ASP B 1 135 ? -0.747 -16.734 2.412 1 96 135 ASP B O 1
ATOM 2626 N N . GLY B 1 136 ? -2.717 -15.992 3.34 1 94.19 136 GLY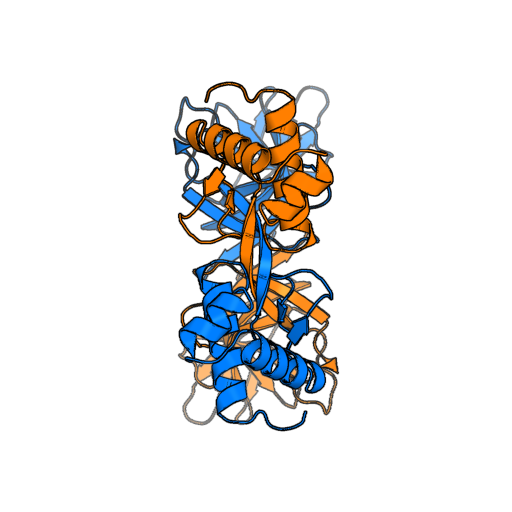 B N 1
ATOM 2627 C CA . GLY B 1 136 ? -2.076 -14.922 4.086 1 94.19 136 GLY B CA 1
ATOM 2628 C C . GLY B 1 136 ? -2.037 -13.609 3.33 1 94.19 136 GLY B C 1
ATOM 2629 O O . GLY B 1 136 ? -1.762 -12.555 3.912 1 94.19 136 GLY B O 1
ATOM 2630 N N . ASP B 1 137 ? -2.367 -13.68 2.021 1 95.94 137 ASP B N 1
ATOM 2631 C CA . ASP B 1 137 ? -2.426 -12.453 1.231 1 95.94 137 ASP B CA 1
ATOM 2632 C C . ASP B 1 137 ? -3.492 -11.5 1.772 1 95.94 137 ASP B C 1
ATOM 2634 O O . ASP B 1 137 ? -4.387 -11.922 2.51 1 95.94 137 ASP B O 1
ATOM 2638 N N . ILE B 1 138 ? -3.293 -10.273 1.452 1 95.5 138 ILE B N 1
ATOM 2639 C CA . ILE B 1 138 ? -4.305 -9.258 1.729 1 95.5 138 ILE B CA 1
ATOM 2640 C C . ILE B 1 138 ? -5 -8.852 0.431 1 95.5 138 ILE B C 1
ATOM 2642 O O . ILE B 1 138 ? -4.387 -8.242 -0.444 1 95.5 138 ILE B O 1
ATOM 2646 N N . ALA B 1 139 ? -6.227 -9.203 0.276 1 97.06 139 ALA B N 1
ATOM 2647 C CA . ALA B 1 139 ? -7.02 -8.867 -0.901 1 97.06 139 ALA B CA 1
ATOM 2648 C C . ALA B 1 139 ? -7.711 -7.516 -0.727 1 97.06 139 ALA B C 1
ATOM 2650 O O . ALA B 1 139 ? -8.461 -7.316 0.232 1 97.06 139 ALA B O 1
ATOM 2651 N N . ILE B 1 140 ? -7.465 -6.613 -1.574 1 95.31 140 ILE B N 1
ATOM 2652 C CA . ILE B 1 140 ? -8.094 -5.301 -1.541 1 95.31 140 ILE B CA 1
ATOM 2653 C C . ILE B 1 140 ? -9.398 -5.332 -2.334 1 95.31 140 ILE B C 1
ATOM 2655 O O . ILE B 1 140 ? -9.414 -5.707 -3.508 1 95.31 140 ILE B O 1
ATOM 2659 N N . ILE B 1 141 ? -10.461 -4.859 -1.688 1 96.31 141 ILE B N 1
ATOM 2660 C CA . ILE B 1 141 ? -11.805 -5.086 -2.213 1 96.31 141 ILE B CA 1
ATOM 2661 C C . ILE B 1 141 ? -12.531 -3.748 -2.369 1 96.31 141 ILE B C 1
ATOM 2663 O O . ILE B 1 141 ? -12.516 -2.918 -1.458 1 96.31 141 ILE B O 1
ATOM 2667 N N . GLU B 1 142 ? -13.055 -3.582 -3.498 1 94.31 142 GLU B N 1
ATOM 2668 C CA . GLU B 1 142 ? -14.055 -2.531 -3.688 1 94.31 142 GLU B CA 1
ATOM 2669 C C . GLU B 1 142 ? -15.438 -2.992 -3.234 1 94.31 142 GLU B C 1
ATOM 2671 O O . GLU B 1 142 ? -15.977 -3.969 -3.762 1 94.31 142 GLU B O 1
ATOM 2676 N N . LYS B 1 143 ? -15.945 -2.309 -2.252 1 94 143 LYS B N 1
ATOM 2677 C CA . LYS B 1 143 ? -17.25 -2.721 -1.722 1 94 143 LYS B CA 1
ATOM 2678 C C . LYS B 1 143 ? -18.359 -2.473 -2.736 1 94 143 LYS B C 1
ATOM 2680 O O . LYS B 1 143 ? -18.531 -1.349 -3.211 1 94 143 LYS B O 1
ATOM 2685 N N . ARG B 1 144 ? -19.062 -3.543 -3.012 1 93.56 144 ARG B N 1
ATOM 2686 C CA . ARG B 1 144 ? -20.234 -3.488 -3.877 1 93.56 144 ARG B CA 1
ATOM 2687 C C . ARG B 1 144 ? -21.094 -4.738 -3.717 1 93.56 144 ARG B C 1
ATOM 2689 O O . ARG B 1 144 ? -20.641 -5.75 -3.184 1 93.56 144 ARG B O 1
ATOM 2696 N N . ASP B 1 145 ? -22.344 -4.637 -4.27 1 94.69 145 ASP B N 1
ATOM 2697 C CA . ASP B 1 145 ? -23.266 -5.75 -4.07 1 94.69 145 ASP B CA 1
ATOM 2698 C C . ASP B 1 145 ? -23.625 -6.418 -5.398 1 94.69 145 ASP B C 1
ATOM 2700 O O . ASP B 1 145 ? -24.469 -7.309 -5.445 1 94.69 145 ASP B O 1
ATOM 2704 N N . ILE B 1 146 ? -22.906 -5.969 -6.473 1 94.75 146 ILE B N 1
ATOM 2705 C CA . ILE B 1 146 ? -23.125 -6.562 -7.785 1 94.75 146 ILE B CA 1
ATOM 2706 C C . ILE B 1 146 ? -21.797 -7.008 -8.383 1 94.75 146 ILE B C 1
ATOM 2708 O O . ILE B 1 146 ? -20.75 -6.484 -8.031 1 94.75 146 ILE B O 1
ATOM 2712 N N . ALA B 1 147 ? -21.891 -8.016 -9.227 1 96.75 147 ALA B N 1
ATOM 2713 C CA . ALA B 1 147 ? -20.688 -8.516 -9.906 1 96.75 147 ALA B CA 1
ATOM 2714 C C . ALA B 1 147 ? -21.031 -9.023 -11.305 1 96.75 147 ALA B C 1
ATOM 2716 O O . ALA B 1 147 ? -22.172 -9.391 -11.578 1 96.75 147 ALA B O 1
ATOM 2717 N N . ARG B 1 148 ? -20.125 -8.977 -12.164 1 96.75 148 ARG B N 1
ATOM 2718 C CA . ARG B 1 148 ? -20.234 -9.547 -13.5 1 96.75 148 ARG B CA 1
ATOM 2719 C C . ARG B 1 148 ? -19.625 -10.945 -13.555 1 96.75 148 ARG B C 1
ATOM 2721 O O . ARG B 1 148 ? -18.719 -11.258 -12.781 1 96.75 148 ARG B O 1
ATOM 2728 N N . ASN B 1 149 ? -20.047 -11.688 -14.516 1 97.94 149 ASN B N 1
ATOM 2729 C CA . ASN B 1 149 ? -19.484 -13.023 -14.695 1 97.94 149 ASN B CA 1
ATOM 2730 C C . ASN B 1 149 ? -17.984 -12.961 -14.969 1 97.94 149 ASN B C 1
ATOM 2732 O O . ASN B 1 149 ? -17.531 -12.172 -15.789 1 97.94 149 ASN B O 1
ATOM 2736 N N . GLY B 1 150 ? -17.25 -13.734 -14.18 1 97.56 150 GLY B N 1
ATOM 2737 C CA . GLY B 1 150 ? -15.82 -13.812 -14.406 1 97.56 150 GLY B CA 1
ATOM 2738 C C . GLY B 1 150 ? -15.016 -12.969 -13.438 1 97.56 150 GLY B C 1
ATOM 2739 O O . GLY B 1 150 ? -13.797 -13.102 -13.352 1 97.56 150 GLY B O 1
ATOM 2740 N N . GLU B 1 151 ? -15.672 -12.125 -12.688 1 98 151 GLU B N 1
ATOM 2741 C CA . GLU B 1 151 ? -14.969 -11.289 -11.719 1 98 151 GLU B CA 1
ATOM 2742 C C . GLU B 1 151 ? -14.648 -12.062 -10.445 1 98 151 GLU B C 1
ATOM 2744 O O . GLU B 1 151 ? -15.398 -12.961 -10.055 1 98 151 GLU B O 1
ATOM 2749 N N . ILE B 1 152 ? -13.539 -11.773 -9.906 1 98.19 152 ILE B N 1
ATOM 2750 C CA . ILE B 1 152 ? -13.211 -12.32 -8.594 1 98.19 152 ILE B CA 1
ATOM 2751 C C . ILE B 1 152 ? -13.852 -11.477 -7.504 1 98.19 152 ILE B C 1
ATOM 2753 O O . ILE B 1 152 ? -13.617 -10.266 -7.426 1 98.19 152 ILE B O 1
ATOM 2757 N N . VAL B 1 153 ? -14.656 -12.125 -6.613 1 98.25 153 VAL B N 1
ATOM 2758 C CA . VAL B 1 153 ? -15.445 -11.375 -5.645 1 98.25 153 VAL B CA 1
ATOM 2759 C C . VAL B 1 153 ? -15.289 -11.992 -4.258 1 98.25 153 VAL B C 1
ATOM 2761 O O . VAL B 1 153 ? -14.867 -13.148 -4.133 1 98.25 153 VAL B O 1
ATOM 2764 N N . VAL B 1 154 ? -15.547 -11.172 -3.27 1 96.94 154 VAL B N 1
ATOM 2765 C CA . VAL B 1 154 ? -15.867 -11.68 -1.94 1 96.94 154 VAL B CA 1
ATOM 2766 C C . VAL B 1 154 ? -17.359 -12.008 -1.86 1 96.94 154 VAL B C 1
ATOM 2768 O O . VAL B 1 154 ? -18.203 -11.141 -2.084 1 96.94 154 VAL B O 1
ATOM 2771 N N . ALA B 1 155 ? -17.641 -13.219 -1.575 1 95.5 155 ALA B N 1
ATOM 2772 C CA . ALA B 1 155 ? -19.031 -13.664 -1.409 1 95.5 155 ALA B CA 1
ATOM 2773 C C . ALA B 1 155 ? -19.266 -14.18 0.008 1 95.5 155 ALA B C 1
ATOM 2775 O O . ALA B 1 155 ? -18.422 -14.859 0.587 1 95.5 155 ALA B O 1
ATOM 2776 N N . LEU B 1 156 ? -20.375 -13.789 0.506 1 93 156 LEU B N 1
ATOM 2777 C CA . LEU B 1 156 ? -20.812 -14.289 1.805 1 93 156 LEU B CA 1
ATOM 2778 C C . LEU B 1 156 ? -21.781 -15.453 1.639 1 93 156 LEU B C 1
ATOM 2780 O O . LEU B 1 156 ? -22.812 -15.32 0.975 1 93 156 LEU B O 1
ATOM 2784 N N . ILE B 1 157 ? -21.328 -16.609 2.189 1 90.12 157 ILE B N 1
ATOM 2785 C CA . ILE B 1 157 ? -22.156 -17.797 2.217 1 90.12 157 ILE B CA 1
ATOM 2786 C C . ILE B 1 157 ? -22.359 -18.25 3.66 1 90.12 157 ILE B C 1
ATOM 2788 O O . ILE B 1 157 ? -21.406 -18.578 4.355 1 90.12 157 ILE B O 1
ATOM 2792 N N . GLU B 1 158 ? -23.547 -18.391 4.055 1 82.69 158 GLU B N 1
ATOM 2793 C CA . GLU B 1 158 ? -23.844 -18.812 5.418 1 82.69 158 GLU B CA 1
ATOM 2794 C C . GLU B 1 158 ? -22.953 -18.109 6.43 1 82.69 158 GLU B C 1
ATOM 2796 O O . GLU B 1 158 ? -22.312 -18.766 7.258 1 82.69 158 GLU B O 1
ATOM 2801 N N . ASP B 1 159 ? -22.531 -16.938 6.383 1 79.81 159 ASP B N 1
ATOM 2802 C CA . ASP B 1 159 ? -21.812 -16.062 7.312 1 79.81 159 ASP B CA 1
ATOM 2803 C C . ASP B 1 159 ? -20.297 -16.188 7.109 1 79.81 159 ASP B C 1
ATOM 2805 O O . ASP B 1 159 ? -19.516 -15.789 7.98 1 79.81 159 ASP B O 1
ATOM 2809 N N . GLU B 1 160 ? -19.969 -16.922 6.078 1 85.12 160 GLU B N 1
ATOM 2810 C CA . GLU B 1 160 ? -18.531 -17.031 5.785 1 85.12 160 GLU B CA 1
ATOM 2811 C C . GLU B 1 160 ? -18.172 -16.297 4.496 1 85.12 160 GLU B C 1
ATOM 2813 O O . GLU B 1 160 ? -18.859 -16.438 3.484 1 85.12 160 GLU B O 1
ATOM 2818 N N . ALA B 1 161 ? -17.125 -15.57 4.582 1 92 161 ALA B N 1
ATOM 2819 C CA . ALA B 1 161 ? -16.656 -14.852 3.404 1 92 161 ALA B CA 1
ATOM 2820 C C . ALA B 1 161 ? -15.641 -15.688 2.625 1 92 161 ALA B C 1
ATOM 2822 O O . ALA B 1 161 ? -14.789 -16.359 3.217 1 92 161 ALA B O 1
ATOM 2823 N N . THR B 1 162 ? -15.812 -15.703 1.309 1 93.38 162 THR B N 1
ATOM 2824 C CA . THR B 1 162 ? -14.883 -16.453 0.464 1 93.38 162 THR B CA 1
ATOM 2825 C C . THR B 1 162 ? -14.562 -15.664 -0.805 1 93.38 162 THR B C 1
ATOM 2827 O O . THR B 1 162 ? -15.375 -14.875 -1.278 1 93.38 162 THR B O 1
ATOM 2830 N N . LEU B 1 163 ? -13.391 -15.844 -1.246 1 96.94 163 LEU B N 1
ATOM 2831 C CA . LEU B 1 163 ? -12.953 -15.273 -2.516 1 96.94 163 LEU B CA 1
ATOM 2832 C C . LEU B 1 163 ? -13.094 -16.297 -3.645 1 96.94 163 LEU B C 1
ATOM 2834 O O . LEU B 1 163 ? -12.539 -17.391 -3.572 1 96.94 163 LEU B O 1
ATOM 2838 N N . LYS B 1 164 ? -13.906 -15.938 -4.641 1 98.06 164 LYS B N 1
ATOM 2839 C CA . LYS B 1 164 ? -14.18 -16.844 -5.754 1 98.06 164 LYS B CA 1
ATOM 2840 C C . LYS B 1 164 ? -14.469 -16.062 -7.031 1 98.06 164 LYS B C 1
ATOM 2842 O O . LYS B 1 164 ? -14.688 -14.852 -6.992 1 98.06 164 LYS B O 1
ATOM 2847 N N . VAL B 1 165 ? -14.477 -16.781 -8.086 1 98.5 165 VAL B N 1
ATOM 2848 C CA . VAL B 1 165 ? -14.961 -16.219 -9.344 1 98.5 165 VAL B CA 1
ATOM 2849 C C . VAL B 1 165 ? -16.484 -16.344 -9.414 1 98.5 165 VAL B C 1
ATOM 2851 O O . VAL B 1 165 ? -17.031 -17.422 -9.164 1 98.5 165 VAL B O 1
ATOM 2854 N N . TYR B 1 166 ? -17.141 -15.266 -9.797 1 98.38 166 TYR B N 1
ATOM 2855 C CA . TYR B 1 166 ? -18.594 -15.156 -9.742 1 98.38 166 TYR B CA 1
ATOM 2856 C C . TYR B 1 166 ? -19.219 -15.461 -11.102 1 98.38 166 TYR B C 1
ATOM 2858 O O . TYR B 1 166 ? -18.781 -14.93 -12.125 1 98.38 166 TYR B O 1
ATOM 2866 N N . TYR B 1 167 ? -20.203 -16.312 -11.055 1 98.19 167 TYR B N 1
ATOM 2867 C CA . TYR B 1 167 ? -21.062 -16.547 -12.219 1 98.19 167 TYR B CA 1
ATOM 2868 C C . TYR B 1 167 ? -22.531 -16.562 -11.82 1 98.19 167 TYR B C 1
ATOM 2870 O O . TYR B 1 167 ? -22.938 -17.359 -10.977 1 98.19 167 TYR B O 1
ATOM 2878 N N . LYS B 1 168 ? -23.25 -15.695 -12.406 1 96.62 168 LYS B N 1
ATOM 2879 C CA . LYS B 1 168 ? -24.703 -15.75 -12.242 1 96.62 168 LYS B CA 1
ATOM 2880 C C . LYS B 1 168 ? -25.344 -16.688 -13.258 1 96.62 168 LYS B C 1
ATOM 2882 O O . LYS B 1 168 ? -25.172 -16.516 -14.461 1 96.62 168 LYS B O 1
ATOM 2887 N N . GLU B 1 169 ? -25.938 -17.641 -12.789 1 95.56 169 GLU B N 1
ATOM 2888 C CA . GLU B 1 169 ? -26.688 -18.562 -13.625 1 95.56 169 GLU B CA 1
ATOM 2889 C C . GLU B 1 169 ? -28.188 -18.328 -13.508 1 95.56 169 GLU B C 1
ATOM 2891 O O . GLU B 1 169 ? -28.609 -17.359 -12.875 1 95.56 169 GLU B O 1
ATOM 2896 N N . GLN B 1 170 ? -29 -19 -14.203 1 92 170 GLN B N 1
ATOM 2897 C CA . GLN B 1 170 ? -30.438 -18.766 -14.305 1 92 170 GLN B CA 1
ATOM 2898 C C . GLN B 1 170 ? -31.094 -18.75 -12.922 1 92 170 GLN B C 1
ATOM 2900 O O . GLN B 1 170 ? -31.812 -17.812 -12.578 1 92 170 GLN B O 1
ATOM 2905 N N . ASP B 1 171 ? -30.812 -19.766 -12.07 1 93.19 171 ASP B N 1
ATOM 2906 C CA . ASP B 1 171 ? -31.562 -19.875 -10.812 1 93.19 171 ASP B CA 1
ATOM 2907 C C . ASP B 1 171 ? -30.609 -19.906 -9.617 1 93.19 171 ASP B C 1
ATOM 2909 O O . ASP B 1 171 ? -31.031 -20.188 -8.492 1 93.19 171 ASP B O 1
ATOM 2913 N N . GLN B 1 172 ? -29.312 -19.641 -10.016 1 96.75 172 GLN B N 1
ATOM 2914 C CA . GLN B 1 172 ? -28.375 -19.75 -8.906 1 96.75 172 GLN B CA 1
ATOM 2915 C C . GLN B 1 172 ? -27.078 -18.984 -9.203 1 96.75 172 GLN B C 1
ATOM 2917 O O . GLN B 1 172 ? -26.906 -18.484 -10.312 1 96.75 172 GLN B O 1
ATOM 2922 N N . ILE B 1 173 ? -26.312 -18.938 -8.203 1 96.94 173 ILE B N 1
ATOM 2923 C CA . ILE B 1 173 ? -24.969 -18.375 -8.312 1 96.94 173 ILE B CA 1
ATOM 2924 C C . ILE B 1 173 ? -23.938 -19.484 -8.242 1 96.94 173 ILE B C 1
ATOM 2926 O O . ILE B 1 173 ? -24.062 -20.406 -7.426 1 96.94 173 ILE B O 1
ATOM 2930 N N . ARG B 1 174 ? -23.031 -19.469 -9.148 1 98.12 174 ARG B N 1
ATOM 2931 C CA . ARG B 1 174 ? -21.891 -20.391 -9.133 1 98.12 174 ARG B CA 1
ATOM 2932 C C . ARG B 1 174 ? -20.609 -19.656 -8.781 1 98.12 174 ARG B C 1
ATOM 2934 O O . ARG B 1 174 ? -20.266 -18.656 -9.406 1 98.12 174 ARG B O 1
ATOM 2941 N N . LEU B 1 175 ? -19.953 -20.141 -7.762 1 98 175 LEU B N 1
ATOM 2942 C CA . LEU B 1 175 ? -18.672 -19.609 -7.312 1 98 175 LEU B CA 1
ATOM 2943 C C . LEU B 1 175 ? -17.547 -20.609 -7.59 1 98 175 LEU B C 1
ATOM 2945 O O . LEU B 1 175 ? -17.594 -21.75 -7.117 1 98 175 LEU B O 1
ATOM 2949 N N . GLU B 1 176 ? -16.547 -20.125 -8.297 1 98.38 176 GLU B N 1
ATOM 2950 C CA . GLU B 1 176 ? -15.492 -21.031 -8.727 1 98.38 176 GLU B CA 1
ATOM 2951 C C . GLU B 1 176 ? -14.156 -20.656 -8.102 1 98.38 176 GLU B C 1
ATOM 2953 O O . GLU B 1 176 ? -13.766 -19.484 -8.125 1 98.38 176 GLU B O 1
ATOM 2958 N N . ALA B 1 177 ? -13.516 -21.656 -7.586 1 97.88 177 ALA B N 1
ATOM 2959 C CA . ALA B 1 177 ? -12.125 -21.484 -7.168 1 97.88 177 ALA B CA 1
ATOM 2960 C C . ALA B 1 177 ? -11.18 -21.531 -8.367 1 97.88 177 ALA B C 1
ATOM 2962 O O . ALA B 1 177 ? -11.594 -21.891 -9.477 1 97.88 177 ALA B O 1
ATOM 2963 N N . ARG B 1 178 ? -10.031 -21.016 -8.188 1 97 178 ARG B N 1
ATOM 2964 C CA . ARG B 1 178 ? -8.953 -21.219 -9.156 1 97 178 ARG B CA 1
ATOM 2965 C C . ARG B 1 178 ? -7.902 -22.188 -8.609 1 97 178 ARG B C 1
ATOM 2967 O O . ARG B 1 178 ? -6.734 -21.812 -8.469 1 97 178 ARG B O 1
ATOM 2974 N N . ASN B 1 179 ? -8.352 -23.312 -8.289 1 96.94 179 ASN B N 1
ATOM 2975 C CA . ASN B 1 179 ? -7.668 -24.5 -7.781 1 96.94 179 ASN B CA 1
ATOM 2976 C C . ASN B 1 179 ? -8.484 -25.766 -8.016 1 96.94 179 ASN B C 1
ATOM 2978 O O . ASN B 1 179 ? -9.609 -25.891 -7.523 1 96.94 179 ASN B O 1
ATOM 2982 N N . PRO B 1 180 ? -7.984 -26.656 -8.75 1 96.12 180 PRO B N 1
ATOM 2983 C CA . PRO B 1 180 ? -8.75 -27.859 -9.109 1 96.12 180 PRO B CA 1
ATOM 2984 C C . PRO B 1 180 ? -9.133 -28.703 -7.895 1 96.12 180 PRO B C 1
ATOM 2986 O O . PRO B 1 180 ? -10.031 -29.547 -7.984 1 96.12 180 PRO B O 1
ATOM 2989 N N . LYS B 1 181 ? -8.477 -28.469 -6.844 1 96.81 181 LYS B N 1
ATOM 2990 C CA . LYS B 1 181 ? -8.773 -29.219 -5.621 1 96.81 181 LYS B CA 1
ATOM 2991 C C . LYS B 1 181 ? -10.148 -28.844 -5.074 1 96.81 181 LYS B C 1
ATOM 2993 O O . LYS B 1 181 ? -10.688 -29.531 -4.211 1 96.81 181 LYS B O 1
ATOM 2998 N N . TYR B 1 182 ? -10.734 -27.766 -5.516 1 97.25 182 TYR B N 1
ATOM 2999 C CA . TYR B 1 182 ? -11.992 -27.25 -4.98 1 97.25 182 TYR B CA 1
ATOM 3000 C C . TYR B 1 182 ? -13.094 -27.312 -6.031 1 97.25 182 TYR B C 1
ATOM 3002 O O . TYR B 1 182 ? -12.938 -26.781 -7.133 1 97.25 182 TYR B O 1
ATOM 3010 N N . LYS B 1 183 ? -14.18 -27.859 -5.668 1 96.94 183 LYS B N 1
ATOM 3011 C CA . LYS B 1 183 ? -15.336 -27.875 -6.555 1 96.94 183 LYS B CA 1
ATOM 3012 C C . LYS B 1 183 ? -16.109 -26.562 -6.5 1 96.94 183 LYS B C 1
ATOM 3014 O O . LYS B 1 183 ? -16.109 -25.891 -5.469 1 96.94 183 LYS B O 1
ATOM 3019 N N . PRO B 1 184 ? -16.75 -26.297 -7.582 1 97.31 184 PRO B N 1
ATOM 3020 C CA . PRO B 1 184 ? -17.578 -25.078 -7.555 1 97.31 184 PRO B CA 1
ATOM 3021 C C . PRO B 1 184 ? -18.703 -25.156 -6.52 1 97.31 184 PRO B C 1
ATOM 3023 O O . PRO B 1 184 ? -19.219 -26.234 -6.242 1 97.31 184 PRO B O 1
ATOM 3026 N N . ILE B 1 185 ? -19 -24.016 -5.953 1 96.06 185 ILE B N 1
ATOM 3027 C CA . ILE B 1 185 ? -20.141 -23.875 -5.051 1 96.06 185 ILE B CA 1
ATOM 3028 C C . ILE B 1 185 ? -21.344 -23.344 -5.812 1 96.06 185 ILE B C 1
ATOM 3030 O O . ILE B 1 185 ? -21.266 -22.281 -6.43 1 96.06 185 ILE B O 1
ATOM 3034 N N . LYS B 1 186 ? -22.422 -24.047 -5.801 1 96.5 186 LYS B N 1
ATOM 3035 C CA . LYS B 1 186 ? -23.688 -23.594 -6.371 1 96.5 186 LYS B CA 1
ATOM 3036 C C . LYS B 1 186 ? -24.719 -23.312 -5.277 1 96.5 186 LYS B C 1
ATOM 3038 O O . LYS B 1 186 ? -24.984 -24.172 -4.445 1 96.5 186 LYS B O 1
ATOM 3043 N N . THR B 1 187 ? -25.156 -22.109 -5.281 1 96.38 187 THR B N 1
ATOM 3044 C CA . THR B 1 187 ? -26.062 -21.734 -4.203 1 96.38 187 THR B CA 1
ATOM 3045 C C . THR B 1 187 ? -26.984 -20.594 -4.629 1 96.38 187 THR B C 1
ATOM 3047 O O . THR B 1 187 ? -26.656 -19.844 -5.555 1 96.38 187 THR B O 1
ATOM 3050 N N . LYS B 1 188 ? -28.109 -20.453 -3.992 1 94.88 188 LYS B N 1
ATOM 3051 C CA . LYS B 1 188 ? -29.031 -19.344 -4.207 1 94.88 188 LYS B CA 1
ATOM 3052 C C . LYS B 1 188 ? -28.906 -18.297 -3.102 1 94.88 188 LYS B C 1
ATOM 3054 O O . LYS B 1 188 ? -29.562 -17.266 -3.133 1 94.88 188 LYS B O 1
ATOM 3059 N N . LYS B 1 189 ? -27.938 -18.469 -2.207 1 93.38 189 LYS B N 1
ATOM 3060 C CA . LYS B 1 189 ? -27.922 -17.672 -0.986 1 93.38 189 LYS B CA 1
ATOM 3061 C C . LYS B 1 189 ? -26.609 -16.875 -0.883 1 93.38 189 LYS B C 1
ATOM 3063 O O . LYS B 1 189 ? -26.344 -16.25 0.144 1 93.38 189 LYS B O 1
ATOM 3068 N N . ALA B 1 190 ? -25.875 -16.812 -1.854 1 94.06 190 ALA B N 1
ATOM 3069 C CA . ALA B 1 190 ? -24.625 -16.062 -1.782 1 94.06 190 ALA B CA 1
ATOM 3070 C C . ALA B 1 190 ? -24.875 -14.578 -2.01 1 94.06 190 ALA B C 1
ATOM 3072 O O . ALA B 1 190 ? -25.672 -14.195 -2.867 1 94.06 190 ALA B O 1
ATOM 3073 N N . THR B 1 191 ? -24.203 -13.766 -1.199 1 94.19 191 THR B N 1
ATOM 3074 C CA . THR B 1 191 ? -24.266 -12.32 -1.357 1 94.19 191 THR B CA 1
ATOM 3075 C C . THR B 1 191 ? -22.891 -11.766 -1.733 1 94.19 191 THR B C 1
ATOM 3077 O O . THR B 1 191 ? -21.891 -12.086 -1.096 1 94.19 191 THR B O 1
ATOM 3080 N N . VAL B 1 192 ? -22.859 -10.969 -2.754 1 96.5 192 VAL B N 1
ATOM 3081 C CA . VAL B 1 192 ? -21.625 -10.32 -3.168 1 96.5 192 VAL B CA 1
ATOM 3082 C C . VAL B 1 192 ? -21.297 -9.164 -2.225 1 96.5 192 VAL B C 1
ATOM 3084 O O . VAL B 1 192 ? -22.141 -8.281 -2.004 1 96.5 192 VAL B O 1
ATOM 3087 N N . MET B 1 193 ? -20.078 -9.164 -1.731 1 95.06 193 MET B N 1
ATOM 3088 C CA . MET B 1 193 ? -19.688 -8.133 -0.772 1 95.06 193 MET B CA 1
ATOM 3089 C C . MET B 1 193 ? -18.672 -7.176 -1.387 1 95.06 193 MET B C 1
ATOM 3091 O O . MET B 1 193 ? -18.328 -6.152 -0.785 1 95.06 193 MET B O 1
ATOM 3095 N N . GLY B 1 194 ? -18.172 -7.477 -2.564 1 96.88 194 GLY B N 1
ATOM 3096 C CA . GLY B 1 194 ? -17.219 -6.598 -3.223 1 96.88 194 GLY B CA 1
ATOM 3097 C C . GLY B 1 194 ? -16.406 -7.293 -4.297 1 96.88 194 GLY B C 1
ATOM 3098 O O . GLY B 1 194 ? -16.484 -8.516 -4.449 1 96.88 194 GLY B O 1
ATOM 3099 N N . LYS B 1 195 ? -15.664 -6.5 -5.016 1 97.19 195 LYS B N 1
ATOM 3100 C CA . LYS B 1 195 ? -14.82 -6.973 -6.105 1 97.19 195 LYS B CA 1
ATOM 3101 C C . LYS B 1 195 ? -13.336 -6.805 -5.773 1 97.19 195 LYS B C 1
ATOM 3103 O O . LYS B 1 195 ? -12.938 -5.773 -5.23 1 97.19 195 LYS B O 1
ATOM 3108 N N . LEU B 1 196 ? -12.609 -7.832 -6.102 1 97.69 196 LEU B N 1
ATOM 3109 C CA . LEU B 1 196 ? -11.156 -7.75 -5.93 1 97.69 196 LEU B CA 1
ATOM 3110 C C . LEU B 1 196 ? -10.562 -6.703 -6.859 1 97.69 196 LEU B C 1
ATOM 3112 O O . LEU B 1 196 ? -10.781 -6.746 -8.07 1 97.69 196 LEU B O 1
ATOM 3116 N N . ILE B 1 197 ? -9.773 -5.742 -6.281 1 95.38 197 ILE B N 1
ATOM 3117 C CA . ILE B 1 197 ? -9.195 -4.715 -7.141 1 95.38 197 ILE B CA 1
ATOM 3118 C C . ILE B 1 197 ? -7.688 -4.645 -6.906 1 95.38 197 ILE B C 1
ATOM 3120 O O . ILE B 1 197 ? -6.973 -3.949 -7.637 1 95.38 197 ILE B O 1
ATOM 3124 N N . GLY B 1 198 ? -7.219 -5.391 -5.887 1 95.06 198 GLY B N 1
ATOM 3125 C CA . GLY B 1 198 ? -5.789 -5.391 -5.617 1 95.06 198 GLY B CA 1
ATOM 3126 C C . GLY B 1 198 ? -5.367 -6.465 -4.633 1 95.06 198 GLY B C 1
ATOM 3127 O O . GLY B 1 198 ? -6.211 -7.148 -4.051 1 95.06 198 GLY B O 1
ATOM 3128 N N . LEU B 1 199 ? -4.129 -6.66 -4.496 1 95.31 199 LEU B N 1
ATOM 3129 C CA . LEU B 1 199 ? -3.549 -7.66 -3.607 1 95.31 199 LEU B CA 1
ATOM 3130 C C . LEU B 1 199 ? -2.244 -7.156 -3 1 95.31 199 LEU B C 1
ATOM 3132 O O . LEU B 1 199 ? -1.429 -6.543 -3.691 1 95.31 199 LEU B O 1
ATOM 3136 N N . TYR B 1 200 ? -2.209 -7.332 -1.774 1 93.88 200 TYR B N 1
ATOM 3137 C CA . TYR B 1 200 ? -0.997 -7.016 -1.029 1 93.88 200 TYR B CA 1
ATOM 3138 C C . TYR B 1 200 ? -0.445 -8.258 -0.333 1 93.88 200 TYR B C 1
ATOM 3140 O O . TYR B 1 200 ? -1.196 -9.016 0.282 1 93.88 200 TYR B O 1
ATOM 3148 N N . ARG B 1 201 ? 0.829 -8.602 -0.526 1 94.69 201 ARG B N 1
ATOM 3149 C CA . ARG B 1 201 ? 1.503 -9.719 0.123 1 94.69 201 ARG B CA 1
ATOM 3150 C C . ARG B 1 201 ? 2.729 -9.242 0.897 1 94.69 201 ARG B C 1
ATOM 3152 O O . ARG B 1 201 ? 3.537 -8.469 0.379 1 94.69 201 ARG B O 1
ATOM 3159 N N . ILE B 1 202 ? 2.807 -9.633 2.127 1 89.12 202 ILE B N 1
ATOM 3160 C CA . ILE B 1 202 ? 3.967 -9.344 2.965 1 89.12 202 ILE B CA 1
ATOM 3161 C C . ILE B 1 202 ? 4.758 -10.633 3.207 1 89.12 202 ILE B C 1
ATOM 3163 O O . ILE B 1 202 ? 4.199 -11.633 3.654 1 89.12 202 ILE B O 1
ATOM 3167 N N . TYR B 1 203 ? 5.992 -10.562 2.838 1 88.12 203 TYR B N 1
ATOM 3168 C CA . TYR B 1 203 ? 6.828 -11.75 2.982 1 88.12 203 TYR B CA 1
ATOM 3169 C C . TYR B 1 203 ? 7.508 -11.773 4.344 1 88.12 203 TYR B C 1
ATOM 3171 O O . TYR B 1 203 ? 7.824 -10.727 4.91 1 88.12 203 TYR B O 1
#

Radius of gyration: 24.44 Å; Cα contacts (8 Å, |Δi|>4): 897; chains: 2; bounding box: 64×64×44 Å

Nearest PDB structures (foldseek):
  3k2z-assembly1_A  TM=5.824E-01  e=1.259E-19  Thermotoga maritima
  3k2z-assembly1_B  TM=5.703E-01  e=1.501E-19  Thermotoga maritima
  7zra-assembly2_B  TM=9.205E-01  e=1.935E-12  Escherichia coli
  6a2r-assembly1_A  TM=8.846E-01  e=7.695E-10  Mycobacterium tuberculosis H37Rv
  6a2s-assembly1_C  TM=8.612E-01  e=1.305E-09  Mycobacterium tuberculosis H37Rv

Secondary structure (DSSP, 8-state):
-PPPPHHHHHHHHHHHHHHHHHSSPPPHHHHHHHHT--HHHHHHHHHHHHHTTSEEE-TT-TT-EEEPPSSTT--EEEEEEEEEEE-S--TTS-TT-GGGEEEEEEE-TTTS-TT--EEEEE--SSTTGGGT--TT-EEEEEE-S---TT-EEEEEETTEEEEEEEEE-SSSEEEE-SSTTSPPEEES--EEEEEEEEEEEE-/-----HHHHHHHHHHHHHHHHHSSPPPHHHHHHHHT--HHHHHHHHHHHHHTTSEEE-TT-TT-EEEPPSSTT--EEEEEEEEEEE-S--TTS-TT-GGGEEEEEEE-TTTS-TT--EEEEE--SSTTGGGT--TT-EEEEEE-S---TT-EEEEEETTEEEEEEEEE-SSSEEEE-SSTTSPPEEES--EEEEEEEEEEEE-

Solvent-accessible surface area (backbone atoms only — not comparable to full-atom values): 21616 Å² total; per-residue (Å²): 117,70,79,68,51,71,67,48,44,50,51,50,50,50,40,52,50,36,24,65,72,70,36,32,42,56,40,44,57,54,50,5,62,74,69,74,45,51,48,66,55,31,44,51,48,50,51,51,42,27,73,46,48,44,30,44,70,46,86,98,38,69,58,32,57,40,81,34,74,84,42,66,61,50,69,42,78,36,69,25,43,24,27,29,27,26,46,72,62,51,80,91,49,63,72,76,36,64,89,19,48,72,48,71,40,49,38,46,63,84,71,58,58,80,91,58,50,43,37,27,35,49,38,79,54,57,50,34,42,74,76,40,42,45,60,68,22,32,37,30,27,41,53,37,72,74,83,56,73,73,39,47,25,36,32,34,44,96,69,39,78,42,72,26,28,36,34,80,51,95,83,34,35,38,35,34,47,40,31,90,90,48,76,67,45,76,40,79,68,64,40,49,55,16,35,62,43,30,36,40,38,78,103,118,68,78,68,51,71,68,49,43,52,50,50,49,50,41,52,50,36,24,66,73,70,37,30,42,57,41,44,59,54,50,5,63,75,70,72,45,51,48,68,55,33,44,51,47,51,51,53,39,27,74,46,48,44,30,43,69,46,87,97,39,69,56,32,57,38,82,34,75,84,42,65,63,50,69,42,76,35,69,24,45,25,26,30,26,27,46,71,62,52,82,92,49,62,70,77,36,64,89,19,48,73,48,72,42,49,39,46,64,85,73,58,58,80,94,59,51,44,35,26,34,49,38,78,53,57,49,34,43,75,76,38,43,45,57,68,22,32,38,30,27,41,54,38,72,73,82,54,73,72,39,47,25,36,32,34,45,95,68,39,78,43,73,27,29,35,34,79,52,95,84,34,34,39,35,33,48,41,31,89,90,48,74,67,46,75,41,79,68,64,41,49,55,15,35,61,44,30,39,40,37,79,103